Protein AF-A0A4Q5TPL3-F1 (afdb_monomer)

Secondary structure (DSSP, 8-state):
-EEETT--SSSPPPBPPSSS-TTS---HHHH-TTSTT----B-TT-TT-B-EEE--PPPTTPBPTTS-S-STTSB--SEEEEEEEEE-TTS-EEEEEEEEEEPPPPEE--TTSPEEEEEEEE-TTTSHHHHHPPPBTTB--GGGG-SEEEEEETT-TTSSS--S-GGGGEEEEEE--TTS--EEEEEE----TTS---SHIIIII-BTTEEEE----------TT---S-TTSGGGEEEEPP-SS-TT-EEEE-TTS-HHHHHHHHTT-TT-BTTB------TTBSS--STTTEEEETTTEEEEEEHHHHHHHHH-TTTS-GGGTTT-EESBSS--EEEEE-SEEPP--------S--TT-EEE---TTHHHHHHH--EEEEE-STT-EEEEEB-TT---STTEEEB---B-STT--B---EEEE-S-SS-BSSSS---------SS----TT-----------TTTT-PPPPPTT-EEEEES-B--B--STTSPPB-S-EEHHHHHH-HHHHHIIIIIIHHHHHHHHHHHHHHHTTSPPEEEEEE--EEE-BSSSS--SSPPPEEESS--TTS-EEEEETTTEEEEEEEP----B-TTS-BHHHHHHHHHTTTSEEEEE--TTTTGGGT--TTTTEEEEEPPPS--TTSS---

Nearest PDB structures (foldseek):
  5hp5-assembly2_B  TM=8.321E-01  e=8.495E-21  Homo sapiens
  5n0z-assembly1_A-2  TM=8.166E-01  e=8.991E-21  Homo sapiens
  7dan-assembly2_B  TM=7.832E-01  e=9.391E-19  Homo sapiens
  7d56-assembly1_C-2  TM=7.983E-01  e=6.831E-18  Homo sapiens
  7d56-assembly2_B  TM=7.632E-01  e=3.089E-18  Homo sapiens

Radius of gyration: 30.28 Å; Cα contacts (8 Å, |Δi|>4): 1482; chains: 1; bounding box: 73×52×102 Å

Foldseek 3Di:
DKAWQADPDPDDDHQQAPDDPPQDRDRVLQPDPPHPNHDDRDHPVGNPDTDMDDDDDDAFLFADPPLSPPDDDNTDRQKDKDKDFDADPVRHTPDMDIDMDGHWFWAFAALQFAFAEKEFEDDPVFCCLQAANDDDPQAGHPVLLVHHYHYDYPPDPLWPARDLQALFQWTWTWTDDPPDDIAIEIEGWAAAPVDDRTCCCVVPVDDVRYHYDYRYHDFFDAAPQAADRRQRTRLQWHFAHADPVQNRTAIEGAPRHDPSSLSSNLSSQRRFDPSDHQHQFQNLARNRGPLLAWGHYPPQEIAGAALQVQLVLLVDCVFPNPVCLQFWKFFFPQLDKDKAFFAAFDPPDPDDPDPDWPQSHKTQRVDPPQLVLLQQFQKKWWDPDQLWGKMFGWDHDDDDDPGITHTDQDQADPPRRGQGRMAIADLAQAAEQPDPPQRADDDDDSDDDDFSPPPPLPPPPPPPPCVPPHPTRGGGIMMMTGRFGQWAAADSRHHTADSMDGSRSCVSSPVQSCCSNPQVNVSSVSSVVSVCVRCPPDDHHYQYAYWGKHFYDPDPDPDSDRGHIFTNFQRFSSWRWHQRPVFGIAIAGAAGSGTQGPVSDRSRVVSVCVSVVVHSYHHGHNRRRARSHRHGSNSSMDTDGDHDPDDSVPDDRD

Mean predicted aligned error: 10.95 Å

pLDDT: mean 78.39, std 19.57, range [27.39, 98.81]

Structure (mmCIF, N/CA/C/O backbone):
data_AF-A0A4Q5TPL3-F1
#
_entry.id   AF-A0A4Q5TPL3-F1
#
loop_
_atom_site.group_PDB
_atom_site.id
_atom_site.type_symbol
_atom_site.label_atom_id
_atom_site.label_alt_id
_atom_site.label_comp_id
_atom_site.label_asym_id
_atom_site.label_entity_id
_atom_site.label_seq_id
_atom_site.pdbx_PDB_ins_code
_atom_site.Cartn_x
_atom_site.Cartn_y
_atom_site.Cartn_z
_atom_site.occupancy
_atom_site.B_iso_or_equiv
_atom_site.auth_seq_id
_atom_site.auth_comp_id
_atom_site.auth_asym_id
_atom_site.auth_atom_id
_atom_site.pdbx_PDB_model_num
ATOM 1 N N . ALA A 1 1 ? 29.266 -7.946 -23.395 1.00 71.69 1 ALA A N 1
ATOM 2 C CA . ALA A 1 1 ? 30.069 -9.089 -23.878 1.00 71.69 1 ALA A CA 1
ATOM 3 C C . ALA A 1 1 ? 29.559 -9.516 -25.250 1.00 71.69 1 ALA A C 1
ATOM 5 O O . ALA A 1 1 ? 28.348 -9.467 -25.453 1.00 71.69 1 ALA A O 1
ATOM 6 N N . ILE A 1 2 ? 30.457 -9.899 -26.165 1.00 78.69 2 ILE A N 1
ATOM 7 C CA . ILE A 1 2 ? 30.117 -10.434 -27.496 1.00 78.69 2 ILE A CA 1
ATOM 8 C C . ILE A 1 2 ? 30.643 -11.869 -27.589 1.00 78.69 2 ILE A C 1
ATOM 10 O O . ILE A 1 2 ? 31.722 -12.160 -27.073 1.00 78.69 2 ILE A O 1
ATOM 14 N N . TRP A 1 3 ? 29.891 -12.762 -28.231 1.00 76.38 3 TRP A N 1
ATOM 15 C CA . TRP A 1 3 ? 30.237 -14.182 -28.362 1.00 76.38 3 TRP A CA 1
ATOM 16 C C . TRP A 1 3 ? 29.934 -14.695 -29.766 1.00 76.38 3 TRP A C 1
ATOM 18 O O . TRP A 1 3 ? 29.001 -14.223 -30.416 1.00 76.38 3 TRP A O 1
ATOM 28 N N . GLY A 1 4 ? 30.668 -15.722 -30.187 1.00 66.75 4 GLY A N 1
ATOM 29 C CA . GLY A 1 4 ? 30.417 -16.461 -31.420 1.00 66.75 4 GLY A CA 1
ATOM 30 C C . GLY A 1 4 ? 29.349 -17.547 -31.261 1.00 66.75 4 GLY A C 1
ATOM 31 O O . GLY A 1 4 ? 29.465 -18.411 -30.396 1.00 66.75 4 GLY A O 1
ATOM 32 N N . GLY A 1 5 ? 28.327 -17.542 -32.116 1.00 56.38 5 GLY A N 1
ATOM 33 C CA . GLY A 1 5 ? 27.127 -18.388 -32.035 1.00 56.38 5 GLY A CA 1
ATOM 34 C C . GLY A 1 5 ? 27.259 -19.824 -32.558 1.00 56.38 5 GLY A C 1
ATOM 35 O O . GLY A 1 5 ? 26.241 -20.443 -32.849 1.00 56.38 5 GLY A O 1
ATOM 36 N N . GLY A 1 6 ? 28.478 -20.357 -32.690 1.00 53.66 6 GLY A N 1
ATOM 37 C CA . GLY A 1 6 ? 28.737 -21.679 -33.285 1.00 53.66 6 GLY A CA 1
ATOM 38 C C . GLY A 1 6 ? 29.130 -22.799 -32.313 1.00 53.66 6 GLY A C 1
ATOM 39 O O . GLY A 1 6 ? 29.395 -23.913 -32.755 1.00 53.66 6 GLY A O 1
ATOM 40 N N . LEU A 1 7 ? 29.209 -22.545 -31.002 1.00 50.22 7 LEU A N 1
ATOM 41 C CA . LEU A 1 7 ? 29.760 -23.520 -30.052 1.00 50.22 7 LEU A CA 1
ATOM 42 C C . LEU A 1 7 ? 28.665 -24.276 -29.291 1.00 50.22 7 LEU A C 1
ATOM 44 O O . LEU A 1 7 ? 27.855 -23.688 -28.583 1.00 50.22 7 LEU A O 1
ATOM 48 N N . SER A 1 8 ? 28.718 -25.609 -29.358 1.00 49.12 8 SER A N 1
ATOM 49 C CA . SER A 1 8 ? 27.906 -26.563 -28.583 1.00 49.12 8 SER A CA 1
ATOM 50 C C . SER A 1 8 ? 28.186 -26.551 -27.069 1.00 49.12 8 SER A C 1
ATOM 52 O O . SER A 1 8 ? 27.761 -27.458 -26.354 1.00 49.12 8 SER A O 1
ATOM 54 N N . ALA A 1 9 ? 28.958 -25.582 -26.573 1.00 50.12 9 ALA A N 1
ATOM 55 C CA . ALA A 1 9 ? 29.349 -25.489 -25.177 1.00 50.12 9 ALA A CA 1
ATOM 56 C C . ALA A 1 9 ? 28.327 -24.653 -24.398 1.00 50.12 9 ALA A C 1
ATOM 58 O O . ALA A 1 9 ? 28.041 -23.509 -24.747 1.00 50.12 9 ALA A O 1
ATOM 59 N N . LEU A 1 10 ? 27.813 -25.219 -23.305 1.00 48.81 10 LEU A N 1
ATOM 60 C CA . LEU A 1 10 ? 27.148 -24.462 -22.247 1.00 48.81 10 LEU A CA 1
ATOM 61 C C . LEU A 1 10 ? 28.161 -23.434 -21.704 1.00 48.81 10 LEU A C 1
ATOM 63 O O . LEU A 1 10 ? 29.043 -23.805 -20.937 1.00 48.81 10 LEU A O 1
ATOM 67 N N . HIS A 1 11 ? 28.024 -22.170 -22.119 1.00 54.94 11 HIS A N 1
ATOM 68 C CA . HIS A 1 11 ? 28.827 -20.996 -21.724 1.00 54.94 11 HIS A CA 1
ATOM 69 C C . HIS A 1 11 ? 30.206 -20.852 -22.415 1.00 54.94 11 HIS A C 1
ATOM 71 O O . HIS A 1 11 ? 31.237 -21.133 -21.800 1.00 54.94 11 HIS A O 1
ATOM 77 N N . PRO A 1 12 ? 30.270 -20.373 -23.677 1.00 63.78 12 PRO A N 1
ATOM 78 C CA . PRO A 1 12 ? 31.533 -19.907 -24.266 1.00 63.78 12 PRO A CA 1
ATOM 79 C C . PRO A 1 12 ? 32.126 -18.745 -23.446 1.00 63.78 12 PRO A C 1
ATOM 81 O O . PRO A 1 12 ? 31.405 -18.117 -22.686 1.00 63.78 12 PRO A O 1
ATOM 84 N N . VAL A 1 13 ? 33.428 -18.459 -23.580 1.00 71.44 13 VAL A N 1
ATOM 85 C CA . VAL A 1 13 ? 34.096 -17.260 -23.013 1.00 71.44 13 VAL A CA 1
ATOM 86 C C . VAL A 1 13 ? 33.854 -16.068 -23.953 1.00 71.44 13 VAL A C 1
ATOM 88 O O . VAL A 1 13 ? 33.856 -16.291 -25.168 1.00 71.44 13 VAL A O 1
ATOM 91 N N . PRO A 1 14 ? 33.652 -14.822 -23.465 1.00 78.88 14 PRO A N 1
ATOM 92 C CA . PRO A 1 14 ? 33.409 -13.701 -24.364 1.00 78.88 14 PRO A CA 1
ATOM 93 C C . PRO A 1 14 ? 34.622 -13.443 -25.243 1.00 78.88 14 PRO A C 1
ATOM 95 O O . PRO A 1 14 ? 35.763 -13.606 -24.802 1.00 78.88 14 PRO A O 1
ATOM 98 N N . TRP A 1 15 ? 34.379 -12.970 -26.460 1.00 84.81 15 TRP A N 1
ATOM 99 C CA . TRP A 1 15 ? 35.427 -12.364 -27.264 1.00 84.81 15 TRP A CA 1
ATOM 100 C C . TRP A 1 15 ? 36.002 -11.157 -26.528 1.00 84.81 15 TRP A C 1
ATOM 102 O O . TRP A 1 15 ? 35.268 -10.346 -25.957 1.00 84.81 15 TRP A O 1
ATOM 112 N N . GLN A 1 16 ? 37.331 -11.101 -26.488 1.00 84.44 16 GLN A N 1
ATOM 113 C CA . GLN A 1 16 ? 38.060 -9.995 -25.887 1.00 84.44 16 GLN A CA 1
ATOM 114 C C . GLN A 1 16 ? 38.055 -8.821 -26.852 1.00 84.44 16 GLN A C 1
ATOM 116 O O . GLN A 1 16 ? 38.086 -9.018 -28.064 1.00 84.44 16 GLN A O 1
ATOM 121 N N . ASP A 1 17 ? 38.040 -7.619 -26.299 1.00 82.88 17 ASP A N 1
ATOM 122 C CA . ASP A 1 17 ? 38.207 -6.416 -27.095 1.00 82.88 17 ASP A CA 1
ATOM 123 C C . ASP A 1 17 ? 39.582 -6.426 -27.784 1.00 82.88 17 ASP A C 1
ATOM 125 O O . ASP A 1 17 ? 40.604 -6.749 -27.165 1.00 82.88 17 ASP A O 1
ATOM 129 N N . GLY A 1 18 ? 39.579 -6.190 -29.092 1.00 79.00 18 GLY A N 1
ATOM 130 C CA . GLY A 1 18 ? 40.741 -6.304 -29.963 1.00 79.00 18 GLY A CA 1
ATOM 131 C C . GLY A 1 18 ? 41.681 -5.107 -29.896 1.00 79.00 18 GLY A C 1
ATOM 132 O O . GLY A 1 18 ? 42.814 -5.207 -30.376 1.00 79.00 18 GLY A O 1
ATOM 133 N N . ASP A 1 19 ? 41.246 -4.001 -29.292 1.00 81.06 19 ASP A N 1
ATOM 134 C CA . ASP A 1 19 ? 42.035 -2.784 -29.170 1.00 81.06 19 ASP A CA 1
ATOM 135 C C . ASP A 1 19 ? 41.919 -2.125 -27.777 1.00 81.06 19 ASP A C 1
ATOM 137 O O . ASP A 1 19 ? 41.613 -2.774 -26.778 1.00 81.06 19 ASP A O 1
ATOM 141 N N . ALA A 1 20 ? 42.341 -0.862 -27.677 1.00 81.06 20 ALA A N 1
ATOM 142 C CA . ALA A 1 20 ? 42.328 -0.089 -26.436 1.00 81.06 20 ALA A CA 1
ATOM 143 C C . ALA A 1 20 ? 41.198 0.956 -26.402 1.00 81.06 20 ALA A C 1
ATOM 145 O O . ALA A 1 20 ? 41.167 1.795 -25.495 1.00 81.06 20 ALA A O 1
ATOM 146 N N . ASN A 1 21 ? 40.318 0.970 -27.406 1.00 80.12 21 ASN A N 1
ATOM 147 C CA . ASN A 1 21 ? 39.217 1.907 -27.495 1.00 80.12 21 ASN A CA 1
ATOM 148 C C . ASN A 1 21 ? 38.075 1.459 -26.586 1.00 80.12 21 ASN A C 1
ATOM 150 O O . ASN A 1 21 ? 37.196 0.682 -26.909 1.00 80.12 21 ASN A O 1
ATOM 154 N N . VAL A 1 22 ? 38.036 2.088 -25.427 1.00 72.19 22 VAL A N 1
ATOM 155 C CA . VAL A 1 22 ? 37.044 1.838 -24.381 1.00 72.19 22 VAL A CA 1
ATOM 156 C C . VAL A 1 22 ? 35.602 2.203 -24.764 1.00 72.19 22 VAL A C 1
ATOM 158 O O . VAL A 1 22 ? 34.697 1.965 -23.965 1.00 72.19 22 VAL A O 1
ATOM 161 N N . ASN A 1 23 ? 35.385 2.811 -25.938 1.00 73.12 23 ASN A N 1
ATOM 162 C CA . ASN A 1 23 ? 34.069 3.209 -26.443 1.00 73.12 23 ASN A CA 1
ATOM 163 C C . ASN A 1 23 ? 33.414 2.177 -27.369 1.00 73.12 23 ASN A C 1
ATOM 165 O O . ASN A 1 23 ? 32.240 2.345 -27.707 1.00 73.12 23 ASN A O 1
ATOM 169 N N . ASP A 1 24 ? 34.126 1.127 -27.769 1.00 82.06 24 ASP A N 1
ATOM 170 C CA . ASP A 1 24 ? 33.579 0.014 -28.537 1.00 82.06 24 ASP A CA 1
ATOM 171 C C . ASP A 1 24 ? 34.086 -1.341 -28.018 1.00 82.06 24 ASP A C 1
ATOM 173 O O . ASP A 1 24 ? 34.616 -1.453 -26.916 1.00 82.06 24 ASP A O 1
ATOM 177 N N . ILE A 1 25 ? 33.731 -2.403 -28.741 1.00 81.69 25 ILE A N 1
ATOM 178 C CA . ILE A 1 25 ? 34.265 -3.749 -28.548 1.00 81.69 25 ILE A CA 1
ATOM 179 C C . ILE A 1 25 ? 34.624 -4.242 -29.947 1.00 81.69 25 ILE A C 1
ATOM 181 O O . ILE A 1 25 ? 33.739 -4.619 -30.725 1.00 81.69 25 ILE A O 1
ATOM 185 N N . GLU A 1 26 ? 35.910 -4.221 -30.276 1.00 86.44 26 GLU A N 1
ATOM 186 C CA . GLU A 1 26 ? 36.434 -4.690 -31.552 1.00 86.44 26 GLU A CA 1
ATOM 187 C C . GLU A 1 26 ? 36.603 -6.211 -31.500 1.00 86.44 26 GLU A C 1
ATOM 189 O O . GLU A 1 26 ? 37.278 -6.754 -30.629 1.00 86.44 26 GLU A O 1
ATOM 194 N N . VAL A 1 27 ? 35.946 -6.933 -32.411 1.00 85.25 27 VAL A N 1
ATOM 195 C CA . VAL A 1 27 ? 36.007 -8.408 -32.456 1.00 85.25 27 VAL A CA 1
ATOM 196 C C . VAL A 1 27 ? 36.507 -8.940 -33.798 1.00 85.25 27 VAL A C 1
ATOM 198 O O . VAL A 1 27 ? 36.369 -10.130 -34.094 1.00 85.25 27 VAL A O 1
ATOM 201 N N . THR A 1 28 ? 37.127 -8.091 -34.625 1.00 83.81 28 THR A N 1
ATOM 202 C CA . THR A 1 28 ? 37.577 -8.456 -35.982 1.00 83.81 28 THR A CA 1
ATOM 203 C C . THR A 1 28 ? 38.574 -9.606 -35.940 1.00 83.81 28 THR A C 1
ATOM 205 O O . THR A 1 28 ? 38.556 -10.479 -36.810 1.00 83.81 28 THR A O 1
ATOM 208 N N . LYS A 1 29 ? 39.410 -9.659 -34.894 1.00 85.38 29 LYS A N 1
ATOM 209 C CA . LYS A 1 29 ? 40.357 -10.756 -34.647 1.00 85.38 29 LYS A CA 1
ATOM 210 C C . LYS A 1 29 ? 39.695 -12.139 -34.677 1.00 85.38 29 LYS A C 1
ATOM 212 O O . LYS A 1 29 ? 40.352 -13.090 -35.098 1.00 85.38 29 LYS A O 1
ATOM 217 N N . TYR A 1 30 ? 38.440 -12.254 -34.243 1.00 85.06 30 TYR A N 1
ATOM 218 C CA . TYR A 1 30 ? 37.708 -13.522 -34.186 1.00 85.06 30 TYR A CA 1
ATOM 219 C C . TYR A 1 30 ? 36.966 -13.851 -35.486 1.00 85.06 30 TYR A C 1
ATOM 221 O O . TYR A 1 30 ? 36.656 -15.014 -35.728 1.00 85.06 30 TYR A O 1
ATOM 229 N N . LEU A 1 31 ? 36.720 -12.850 -36.337 1.00 81.50 31 LEU A N 1
ATOM 230 C CA . LEU A 1 31 ? 35.970 -12.979 -37.592 1.00 81.50 31 LEU A CA 1
ATOM 231 C C . LEU A 1 31 ? 36.870 -13.098 -38.831 1.00 81.50 31 LEU A C 1
ATOM 233 O O . LEU A 1 31 ? 36.467 -13.658 -39.847 1.00 81.50 31 LEU A O 1
ATOM 237 N N . ASN A 1 32 ? 38.095 -12.577 -38.769 1.00 81.12 32 ASN A N 1
ATOM 238 C CA . ASN A 1 32 ? 39.036 -12.634 -39.880 1.00 81.12 32 ASN A CA 1
ATOM 239 C C . ASN A 1 32 ? 39.657 -14.034 -39.995 1.00 81.12 32 ASN A C 1
ATOM 241 O O . ASN A 1 32 ? 40.469 -14.404 -39.157 1.00 81.12 32 ASN A O 1
ATOM 245 N N . VAL A 1 33 ? 39.350 -14.769 -41.069 1.00 81.44 33 VAL A N 1
ATOM 246 C CA . VAL A 1 33 ? 39.880 -16.125 -41.346 1.00 81.44 33 VAL A CA 1
ATOM 247 C C . VAL A 1 33 ? 41.410 -16.215 -41.371 1.00 81.44 33 VAL A C 1
ATOM 249 O O . VAL A 1 33 ? 41.968 -17.291 -41.187 1.00 81.44 33 VAL A O 1
ATOM 252 N N . ASN A 1 34 ? 42.097 -15.092 -41.590 1.00 83.38 34 ASN A N 1
ATOM 253 C CA . ASN A 1 34 ? 43.558 -15.020 -41.606 1.00 83.38 34 ASN A CA 1
ATOM 254 C C . ASN A 1 34 ? 44.158 -14.633 -40.241 1.00 83.38 34 ASN A C 1
ATOM 256 O O . ASN A 1 34 ? 45.376 -14.543 -40.104 1.00 83.38 34 ASN A O 1
ATOM 260 N N . SER A 1 35 ? 43.324 -14.358 -39.235 1.00 84.75 35 SER A N 1
ATOM 261 C CA . SER A 1 35 ? 43.759 -14.051 -37.873 1.00 84.75 35 SER A CA 1
ATOM 262 C C . SER A 1 35 ? 44.036 -15.332 -37.090 1.00 84.75 35 SER A C 1
ATOM 264 O O . SER A 1 35 ? 43.269 -16.291 -37.142 1.00 84.75 35 SER A O 1
ATOM 266 N N . SER A 1 36 ? 45.086 -15.321 -36.266 1.00 85.38 36 SER A N 1
ATOM 267 C CA . SER A 1 36 ? 45.399 -16.416 -35.335 1.00 85.38 36 SER A CA 1
ATOM 268 C C . SER A 1 36 ? 44.333 -16.629 -34.251 1.00 85.38 36 SER A C 1
ATOM 270 O O . SER A 1 36 ? 44.356 -17.648 -33.566 1.00 85.38 36 SER A O 1
ATOM 272 N N . GLY A 1 37 ? 43.419 -15.670 -34.077 1.00 83.50 37 GLY A N 1
ATOM 273 C CA . GLY A 1 37 ? 42.286 -15.752 -33.156 1.00 83.50 37 GLY A CA 1
ATOM 274 C C . GLY A 1 37 ? 40.950 -16.104 -33.811 1.00 83.50 37 GLY A C 1
ATOM 275 O O . GLY A 1 37 ? 39.937 -15.994 -33.127 1.00 83.50 37 GLY A O 1
ATOM 276 N N . TYR A 1 38 ? 40.930 -16.472 -35.098 1.00 84.19 38 TYR A N 1
ATOM 277 C CA . TYR A 1 38 ? 39.700 -16.802 -35.819 1.00 84.19 38 TYR A CA 1
ATOM 278 C C . TYR A 1 38 ? 38.905 -17.918 -35.130 1.00 84.19 38 TYR A C 1
ATOM 280 O O . TYR A 1 38 ? 39.465 -18.941 -34.732 1.00 84.19 38 TYR A O 1
ATOM 288 N N . VAL A 1 39 ? 37.587 -17.736 -35.035 1.00 80.75 39 VAL A N 1
ATOM 289 C CA . VAL A 1 39 ? 36.649 -18.752 -34.552 1.00 80.75 39 VAL A CA 1
ATOM 290 C C . VAL A 1 39 ? 35.578 -18.958 -35.617 1.00 80.75 39 VAL A C 1
ATOM 292 O O . VAL A 1 39 ? 34.829 -18.036 -35.940 1.00 80.75 39 VAL A O 1
ATOM 295 N N . GLU A 1 40 ? 35.477 -20.179 -36.143 1.00 80.25 40 GLU A N 1
ATOM 296 C CA . GLU A 1 40 ? 34.375 -20.549 -37.031 1.00 80.25 40 GLU A CA 1
ATOM 297 C C . GLU A 1 40 ? 33.065 -20.543 -36.233 1.00 80.25 40 GLU A C 1
ATOM 299 O O . GLU A 1 40 ? 32.913 -21.269 -35.250 1.00 80.25 40 GLU A O 1
ATOM 304 N N . THR A 1 41 ? 32.133 -19.681 -36.633 1.00 75.12 41 THR A N 1
ATOM 305 C CA . THR A 1 41 ? 30.843 -19.492 -35.945 1.00 75.12 41 THR A CA 1
ATOM 306 C C . THR A 1 41 ? 29.648 -19.675 -36.866 1.00 75.12 41 THR A C 1
ATOM 308 O O . THR A 1 41 ? 28.509 -19.493 -36.430 1.00 75.12 41 THR A O 1
ATOM 311 N N . ARG A 1 42 ? 29.883 -20.055 -38.126 1.00 74.44 42 ARG A N 1
ATOM 312 C CA . ARG A 1 42 ? 28.816 -20.482 -39.027 1.00 74.44 42 ARG A CA 1
ATOM 313 C C . ARG A 1 42 ? 28.251 -21.819 -38.560 1.00 74.44 42 ARG A C 1
ATOM 315 O O . ARG A 1 42 ? 28.981 -22.693 -38.089 1.00 74.44 42 ARG A O 1
ATOM 322 N N . ALA A 1 43 ? 26.935 -21.975 -38.665 1.00 65.38 43 ALA A N 1
ATOM 323 C CA . ALA A 1 43 ? 26.283 -23.239 -38.348 1.00 65.38 43 ALA A CA 1
ATOM 324 C C . ALA A 1 43 ? 26.679 -24.296 -39.390 1.00 65.38 43 ALA A C 1
ATOM 326 O O . ALA A 1 43 ? 26.535 -24.056 -40.583 1.00 65.38 43 ALA A O 1
ATOM 327 N N . GLN A 1 44 ? 27.108 -25.486 -38.946 1.00 59.97 44 GLN A N 1
ATOM 328 C CA . GLN A 1 44 ? 27.577 -26.575 -39.827 1.00 59.97 44 GLN A CA 1
ATOM 329 C C . GLN A 1 44 ? 26.532 -27.076 -40.844 1.00 59.97 44 GLN A C 1
ATOM 331 O O . GLN A 1 44 ? 26.849 -27.893 -41.702 1.00 59.97 44 GLN A O 1
ATOM 336 N N . THR A 1 45 ? 25.274 -26.648 -40.716 1.00 59.28 45 THR A N 1
ATOM 337 C CA . THR A 1 45 ? 24.149 -27.065 -41.561 1.00 59.28 45 THR A CA 1
ATOM 338 C C . THR A 1 45 ? 23.640 -25.966 -42.496 1.00 59.28 45 THR A C 1
ATOM 340 O O . THR A 1 45 ? 22.797 -26.252 -43.344 1.00 59.28 45 THR A O 1
ATOM 343 N N . THR A 1 46 ? 24.118 -24.724 -42.357 1.00 56.41 46 THR A N 1
ATOM 344 C CA . THR A 1 46 ? 23.764 -23.585 -43.217 1.00 56.41 46 THR A CA 1
ATOM 345 C C . THR A 1 46 ? 25.008 -22.713 -43.395 1.00 56.41 46 THR A C 1
ATOM 347 O O . THR A 1 46 ? 25.295 -21.863 -42.551 1.00 56.41 46 THR A O 1
ATOM 350 N N . ASP A 1 47 ? 25.757 -22.930 -44.476 1.00 59.31 47 ASP A N 1
ATOM 351 C CA . ASP A 1 47 ? 27.099 -22.355 -44.696 1.00 59.31 47 ASP A CA 1
ATOM 352 C C . ASP A 1 47 ? 27.135 -20.819 -44.888 1.00 59.31 47 ASP A C 1
ATOM 354 O O . ASP A 1 47 ? 28.209 -20.232 -45.043 1.00 59.31 47 ASP A O 1
ATOM 358 N N . ASP A 1 48 ? 25.986 -20.137 -44.833 1.00 66.88 48 ASP A N 1
ATOM 359 C CA . ASP A 1 48 ? 25.848 -18.768 -45.340 1.00 66.88 48 ASP A CA 1
ATOM 360 C C . ASP A 1 48 ? 25.879 -17.659 -44.269 1.00 66.88 48 ASP A C 1
ATOM 362 O O . ASP A 1 48 ? 25.995 -16.484 -44.623 1.00 66.88 48 ASP A O 1
ATOM 366 N N . TYR A 1 49 ? 25.799 -17.975 -42.966 1.00 69.94 49 TYR A N 1
ATOM 367 C CA . TYR A 1 49 ? 25.617 -16.945 -41.926 1.00 69.94 49 TYR A CA 1
ATOM 368 C C . TYR A 1 49 ? 26.516 -17.106 -40.699 1.00 69.94 49 TYR A C 1
ATOM 370 O O . TYR A 1 49 ? 26.515 -18.138 -40.029 1.00 69.94 49 TYR A O 1
ATOM 378 N N . TYR A 1 50 ? 27.215 -16.025 -40.345 1.00 72.94 50 TYR A N 1
ATOM 379 C CA . TYR A 1 50 ? 27.856 -15.863 -39.041 1.00 72.94 50 TYR A CA 1
ATOM 380 C C . TYR A 1 50 ? 26.803 -15.467 -37.999 1.00 72.94 50 TYR A C 1
ATOM 382 O O . TYR A 1 50 ? 26.044 -14.524 -38.217 1.00 72.94 50 TYR A O 1
ATOM 390 N N . THR A 1 51 ? 26.771 -16.161 -36.859 1.00 74.44 51 THR A N 1
ATOM 391 C CA . THR A 1 51 ? 25.897 -15.803 -35.730 1.00 74.44 51 THR A CA 1
ATOM 392 C C . THR A 1 51 ? 26.735 -15.264 -34.581 1.00 74.44 51 THR A C 1
ATOM 394 O O . THR A 1 51 ? 27.760 -15.846 -34.230 1.00 74.44 51 THR A O 1
ATOM 397 N N . PHE A 1 52 ? 26.286 -14.179 -33.958 1.00 76.38 52 PHE A N 1
ATOM 398 C CA . PHE A 1 52 ? 26.900 -13.610 -32.762 1.00 76.38 52 PHE A CA 1
ATOM 399 C C . PHE A 1 52 ? 25.835 -13.261 -31.723 1.00 76.38 52 PHE A C 1
ATOM 401 O O . PHE A 1 52 ? 24.706 -12.899 -32.054 1.00 76.38 52 PHE A O 1
ATOM 408 N N . GLY A 1 53 ? 26.206 -13.398 -30.454 1.00 76.94 53 GLY A N 1
ATOM 409 C CA . GLY A 1 53 ? 25.382 -13.028 -29.310 1.00 76.94 53 GLY A CA 1
ATOM 410 C C . GLY A 1 53 ? 25.921 -11.777 -28.631 1.00 76.94 53 GLY A C 1
ATOM 411 O O . GLY A 1 53 ? 27.134 -11.574 -28.572 1.00 76.94 53 GLY A O 1
ATOM 412 N N . ILE A 1 54 ? 25.021 -10.966 -28.078 1.00 80.00 54 ILE A N 1
ATOM 413 C CA . ILE A 1 54 ? 25.361 -9.849 -27.195 1.00 80.00 54 ILE A CA 1
ATOM 414 C C . ILE A 1 54 ? 24.699 -10.118 -25.850 1.00 80.00 54 ILE A C 1
ATOM 416 O O . ILE A 1 54 ? 23.490 -10.330 -25.782 1.00 80.00 54 ILE A O 1
ATOM 420 N N . GLU A 1 55 ? 25.488 -10.095 -24.780 1.00 77.94 55 GLU A N 1
ATOM 421 C CA . GLU A 1 55 ? 24.997 -10.324 -23.420 1.00 77.94 55 GLU A CA 1
ATOM 422 C C . GLU A 1 55 ? 25.573 -9.316 -22.425 1.00 77.94 55 GLU A C 1
ATOM 424 O O . GLU A 1 55 ? 26.596 -8.665 -22.675 1.00 77.94 55 GLU A O 1
ATOM 429 N N . GLY A 1 56 ? 24.913 -9.218 -21.267 1.00 75.94 56 GLY A N 1
ATOM 430 C CA . GLY A 1 56 ? 25.315 -8.327 -20.179 1.00 75.94 56 GLY A CA 1
ATOM 431 C C . GLY A 1 56 ? 25.058 -6.851 -20.478 1.00 75.94 56 GLY A C 1
ATOM 432 O O . GLY A 1 56 ? 25.812 -6.000 -20.015 1.00 75.94 56 GLY A O 1
ATOM 433 N N . LEU A 1 57 ? 24.036 -6.546 -21.283 1.00 81.69 57 LEU A N 1
ATOM 434 C CA . LEU A 1 57 ? 23.636 -5.168 -21.552 1.00 81.69 57 LEU A CA 1
ATOM 435 C C . LEU A 1 57 ? 23.009 -4.541 -20.309 1.00 81.69 57 LEU A C 1
ATOM 437 O O . LEU A 1 57 ? 22.170 -5.149 -19.644 1.00 81.69 57 LEU A O 1
ATOM 441 N N . LEU A 1 58 ? 23.414 -3.309 -20.026 1.00 87.88 58 LEU A N 1
ATOM 442 C CA . LEU A 1 58 ? 22.797 -2.482 -19.002 1.00 87.88 58 LEU A CA 1
ATOM 443 C C . LEU A 1 58 ? 21.502 -1.868 -19.541 1.00 87.88 58 LEU A C 1
ATOM 445 O O . LEU A 1 58 ? 21.358 -1.651 -20.745 1.00 87.88 58 LEU A O 1
ATOM 449 N N . LEU A 1 59 ? 20.580 -1.528 -18.645 1.00 92.62 59 LEU A N 1
ATOM 450 C CA . LEU A 1 59 ? 19.463 -0.655 -18.990 1.00 92.62 59 LEU A CA 1
ATOM 451 C C . LEU A 1 59 ? 19.966 0.777 -19.194 1.00 92.62 59 LEU A C 1
ATOM 453 O O . LEU A 1 59 ? 20.997 1.190 -18.652 1.00 92.62 59 LEU A O 1
ATOM 457 N N . ARG A 1 60 ? 19.213 1.553 -19.973 1.00 91.69 60 ARG A N 1
ATOM 458 C CA . ARG A 1 60 ? 19.488 2.978 -20.155 1.00 91.69 60 ARG A CA 1
ATOM 459 C C . ARG A 1 60 ? 19.517 3.689 -18.800 1.00 91.69 60 ARG A C 1
ATOM 461 O O . ARG A 1 60 ? 18.673 3.424 -17.952 1.00 91.69 60 ARG A O 1
ATOM 468 N N . GLY A 1 61 ? 20.480 4.584 -18.601 1.00 89.38 61 GLY A N 1
ATOM 469 C CA . GLY A 1 61 ? 20.642 5.333 -17.354 1.00 89.38 61 GLY A CA 1
ATOM 470 C C . GLY A 1 61 ? 21.331 4.560 -16.227 1.00 89.38 61 GLY A C 1
ATOM 471 O O . GLY A 1 61 ? 21.501 5.116 -15.149 1.00 89.38 61 GLY A O 1
ATOM 472 N N . MET A 1 62 ? 21.752 3.308 -16.438 1.00 89.12 62 MET A N 1
ATOM 473 C CA . MET A 1 62 ? 22.604 2.607 -15.470 1.00 89.12 62 MET A CA 1
ATOM 474 C C . MET A 1 62 ? 24.052 3.083 -15.569 1.00 89.12 62 MET A C 1
ATOM 476 O O . MET A 1 62 ? 24.569 3.317 -16.664 1.00 89.12 62 MET A O 1
ATOM 480 N N . LYS A 1 63 ? 24.728 3.178 -14.422 1.00 82.62 63 LYS A N 1
ATOM 481 C CA . LYS A 1 63 ? 26.152 3.510 -14.357 1.00 82.62 63 LYS A CA 1
ATOM 482 C C . LYS A 1 63 ? 26.996 2.383 -14.950 1.00 82.62 63 LYS A C 1
ATOM 484 O O . LYS A 1 63 ? 26.787 1.209 -14.645 1.00 82.62 63 LYS A O 1
ATOM 489 N N . CYS A 1 64 ? 27.981 2.739 -15.766 1.00 76.06 64 CYS A N 1
ATOM 490 C CA . CYS A 1 64 ? 28.882 1.764 -16.371 1.00 76.06 64 CYS A CA 1
ATOM 491 C C . CYS A 1 64 ? 29.905 1.251 -15.327 1.00 76.06 64 CYS A C 1
ATOM 493 O O . CYS A 1 64 ? 30.563 2.076 -14.687 1.00 76.06 64 CYS A O 1
ATOM 495 N N . PRO A 1 65 ? 30.093 -0.078 -15.166 1.00 63.16 65 PRO A N 1
ATOM 496 C CA . PRO A 1 65 ? 30.870 -0.686 -14.075 1.00 63.16 65 PRO A CA 1
ATOM 497 C C . PRO A 1 65 ? 32.309 -0.182 -13.868 1.00 63.16 65 PRO A C 1
ATOM 499 O O . PRO A 1 65 ? 32.786 -0.227 -12.740 1.00 63.16 65 PRO A O 1
ATOM 502 N N . ASN A 1 66 ? 32.988 0.328 -14.906 1.00 57.88 66 ASN A N 1
ATOM 503 C CA . ASN A 1 66 ? 34.417 0.681 -14.840 1.00 57.88 66 ASN A CA 1
ATOM 504 C C . ASN A 1 66 ? 34.751 2.160 -15.114 1.00 57.88 66 ASN A C 1
ATOM 506 O O . ASN A 1 66 ? 35.926 2.495 -15.251 1.00 57.88 66 ASN A O 1
ATOM 510 N N . GLY A 1 67 ? 33.765 3.059 -15.233 1.00 50.88 67 GLY A N 1
ATOM 511 C CA . GLY A 1 67 ? 34.019 4.491 -15.492 1.00 50.88 67 GLY A CA 1
ATOM 512 C C . GLY A 1 67 ? 34.821 4.803 -16.771 1.00 50.88 67 GLY A C 1
ATOM 513 O O . GLY A 1 67 ? 35.240 5.938 -16.962 1.00 50.88 67 GLY A O 1
ATOM 514 N N . THR A 1 68 ? 35.059 3.804 -17.629 1.00 47.06 68 THR A N 1
ATOM 515 C CA . THR A 1 68 ? 36.013 3.878 -18.746 1.00 47.06 68 THR A CA 1
ATOM 516 C C . THR A 1 68 ? 35.392 4.418 -20.029 1.00 47.06 68 THR A C 1
ATOM 518 O O . THR A 1 68 ? 36.124 4.842 -20.909 1.00 47.06 68 THR A O 1
ATOM 521 N N . LEU A 1 69 ? 34.061 4.496 -20.116 1.00 51.19 69 LEU A N 1
ATOM 522 C CA . LEU A 1 69 ? 33.395 5.273 -21.160 1.00 51.19 69 LEU A CA 1
ATOM 523 C C . LEU A 1 69 ? 33.573 6.760 -20.832 1.00 51.19 69 LEU A C 1
ATOM 525 O O . LEU A 1 69 ? 32.847 7.326 -20.012 1.00 51.19 69 LEU A O 1
ATOM 529 N N . THR A 1 70 ? 34.601 7.374 -21.415 1.00 41.41 70 THR A N 1
ATOM 530 C CA . THR A 1 70 ? 34.910 8.792 -21.235 1.00 41.41 70 THR A CA 1
ATOM 531 C C . THR A 1 70 ? 33.958 9.638 -22.083 1.00 41.41 70 THR A C 1
ATOM 533 O O . THR A 1 70 ? 34.000 9.661 -23.306 1.00 41.41 70 THR A O 1
ATOM 536 N N . GLY A 1 71 ? 33.051 10.329 -21.393 1.00 49.66 71 GLY A N 1
ATOM 537 C CA . GLY A 1 71 ? 31.994 11.181 -21.937 1.00 49.66 71 GLY A CA 1
ATOM 538 C C . GLY A 1 71 ? 31.096 11.655 -20.790 1.00 49.66 71 GLY A C 1
ATOM 539 O O . GLY A 1 71 ? 31.094 11.048 -19.722 1.00 49.66 71 GLY A O 1
ATOM 540 N N . SER A 1 72 ? 30.367 12.755 -20.967 1.00 47.62 72 SER A N 1
ATOM 541 C CA . SER A 1 72 ? 29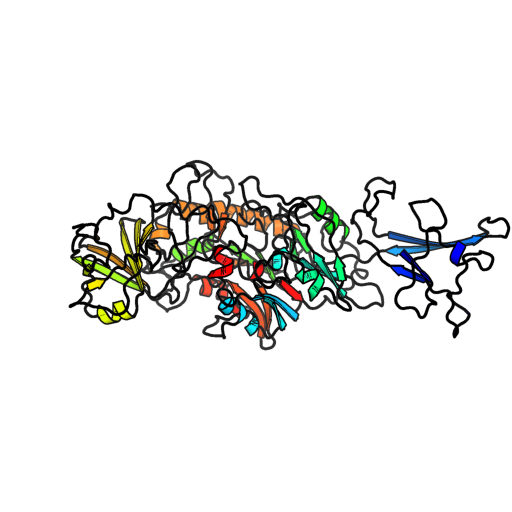.813 13.633 -19.916 1.00 47.62 72 SER A CA 1
ATOM 542 C C . SER A 1 72 ? 28.765 13.063 -18.936 1.00 47.62 72 SER A C 1
ATOM 544 O O . SER A 1 72 ? 28.048 13.847 -18.319 1.00 47.62 72 SER A O 1
ATOM 546 N N . SER A 1 73 ? 28.662 11.749 -18.707 1.00 56.88 73 SER A N 1
ATOM 547 C CA . SER A 1 73 ? 27.807 11.259 -17.613 1.00 56.88 73 SER A CA 1
ATOM 548 C C . SER A 1 73 ? 28.196 9.929 -16.946 1.00 56.88 73 SER A C 1
ATOM 550 O O . SER A 1 73 ? 27.756 9.690 -15.830 1.00 56.88 73 SER A O 1
ATOM 552 N N . GLY A 1 74 ? 29.037 9.063 -17.532 1.00 72.19 74 GLY A N 1
ATOM 553 C CA . GLY A 1 74 ? 29.350 7.751 -16.925 1.00 72.19 74 GLY A CA 1
ATOM 554 C C . GLY A 1 74 ? 28.161 6.769 -16.856 1.00 72.19 74 GLY A C 1
ATOM 555 O O . GLY A 1 74 ? 28.273 5.710 -16.229 1.00 72.19 74 GLY A O 1
ATOM 556 N N . PHE A 1 75 ? 27.044 7.099 -17.515 1.00 81.94 75 PHE A N 1
ATOM 557 C CA . PHE A 1 75 ? 25.841 6.275 -17.635 1.00 81.94 75 PHE A CA 1
ATOM 558 C C . PHE A 1 75 ? 25.672 5.740 -19.060 1.00 81.94 75 PHE A C 1
ATOM 560 O O . PHE A 1 75 ? 26.046 6.389 -20.038 1.00 81.94 75 PHE A O 1
ATOM 567 N N . PHE A 1 76 ? 25.067 4.561 -19.182 1.00 85.75 76 PHE A N 1
ATOM 568 C CA . PHE A 1 76 ? 24.783 3.939 -20.468 1.00 85.75 76 PHE A CA 1
ATOM 569 C C . PHE A 1 76 ? 23.589 4.611 -21.164 1.00 85.75 76 PHE A C 1
ATOM 571 O O . PHE A 1 76 ? 22.507 4.739 -20.586 1.00 85.75 76 PHE A O 1
ATOM 578 N N . SER A 1 77 ? 23.761 5.010 -22.428 1.00 86.44 77 SER A N 1
ATOM 579 C CA . SER A 1 77 ? 22.727 5.698 -23.219 1.00 86.44 77 SER A CA 1
ATOM 580 C C . SER A 1 77 ? 21.551 4.803 -23.609 1.00 86.44 77 SER A C 1
ATOM 582 O O . SER A 1 77 ? 20.524 5.313 -24.050 1.00 86.44 77 SER A O 1
ATOM 584 N N . GLY A 1 78 ? 21.674 3.480 -23.454 1.00 89.88 78 GLY A N 1
ATOM 585 C CA . GLY A 1 78 ? 20.683 2.524 -23.946 1.00 89.88 78 GLY A CA 1
ATOM 586 C C . GLY A 1 78 ? 20.747 2.293 -25.455 1.00 89.88 78 GLY A C 1
ATOM 587 O O . GLY A 1 78 ? 19.936 1.529 -25.971 1.00 89.88 78 GLY A O 1
ATOM 588 N N . GLU A 1 79 ? 21.678 2.935 -26.161 1.00 90.50 79 GLU A N 1
ATOM 589 C CA . GLU A 1 79 ? 21.861 2.798 -27.605 1.00 90.50 79 GLU A CA 1
ATOM 590 C C . GLU A 1 79 ? 23.144 2.032 -27.911 1.00 90.50 79 GLU A C 1
ATOM 592 O O . GLU A 1 79 ? 24.163 2.193 -27.239 1.00 90.50 79 GLU A O 1
ATOM 597 N N . ILE A 1 80 ? 23.081 1.182 -28.930 1.00 88.19 80 ILE A N 1
ATOM 598 C CA . ILE A 1 80 ? 24.202 0.374 -29.403 1.00 88.19 80 ILE A CA 1
ATOM 599 C C . ILE A 1 80 ? 24.235 0.494 -30.917 1.00 88.19 80 ILE A C 1
ATOM 601 O O . ILE A 1 80 ? 23.235 0.218 -31.579 1.00 88.19 80 ILE A O 1
ATOM 605 N N . THR A 1 81 ? 25.386 0.851 -31.470 1.00 90.62 81 THR A N 1
ATOM 606 C CA . THR A 1 81 ? 25.616 0.782 -32.913 1.00 90.62 81 THR A CA 1
ATOM 607 C C . THR A 1 81 ? 26.439 -0.460 -33.205 1.00 90.62 81 THR A C 1
ATOM 609 O O . THR A 1 81 ? 27.549 -0.598 -32.698 1.00 90.62 81 THR A O 1
ATOM 612 N N . LEU A 1 82 ? 25.903 -1.369 -34.017 1.00 88.81 82 LEU A N 1
ATOM 613 C CA . LEU A 1 82 ? 26.684 -2.463 -34.582 1.0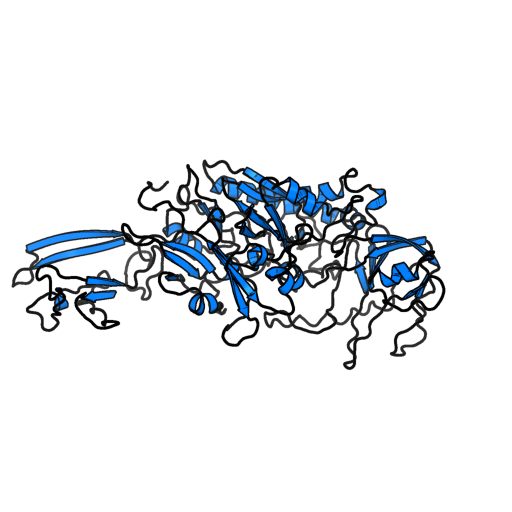0 88.81 82 LEU A CA 1
ATOM 614 C C . LEU A 1 82 ? 27.148 -2.027 -35.963 1.00 88.81 82 LEU A C 1
ATOM 616 O O . LEU A 1 82 ? 26.323 -1.766 -36.838 1.00 88.81 82 LEU A O 1
ATOM 620 N N . LYS A 1 83 ? 28.464 -1.934 -36.139 1.00 89.69 83 LYS A N 1
ATOM 621 C CA . LYS A 1 83 ? 29.095 -1.526 -37.390 1.00 89.69 83 LYS A CA 1
ATOM 622 C C . LYS A 1 83 ? 29.804 -2.718 -38.017 1.00 89.69 83 LYS A C 1
ATOM 624 O O . LYS A 1 83 ? 30.614 -3.370 -37.362 1.00 89.69 83 LYS A O 1
ATOM 629 N N . LEU A 1 84 ? 29.517 -2.981 -39.285 1.00 87.38 84 LEU A N 1
ATOM 630 C CA . LEU A 1 84 ? 30.247 -3.940 -40.104 1.00 87.38 84 LEU A CA 1
ATOM 631 C C . LEU A 1 84 ? 31.173 -3.177 -41.048 1.00 87.38 84 LEU A C 1
ATOM 633 O O . LEU A 1 84 ? 30.735 -2.259 -41.736 1.00 87.38 84 LEU A O 1
ATOM 637 N N . GLU A 1 85 ? 32.439 -3.578 -41.121 1.00 87.56 85 GLU A N 1
ATOM 638 C CA . GLU A 1 85 ? 33.412 -3.018 -42.058 1.00 87.56 85 GLU A CA 1
ATOM 639 C C . GLU A 1 85 ? 34.050 -4.124 -42.894 1.00 87.56 85 GLU A C 1
ATOM 641 O O . GLU A 1 85 ? 34.543 -5.118 -42.363 1.00 87.56 85 GLU A O 1
ATOM 646 N N . ILE A 1 86 ? 34.100 -3.924 -44.209 1.00 86.56 86 ILE A N 1
ATOM 647 C CA . ILE A 1 86 ? 34.913 -4.745 -45.105 1.00 86.56 86 ILE A CA 1
ATOM 648 C C . ILE A 1 86 ? 36.231 -4.013 -45.302 1.00 86.56 86 ILE A C 1
ATOM 650 O O . ILE A 1 86 ? 36.244 -2.892 -45.810 1.00 86.56 86 ILE A O 1
ATOM 654 N N . ARG A 1 87 ? 37.343 -4.634 -44.907 1.00 85.31 87 ARG A N 1
ATOM 655 C CA . ARG A 1 87 ? 38.689 -4.061 -45.031 1.00 85.31 87 ARG A CA 1
ATOM 656 C C . ARG A 1 87 ? 39.498 -4.808 -46.090 1.00 85.31 87 ARG A C 1
ATOM 658 O O . ARG A 1 87 ? 39.355 -6.018 -46.248 1.00 85.31 87 ARG A O 1
ATOM 665 N N . ASN A 1 88 ? 40.334 -4.091 -46.837 1.00 85.75 88 ASN A N 1
ATOM 666 C CA . ASN A 1 88 ? 41.247 -4.699 -47.806 1.00 85.75 88 ASN A CA 1
ATOM 667 C C . ASN A 1 88 ? 42.477 -5.322 -47.112 1.00 85.75 88 ASN A C 1
ATOM 669 O O . ASN A 1 88 ? 42.636 -5.228 -45.897 1.00 85.75 88 ASN A O 1
ATOM 673 N N . ALA A 1 89 ? 43.381 -5.932 -47.887 1.00 82.62 89 ALA A N 1
ATOM 674 C CA . ALA A 1 89 ? 44.603 -6.557 -47.361 1.00 82.62 89 ALA A CA 1
ATOM 675 C C . ALA A 1 89 ? 45.568 -5.577 -46.656 1.00 82.62 89 ALA A C 1
ATOM 677 O O . ALA A 1 89 ? 46.417 -6.010 -45.885 1.00 82.62 89 ALA A O 1
ATOM 678 N N . ALA A 1 90 ? 45.432 -4.269 -46.899 1.00 86.12 90 ALA A N 1
ATOM 679 C CA . ALA A 1 90 ? 46.164 -3.211 -46.202 1.00 86.12 90 ALA A CA 1
ATOM 680 C C . ALA A 1 90 ? 45.396 -2.669 -44.977 1.00 86.12 90 ALA A C 1
ATOM 682 O O . ALA A 1 90 ? 45.726 -1.601 -44.467 1.00 86.12 90 ALA A O 1
ATOM 683 N N . SER A 1 91 ? 44.355 -3.379 -44.525 1.00 80.19 91 SER A N 1
ATOM 684 C CA . SER A 1 91 ? 43.466 -3.009 -43.417 1.00 80.19 91 SER A CA 1
ATOM 685 C C . SER A 1 91 ? 42.669 -1.715 -43.622 1.00 80.19 91 SER A C 1
ATOM 687 O O . SER A 1 91 ? 42.077 -1.211 -42.670 1.00 80.19 91 SER A O 1
ATOM 689 N N . ALA A 1 92 ? 42.596 -1.183 -44.845 1.00 87.12 92 ALA A N 1
ATOM 690 C CA . ALA A 1 92 ? 41.785 -0.007 -45.141 1.00 87.12 92 ALA A CA 1
ATOM 691 C C . ALA A 1 92 ? 40.321 -0.401 -45.383 1.00 87.12 92 ALA A C 1
ATOM 693 O O . ALA A 1 92 ? 40.051 -1.335 -46.144 1.00 87.12 92 ALA A O 1
ATOM 694 N N . THR A 1 93 ? 39.381 0.321 -44.771 1.00 89.50 93 THR A N 1
ATOM 695 C CA . THR A 1 93 ? 37.937 0.124 -44.967 1.00 89.50 93 THR A CA 1
ATOM 696 C C . THR A 1 93 ? 37.544 0.421 -46.414 1.00 89.50 93 THR A C 1
ATOM 698 O O . THR A 1 93 ? 37.728 1.529 -46.909 1.00 89.50 93 THR A O 1
ATOM 701 N N . VAL A 1 94 ? 37.007 -0.592 -47.091 1.00 94.94 94 VAL A N 1
ATOM 702 C CA . VAL A 1 94 ? 36.490 -0.546 -48.465 1.00 94.94 94 VAL A CA 1
ATOM 703 C C . VAL A 1 94 ? 35.037 -0.088 -48.464 1.00 94.94 94 VAL A C 1
ATOM 705 O O . VAL A 1 94 ? 34.650 0.763 -49.257 1.00 94.94 94 VAL A O 1
ATOM 708 N N . CYS A 1 95 ? 34.237 -0.645 -47.558 1.00 94.50 95 CYS A N 1
ATOM 709 C CA . CYS A 1 95 ? 32.859 -0.240 -47.318 1.00 94.50 95 CYS A CA 1
ATOM 710 C C . CYS A 1 95 ? 32.443 -0.600 -45.890 1.00 94.50 95 CYS A C 1
ATOM 712 O O . CYS A 1 95 ? 33.068 -1.443 -45.241 1.00 94.50 95 CYS A O 1
ATOM 714 N N . SER A 1 96 ? 31.376 0.031 -45.411 1.00 93.56 96 SER A N 1
ATOM 715 C CA . SER A 1 96 ? 30.811 -0.230 -44.091 1.00 93.56 96 SER A CA 1
ATOM 716 C C . SER A 1 96 ? 29.300 -0.078 -44.093 1.00 93.56 96 SER A C 1
ATOM 718 O O . SER A 1 96 ? 28.769 0.700 -44.884 1.00 93.56 96 SER A O 1
ATOM 720 N N . ASP A 1 97 ? 28.647 -0.754 -43.159 1.00 94.56 97 ASP A N 1
ATOM 721 C CA . ASP A 1 97 ? 27.228 -0.587 -42.857 1.00 94.56 97 ASP A CA 1
ATOM 722 C C . ASP A 1 97 ? 27.019 -0.542 -41.336 1.00 94.56 97 ASP A C 1
ATOM 724 O O . ASP A 1 97 ? 27.862 -1.036 -40.578 1.00 94.56 97 ASP A O 1
ATOM 728 N N . GLU A 1 98 ? 25.924 0.064 -40.881 1.00 94.06 98 GLU A N 1
ATOM 729 C CA . GLU A 1 98 ? 25.595 0.157 -39.458 1.00 94.06 98 GLU A CA 1
ATOM 730 C C . GLU A 1 98 ? 24.121 -0.123 -39.169 1.00 94.06 98 GLU A C 1
ATOM 732 O O . GLU A 1 98 ? 23.221 0.327 -39.875 1.00 94.06 98 GLU A O 1
ATOM 737 N N . ILE A 1 99 ? 23.869 -0.811 -38.055 1.00 93.31 99 ILE A N 1
ATOM 738 C CA . ILE A 1 99 ? 22.541 -0.894 -37.452 1.00 93.31 99 ILE A CA 1
ATOM 739 C C . ILE A 1 99 ? 22.566 -0.279 -36.063 1.00 93.31 99 ILE A C 1
ATOM 741 O O . ILE A 1 99 ? 23.485 -0.500 -35.272 1.00 93.31 99 ILE A O 1
ATOM 745 N N . ARG A 1 100 ? 21.521 0.487 -35.754 1.00 92.31 100 ARG A N 1
ATOM 746 C CA . ARG A 1 100 ? 21.320 1.067 -34.429 1.00 92.31 100 ARG A CA 1
ATOM 747 C C . ARG A 1 100 ? 20.277 0.268 -33.684 1.00 92.31 100 ARG A C 1
ATOM 749 O O . ARG A 1 100 ? 19.172 0.043 -34.171 1.00 92.31 100 ARG A O 1
ATOM 756 N N . LEU A 1 101 ? 20.649 -0.147 -32.490 1.00 90.50 101 LEU A N 1
ATOM 757 C CA . LEU A 1 101 ? 19.818 -0.889 -31.573 1.00 90.50 101 LEU A CA 1
ATOM 758 C C . LEU A 1 101 ? 19.541 -0.030 -30.355 1.00 90.50 101 LEU A C 1
ATOM 760 O O . LEU A 1 101 ? 20.388 0.730 -29.885 1.00 90.50 101 LEU A O 1
ATOM 764 N N . ARG A 1 102 ? 18.345 -0.217 -29.815 1.00 91.06 102 ARG A N 1
ATOM 765 C CA . ARG A 1 102 ? 17.944 0.365 -28.550 1.00 91.06 102 ARG A CA 1
ATOM 766 C C . ARG A 1 102 ? 17.647 -0.754 -27.569 1.00 91.06 102 ARG A C 1
ATOM 768 O O . ARG A 1 102 ? 16.844 -1.640 -27.861 1.00 91.06 102 ARG A O 1
ATOM 775 N N . VAL A 1 103 ? 18.285 -0.698 -26.406 1.00 92.25 103 VAL A N 1
ATOM 776 C CA . VAL A 1 103 ? 17.973 -1.589 -25.293 1.00 92.25 103 VAL A CA 1
ATOM 777 C C . VAL A 1 103 ? 16.547 -1.310 -24.832 1.00 92.25 103 VAL A C 1
ATOM 779 O O . VAL A 1 103 ? 16.151 -0.156 -24.643 1.00 92.25 103 VAL A O 1
ATOM 782 N N . ALA A 1 104 ? 15.767 -2.381 -24.700 1.00 93.25 104 ALA A N 1
ATOM 783 C CA . ALA A 1 104 ? 14.394 -2.295 -24.238 1.00 93.25 104 ALA A CA 1
ATOM 784 C C . ALA A 1 104 ? 14.344 -1.692 -22.822 1.00 93.25 104 ALA A C 1
ATOM 786 O O . ALA A 1 104 ? 15.168 -2.059 -21.980 1.00 93.25 104 ALA A O 1
ATOM 787 N N . PRO A 1 105 ? 13.403 -0.774 -22.550 1.00 94.62 105 PRO A N 1
ATOM 788 C CA . PRO A 1 105 ? 13.268 -0.162 -21.238 1.00 94.62 105 PRO A CA 1
ATOM 789 C C . PRO A 1 105 ? 12.827 -1.200 -20.203 1.00 94.62 105 PRO A C 1
ATOM 791 O O . PRO A 1 105 ? 12.283 -2.260 -20.542 1.00 94.62 105 PRO A O 1
ATOM 794 N N . TRP A 1 106 ? 13.018 -0.858 -18.936 1.00 96.56 106 TRP A N 1
ATOM 795 C CA . TRP A 1 106 ? 12.248 -1.454 -17.853 1.00 96.56 106 TRP A CA 1
ATOM 796 C C . TRP A 1 106 ? 10.977 -0.638 -17.620 1.00 96.56 106 TRP A C 1
ATOM 798 O O . TRP A 1 106 ? 11.049 0.585 -17.529 1.00 96.56 106 TRP A O 1
ATOM 808 N N . LEU A 1 107 ? 9.830 -1.309 -17.535 1.00 95.62 107 LEU A N 1
ATOM 809 C CA . LEU A 1 107 ? 8.531 -0.688 -17.281 1.00 95.62 107 LEU A CA 1
ATOM 810 C C . LEU A 1 107 ? 7.872 -1.355 -16.077 1.00 95.62 107 LEU A C 1
ATOM 812 O O . LEU A 1 107 ? 7.826 -2.584 -16.013 1.00 95.62 107 LEU A O 1
ATOM 816 N N . GLY A 1 108 ? 7.349 -0.565 -15.146 1.00 95.81 108 GLY A N 1
ATOM 817 C CA . GLY A 1 108 ? 6.570 -1.086 -14.026 1.00 95.81 108 GLY A CA 1
ATOM 818 C C . GLY A 1 108 ? 5.192 -1.575 -14.457 1.00 95.81 108 GLY A C 1
ATOM 819 O O . GLY A 1 108 ? 4.705 -1.245 -15.546 1.00 95.81 108 GLY A O 1
ATOM 820 N N . ILE A 1 109 ? 4.571 -2.385 -13.605 1.00 95.75 109 ILE A N 1
ATOM 821 C CA . ILE A 1 109 ? 3.271 -3.004 -13.861 1.00 95.75 109 ILE A CA 1
ATOM 822 C C . ILE A 1 109 ? 2.275 -2.469 -12.837 1.00 95.75 109 ILE A C 1
ATOM 824 O O . ILE A 1 109 ? 2.470 -2.647 -11.642 1.00 95.75 109 ILE A O 1
ATOM 828 N N . SER A 1 110 ? 1.188 -1.846 -13.294 1.00 93.25 110 SER A N 1
ATOM 829 C CA . SER A 1 110 ? 0.181 -1.325 -12.369 1.00 93.25 110 SER A CA 1
ATOM 830 C C . SER A 1 110 ? -0.691 -2.427 -11.770 1.00 93.25 110 SER A C 1
ATOM 832 O O . SER A 1 110 ? -0.829 -3.531 -12.307 1.00 93.25 110 SER A O 1
ATOM 834 N N . HIS A 1 111 ? -1.395 -2.077 -10.695 1.00 95.06 111 HIS A N 1
ATOM 835 C CA . HIS A 1 111 ? -2.363 -2.958 -10.049 1.00 95.06 111 HIS A CA 1
ATOM 836 C C . HIS A 1 111 ? -3.596 -3.303 -10.894 1.00 95.06 111 HIS A C 1
ATOM 838 O O . HIS A 1 111 ? -4.384 -4.160 -10.493 1.00 95.06 111 HIS A O 1
ATOM 844 N N . ALA A 1 112 ? -3.772 -2.671 -12.059 1.00 91.38 112 ALA A N 1
ATOM 845 C CA . ALA A 1 112 ? -4.834 -3.024 -12.996 1.00 91.38 112 ALA A CA 1
ATOM 846 C C . ALA A 1 112 ? -4.580 -4.363 -13.701 1.00 91.38 112 ALA A C 1
ATOM 848 O O . ALA A 1 112 ? -5.533 -4.993 -14.159 1.00 91.38 112 ALA A O 1
ATOM 849 N N . GLU A 1 113 ? -3.320 -4.798 -13.785 1.00 95.31 113 GLU A N 1
ATOM 850 C CA . GLU A 1 113 ? -2.985 -6.104 -14.339 1.00 95.31 113 GLU A CA 1
ATOM 851 C C . GLU A 1 113 ? -3.297 -7.222 -13.340 1.00 95.31 113 GLU A C 1
ATOM 853 O O . GLU A 1 113 ? -3.085 -7.097 -12.124 1.00 95.31 113 GLU A O 1
ATOM 858 N N . ALA A 1 114 ? -3.776 -8.347 -13.873 1.00 95.88 114 ALA A N 1
ATOM 859 C CA . ALA A 1 114 ? -4.231 -9.467 -13.062 1.00 95.88 114 ALA A CA 1
ATOM 860 C C . ALA A 1 114 ? -3.097 -10.047 -12.202 1.00 95.88 114 ALA A C 1
ATOM 862 O O . ALA A 1 114 ? -2.011 -10.331 -12.705 1.00 95.88 114 ALA A O 1
ATOM 863 N N . SER A 1 115 ? -3.338 -10.260 -10.910 1.00 97.62 115 SER A N 1
ATOM 864 C CA . SER A 1 115 ? -2.362 -10.900 -10.014 1.00 97.62 115 SER A CA 1
ATOM 865 C C . SER A 1 115 ? -2.126 -12.367 -10.396 1.00 97.62 115 SER A C 1
ATOM 867 O O . SER A 1 115 ? -3.069 -13.038 -10.810 1.00 97.62 115 SER A O 1
ATOM 869 N N . GLN A 1 116 ? -0.899 -12.868 -10.220 1.00 96.06 116 GLN A N 1
ATOM 870 C CA . GLN A 1 116 ? -0.519 -14.269 -10.473 1.00 96.06 116 GLN A CA 1
ATOM 871 C C . GLN A 1 116 ? 0.106 -14.936 -9.240 1.00 96.06 116 GLN A C 1
ATOM 873 O O . GLN A 1 116 ? -0.245 -16.059 -8.879 1.00 96.06 116 GLN A O 1
ATOM 878 N N . GLU A 1 117 ? 1.049 -14.246 -8.594 1.00 96.94 117 GLU A N 1
ATOM 879 C CA . GLU A 1 117 ? 1.741 -14.732 -7.397 1.00 96.94 117 GLU A CA 1
ATOM 880 C C . GLU A 1 117 ? 1.778 -13.619 -6.350 1.00 96.94 117 GLU A C 1
ATOM 882 O O . GLU A 1 117 ? 2.079 -12.473 -6.684 1.00 96.94 117 GLU A O 1
ATOM 887 N N . ILE A 1 118 ? 1.500 -13.963 -5.096 1.00 97.94 118 ILE A N 1
ATOM 888 C CA . ILE A 1 118 ? 1.551 -13.054 -3.947 1.00 97.94 118 ILE A CA 1
ATOM 889 C C . ILE A 1 118 ? 2.714 -13.495 -3.076 1.00 97.94 118 ILE A C 1
ATOM 891 O O . ILE A 1 118 ? 2.804 -14.675 -2.748 1.00 97.94 118 ILE A O 1
ATOM 895 N N . TRP A 1 119 ? 3.588 -12.572 -2.699 1.00 96.44 119 TRP A N 1
ATOM 896 C CA . TRP A 1 119 ? 4.766 -12.858 -1.894 1.00 96.44 119 TRP A CA 1
ATOM 897 C C . TRP A 1 119 ? 4.680 -12.156 -0.546 1.00 96.44 119 TRP A C 1
ATOM 899 O O . TRP A 1 119 ? 4.366 -10.972 -0.503 1.00 96.44 119 TRP A O 1
ATOM 909 N N . ALA A 1 120 ? 4.951 -12.885 0.536 1.00 94.75 120 ALA A N 1
ATOM 910 C CA . ALA A 1 120 ? 4.917 -12.367 1.903 1.00 94.75 120 ALA A CA 1
ATOM 911 C C . ALA A 1 120 ? 5.824 -13.192 2.833 1.00 94.75 120 ALA A C 1
ATOM 913 O O . ALA A 1 120 ? 6.286 -14.282 2.482 1.00 94.75 120 ALA A O 1
ATOM 914 N N . ILE A 1 121 ? 6.063 -12.700 4.048 1.00 91.19 121 ILE A N 1
ATOM 915 C CA . ILE A 1 121 ? 6.773 -13.469 5.078 1.00 91.19 121 ILE A CA 1
ATOM 916 C C . ILE A 1 121 ? 5.844 -14.537 5.674 1.00 91.19 121 ILE A C 1
ATOM 918 O O . ILE A 1 121 ? 4.684 -14.260 5.959 1.00 91.19 121 ILE A O 1
ATOM 922 N N . ASP A 1 122 ? 6.337 -15.748 5.921 1.00 88.81 122 ASP A N 1
ATOM 923 C CA . ASP A 1 122 ? 5.674 -16.699 6.816 1.00 88.81 122 ASP A CA 1
ATOM 924 C C . ASP A 1 122 ? 6.297 -16.607 8.201 1.00 88.81 122 ASP A C 1
ATOM 926 O O . ASP A 1 122 ? 7.412 -17.071 8.453 1.00 88.81 122 ASP A O 1
ATOM 930 N N . TRP A 1 123 ? 5.542 -15.996 9.107 1.00 86.25 123 TRP A N 1
ATOM 931 C CA . TRP A 1 123 ? 5.838 -16.008 10.525 1.00 86.25 123 TRP A CA 1
ATOM 932 C C . TRP A 1 123 ? 4.672 -16.674 11.259 1.00 86.25 123 TRP A C 1
ATOM 934 O O . TRP A 1 123 ? 3.670 -16.010 11.538 1.00 86.25 123 TRP A O 1
ATOM 944 N N . PRO A 1 124 ? 4.782 -17.970 11.610 1.00 79.62 124 PRO A N 1
ATOM 945 C CA . PRO A 1 124 ? 3.678 -18.746 12.180 1.00 79.62 124 PRO A CA 1
ATOM 946 C C . PRO A 1 124 ? 3.006 -18.123 13.407 1.00 79.62 124 PRO A C 1
ATOM 948 O O . PRO A 1 124 ? 1.811 -18.302 13.612 1.00 79.62 124 PRO A O 1
ATOM 951 N N . THR A 1 125 ? 3.754 -17.368 14.209 1.00 74.75 125 THR A N 1
ATOM 952 C CA . THR A 1 125 ? 3.232 -16.726 15.419 1.00 74.75 125 THR A CA 1
ATOM 953 C C . THR A 1 125 ? 2.415 -15.465 15.134 1.00 74.75 125 THR A C 1
ATOM 955 O O . THR A 1 125 ? 1.448 -15.212 15.845 1.00 74.75 125 THR A O 1
ATOM 958 N N . PHE A 1 126 ? 2.780 -14.678 14.116 1.00 77.88 126 PHE A N 1
ATOM 959 C CA . PHE A 1 126 ? 2.266 -13.309 13.955 1.00 77.88 126 PHE A CA 1
ATOM 960 C C . PHE A 1 126 ? 1.575 -13.039 12.617 1.00 77.88 126 PHE A C 1
ATOM 962 O O . PHE A 1 126 ? 0.858 -12.054 12.518 1.00 77.88 126 PHE A O 1
ATOM 969 N N . ASN A 1 127 ? 1.740 -13.902 11.605 1.00 87.25 127 ASN A N 1
ATOM 970 C CA . ASN A 1 127 ? 1.256 -13.624 10.247 1.00 87.25 127 ASN A CA 1
ATOM 971 C C . ASN A 1 127 ? 0.137 -14.546 9.746 1.00 87.25 127 ASN A C 1
ATOM 973 O O . ASN A 1 127 ? -0.254 -14.497 8.583 1.00 87.25 127 ASN A O 1
ATOM 977 N N . GLN A 1 128 ? -0.386 -15.436 10.590 1.00 89.19 128 GLN A N 1
ATOM 978 C CA . GLN A 1 128 ? -1.315 -16.464 10.109 1.00 89.19 128 GLN A CA 1
ATOM 979 C C . GLN A 1 128 ? -2.689 -15.919 9.726 1.00 89.19 128 GLN A C 1
ATOM 981 O O . GLN A 1 128 ? -3.288 -16.442 8.791 1.00 89.19 128 GLN A O 1
ATOM 986 N N . ARG A 1 129 ? -3.185 -14.868 10.388 1.00 91.81 129 ARG A N 1
ATOM 987 C CA . ARG A 1 129 ? -4.453 -14.240 9.983 1.00 91.81 129 ARG A CA 1
ATOM 988 C C . ARG A 1 129 ? -4.305 -13.529 8.641 1.00 91.81 129 ARG A C 1
ATOM 990 O O . ARG A 1 129 ? -5.036 -13.836 7.705 1.00 91.81 129 ARG A O 1
ATOM 997 N N . PHE A 1 130 ? -3.265 -12.712 8.523 1.00 96.12 130 PHE A N 1
ATOM 998 C CA . PHE A 1 130 ? -2.866 -12.054 7.286 1.00 96.12 130 PHE A CA 1
ATOM 999 C C . PHE A 1 130 ? -2.778 -13.008 6.085 1.00 96.12 130 PHE A C 1
ATOM 1001 O O . PHE A 1 130 ? -3.322 -12.729 5.019 1.00 96.12 130 PHE A O 1
ATOM 1008 N N . LEU A 1 131 ? -2.128 -14.164 6.249 1.00 97.25 131 LEU A N 1
ATOM 1009 C CA . LEU A 1 131 ? -1.954 -15.132 5.164 1.00 97.25 131 LEU A CA 1
ATOM 1010 C C . LEU A 1 131 ? -3.199 -16.004 4.942 1.00 97.25 131 LEU A C 1
ATOM 1012 O O . LEU A 1 131 ? -3.629 -16.193 3.803 1.00 97.25 131 LEU A O 1
ATOM 1016 N N . ASN A 1 132 ? -3.767 -16.557 6.014 1.00 96.62 132 ASN A N 1
ATOM 1017 C CA . ASN A 1 132 ? -4.593 -17.767 5.972 1.00 96.62 132 ASN A CA 1
ATOM 1018 C C . ASN A 1 132 ? -5.946 -17.644 6.696 1.00 96.62 132 ASN A C 1
ATOM 1020 O O . ASN A 1 132 ? -6.610 -18.663 6.891 1.00 96.62 132 ASN A O 1
ATOM 1024 N N . GLU A 1 133 ? -6.384 -16.445 7.104 1.00 95.88 133 GLU A N 1
ATOM 1025 C CA . GLU A 1 133 ? -7.715 -16.284 7.703 1.00 95.88 133 GLU A CA 1
ATOM 1026 C C . GLU A 1 133 ? -8.813 -16.732 6.713 1.00 95.88 133 GLU A C 1
ATOM 1028 O O . GLU A 1 133 ? -8.869 -16.235 5.582 1.00 95.88 133 GLU A O 1
ATOM 1033 N N . PRO A 1 134 ? -9.680 -17.690 7.094 1.00 96.31 134 PRO A N 1
ATOM 1034 C CA . PRO A 1 134 ? -10.764 -18.135 6.230 1.00 96.31 134 PRO A CA 1
ATOM 1035 C C . PRO A 1 134 ? -11.805 -17.027 6.061 1.00 96.31 134 PRO A C 1
ATOM 1037 O O . PRO A 1 134 ? -12.026 -16.233 6.974 1.00 96.31 134 PRO A O 1
ATOM 1040 N N . LEU A 1 135 ? -12.504 -17.021 4.919 1.00 97.00 135 LEU A N 1
ATOM 1041 C CA . LEU A 1 135 ? -13.563 -16.044 4.682 1.00 97.00 135 LEU A CA 1
ATOM 1042 C C . LEU A 1 135 ? -14.649 -16.135 5.760 1.00 97.00 135 LEU A C 1
ATOM 1044 O O . LEU A 1 135 ? -15.338 -17.149 5.877 1.00 97.00 135 LEU A O 1
ATOM 1048 N N . ASN A 1 136 ? -14.864 -15.033 6.472 1.00 95.50 136 ASN A N 1
ATOM 1049 C CA . ASN A 1 136 ? -15.955 -14.886 7.425 1.00 95.50 136 ASN A CA 1
ATOM 1050 C C . ASN A 1 136 ? -16.419 -13.426 7.475 1.00 95.50 136 ASN A C 1
ATOM 1052 O O . ASN A 1 136 ? -15.629 -12.546 7.789 1.00 95.50 136 ASN A O 1
ATOM 1056 N N . ASN A 1 137 ? -17.689 -13.150 7.159 1.00 91.12 137 ASN A N 1
ATOM 1057 C CA . ASN A 1 137 ? -18.273 -11.796 7.183 1.00 91.12 137 ASN A CA 1
ATOM 1058 C C . ASN A 1 137 ? -17.444 -10.720 6.445 1.00 91.12 137 ASN A C 1
ATOM 1060 O O . ASN A 1 137 ? -17.412 -9.554 6.833 1.00 91.12 137 ASN A O 1
ATOM 1064 N N . GLY A 1 138 ? -16.781 -11.110 5.354 1.00 93.94 138 GLY A N 1
ATOM 1065 C CA . GLY A 1 138 ? -15.931 -10.216 4.570 1.00 93.94 138 GLY A CA 1
ATOM 1066 C C . GLY A 1 138 ? -14.560 -9.925 5.191 1.00 93.94 138 GLY A C 1
ATOM 1067 O O . GLY A 1 138 ? -13.921 -8.980 4.736 1.00 93.94 138 GLY A O 1
ATOM 1068 N N . TYR A 1 139 ? -14.128 -10.706 6.185 1.00 97.19 139 TYR A N 1
ATOM 1069 C CA . TYR A 1 139 ? -12.738 -10.831 6.639 1.00 97.19 139 TYR A CA 1
ATOM 1070 C C . TYR A 1 139 ? -12.083 -12.033 5.965 1.00 97.19 139 TYR A C 1
ATOM 1072 O O . TYR A 1 139 ? -12.736 -13.073 5.851 1.00 97.19 139 TYR A O 1
ATOM 1080 N N . ALA A 1 140 ? -10.842 -11.897 5.501 1.00 98.00 140 ALA A N 1
ATOM 1081 C CA . ALA A 1 140 ? -10.081 -12.993 4.903 1.00 98.00 140 ALA A CA 1
ATOM 1082 C C . ALA A 1 140 ? -8.579 -12.674 4.846 1.00 98.00 140 ALA A C 1
ATOM 1084 O O . ALA A 1 140 ? -8.197 -11.513 4.725 1.00 98.00 140 ALA A O 1
ATOM 1085 N N . GLY A 1 141 ? -7.742 -13.711 4.845 1.00 98.25 141 GLY A N 1
ATOM 1086 C CA . GLY A 1 141 ? -6.313 -13.603 4.553 1.00 98.25 141 GLY A CA 1
ATOM 1087 C C . GLY A 1 141 ? -6.020 -13.623 3.050 1.00 98.25 141 GLY A C 1
ATOM 1088 O O . GLY A 1 141 ? -6.871 -13.994 2.237 1.00 98.25 141 GLY A O 1
ATOM 1089 N N . LEU A 1 142 ? -4.792 -13.277 2.658 1.00 98.38 142 LEU A N 1
ATOM 1090 C CA . LEU A 1 142 ? -4.373 -13.171 1.252 1.00 98.38 142 LEU A CA 1
ATOM 1091 C C . LEU A 1 142 ? -4.559 -14.467 0.442 1.00 98.38 142 LEU A C 1
ATOM 1093 O O . LEU A 1 142 ? -4.823 -14.412 -0.764 1.00 98.38 142 LEU A O 1
ATOM 1097 N N . SER A 1 143 ? -4.471 -15.636 1.083 1.00 97.56 143 SER A N 1
ATOM 1098 C CA . SER A 1 143 ? -4.721 -16.942 0.447 1.00 97.56 143 SER A CA 1
ATOM 1099 C C . SER A 1 143 ? -6.138 -17.084 -0.116 1.00 97.56 143 SER A C 1
ATOM 1101 O O . SER A 1 143 ? -6.340 -17.828 -1.077 1.00 97.56 143 SER A O 1
ATOM 1103 N N . TYR A 1 144 ? -7.112 -16.331 0.409 1.00 98.00 144 TYR A N 1
ATOM 1104 C CA . TYR A 1 144 ? -8.482 -16.340 -0.100 1.00 98.00 144 TYR A CA 1
ATOM 1105 C C . TYR A 1 144 ? -8.578 -15.845 -1.551 1.00 98.00 144 TYR A C 1
ATOM 1107 O O . TYR A 1 144 ? -9.510 -16.202 -2.270 1.00 98.00 144 TYR A O 1
ATOM 1115 N N . SER A 1 145 ? -7.587 -15.082 -2.026 1.00 97.25 145 SER A N 1
ATOM 1116 C CA . SER A 1 145 ? -7.524 -14.664 -3.429 1.00 97.25 145 SER A CA 1
ATOM 1117 C C . SER A 1 145 ? -7.495 -15.834 -4.421 1.00 97.25 145 SER A C 1
ATOM 1119 O O . SER A 1 145 ? -7.836 -15.656 -5.589 1.00 97.25 145 SER A O 1
ATOM 1121 N N . GLY A 1 146 ? -7.073 -17.026 -3.981 1.00 96.62 146 GLY A N 1
ATOM 1122 C CA . GLY A 1 146 ? -6.862 -18.190 -4.842 1.00 96.62 146 GLY A CA 1
ATOM 1123 C C . GLY A 1 146 ? -5.619 -18.087 -5.733 1.00 96.62 146 GLY A C 1
ATOM 1124 O O . GLY A 1 146 ? -5.363 -18.998 -6.519 1.00 96.62 146 GLY A O 1
ATOM 1125 N N . GLN A 1 147 ? -4.845 -17.003 -5.619 1.00 97.00 147 GLN A N 1
ATOM 1126 C CA . GLN A 1 147 ? -3.561 -16.849 -6.299 1.00 97.00 147 GLN A CA 1
ATOM 1127 C C . GLN A 1 147 ? -2.473 -17.661 -5.603 1.00 97.00 147 GLN A C 1
ATOM 1129 O O . GLN A 1 147 ? -2.608 -18.064 -4.445 1.00 97.00 147 GLN A O 1
ATOM 1134 N N . GLN A 1 148 ? -1.359 -17.896 -6.298 1.00 96.38 148 GLN A N 1
ATOM 1135 C CA . GLN A 1 148 ? -0.248 -18.623 -5.701 1.00 96.38 148 GLN A CA 1
ATOM 1136 C C . GLN A 1 148 ? 0.414 -17.784 -4.600 1.00 96.38 148 GLN A C 1
ATOM 1138 O O . GLN A 1 148 ? 1.159 -16.847 -4.887 1.00 96.38 148 GLN A O 1
ATOM 1143 N N . LEU A 1 149 ? 0.181 -18.158 -3.342 1.00 96.38 149 LEU A N 1
ATOM 1144 C CA . LEU A 1 149 ? 0.847 -17.562 -2.188 1.00 96.38 149 LEU A CA 1
ATOM 1145 C C . LEU A 1 149 ? 2.255 -18.160 -2.021 1.00 96.38 149 LEU A C 1
ATOM 1147 O O . LEU A 1 149 ? 2.428 -19.357 -1.782 1.00 96.38 149 LEU A O 1
ATOM 1151 N N . ARG A 1 150 ? 3.275 -17.320 -2.189 1.00 94.25 150 ARG A N 1
ATOM 1152 C CA . ARG A 1 150 ? 4.702 -17.623 -2.071 1.00 94.25 150 ARG A CA 1
ATOM 1153 C C . ARG A 1 150 ? 5.218 -17.024 -0.771 1.00 94.25 150 ARG A C 1
ATOM 1155 O O . ARG A 1 150 ? 5.297 -15.810 -0.640 1.00 94.25 150 ARG A O 1
ATOM 1162 N N . VAL A 1 151 ? 5.593 -17.868 0.180 1.00 91.81 151 VAL A N 1
ATOM 1163 C CA . VAL A 1 151 ? 6.072 -17.385 1.477 1.00 91.81 151 VAL A CA 1
ATOM 1164 C C . VAL A 1 151 ? 7.556 -17.644 1.698 1.00 91.81 151 VAL A C 1
ATOM 1166 O O . VAL A 1 151 ? 8.087 -18.671 1.256 1.00 91.81 151 VAL A O 1
ATOM 1169 N N . GLU A 1 152 ? 8.214 -16.719 2.399 1.00 87.50 152 GLU A N 1
ATOM 1170 C CA . GLU A 1 152 ? 9.560 -16.928 2.943 1.00 87.50 152 GLU A CA 1
ATOM 1171 C C . GLU A 1 152 ? 9.492 -17.152 4.459 1.00 87.50 152 GLU A C 1
ATOM 1173 O O . GLU A 1 152 ? 8.966 -16.292 5.166 1.00 87.50 152 GLU A O 1
ATOM 1178 N N . PRO A 1 153 ? 10.020 -18.270 4.985 1.00 83.81 153 PRO A N 1
ATOM 1179 C CA . PRO A 1 153 ? 10.001 -18.534 6.418 1.00 83.81 153 PRO A CA 1
ATOM 1180 C C . PRO A 1 153 ? 10.825 -17.515 7.211 1.00 83.81 153 PRO A C 1
ATOM 1182 O O . PRO A 1 153 ? 11.995 -17.263 6.907 1.00 83.81 153 PRO A O 1
ATOM 1185 N N . TYR A 1 154 ? 10.252 -16.990 8.290 1.00 78.06 154 TYR A N 1
ATOM 1186 C CA . TYR A 1 154 ? 10.991 -16.180 9.251 1.00 78.06 154 TYR A CA 1
ATOM 1187 C C . TYR A 1 154 ? 12.077 -17.012 9.961 1.00 78.06 154 TYR A C 1
ATOM 1189 O O . TYR A 1 154 ? 11.838 -18.135 10.404 1.00 78.06 154 TYR A O 1
ATOM 1197 N N . GLY A 1 155 ? 13.285 -16.457 10.099 1.00 65.19 155 GLY A N 1
ATOM 1198 C CA . GLY A 1 155 ? 14.354 -17.033 10.928 1.00 65.19 155 GLY A CA 1
ATOM 1199 C C . GLY A 1 155 ? 15.138 -18.209 10.328 1.00 65.19 155 GLY A C 1
ATOM 1200 O O . GLY A 1 155 ? 16.061 -18.706 10.974 1.00 65.19 155 GLY A O 1
ATOM 1201 N N . THR A 1 156 ? 14.848 -18.657 9.101 1.00 54.22 156 THR A N 1
ATOM 1202 C CA . THR A 1 156 ? 15.704 -19.651 8.428 1.00 54.22 156 THR A CA 1
ATOM 1203 C C . THR A 1 156 ? 16.956 -18.977 7.860 1.00 54.22 156 THR A C 1
ATOM 1205 O O . THR A 1 156 ? 16.856 -18.007 7.114 1.00 54.22 156 THR A O 1
ATOM 1208 N N . GLY A 1 157 ? 18.150 -19.487 8.186 1.00 45.97 157 GLY A N 1
ATOM 1209 C CA . GLY A 1 157 ? 19.457 -18.915 7.800 1.00 45.97 157 GLY A CA 1
ATOM 1210 C C . GLY A 1 157 ? 19.753 -18.810 6.291 1.00 45.97 157 GLY A C 1
ATOM 1211 O O . GLY A 1 157 ? 20.877 -18.497 5.911 1.00 45.97 157 GLY A O 1
ATOM 1212 N N . THR A 1 158 ? 18.772 -19.063 5.423 1.00 48.31 158 THR A N 1
ATOM 1213 C CA . THR A 1 158 ? 18.800 -18.790 3.977 1.00 48.31 158 THR A CA 1
ATOM 1214 C C . THR A 1 158 ? 18.444 -17.337 3.634 1.00 48.31 158 THR A C 1
ATOM 1216 O O . THR A 1 158 ? 18.696 -16.898 2.512 1.00 48.31 158 THR A O 1
ATOM 1219 N N . THR A 1 159 ? 17.886 -16.572 4.579 1.00 49.06 159 THR A N 1
ATOM 1220 C CA . THR A 1 159 ? 17.602 -15.136 4.446 1.00 49.06 159 THR A CA 1
ATOM 1221 C C . THR A 1 159 ? 18.546 -14.348 5.353 1.00 49.06 159 THR A C 1
ATOM 1223 O O . THR A 1 159 ? 18.431 -14.415 6.572 1.00 49.06 159 THR A O 1
ATOM 1226 N N . THR A 1 160 ? 19.485 -13.583 4.794 1.00 47.38 160 THR A N 1
ATOM 1227 C CA . THR A 1 160 ? 20.431 -12.765 5.584 1.00 47.38 160 THR A CA 1
ATOM 1228 C C . THR A 1 160 ? 19.784 -11.566 6.298 1.00 47.38 160 THR A C 1
ATOM 1230 O O . THR A 1 160 ? 20.462 -10.867 7.043 1.00 47.38 160 THR A O 1
ATOM 1233 N N . SER A 1 161 ? 18.479 -11.347 6.119 1.00 55.84 161 SER A N 1
ATOM 1234 C CA . SER A 1 161 ? 17.640 -10.436 6.906 1.00 55.84 161 SER A CA 1
ATOM 1235 C C . SER A 1 161 ? 16.172 -10.831 6.687 1.00 55.84 161 SER A C 1
ATOM 1237 O O . SER A 1 161 ? 15.628 -10.651 5.600 1.00 55.84 161 SER A O 1
ATOM 1239 N N . GLY A 1 162 ? 15.541 -11.470 7.676 1.00 66.44 162 GLY A N 1
ATOM 1240 C CA . GLY A 1 162 ? 14.114 -11.801 7.623 1.00 66.44 162 GLY A CA 1
ATOM 1241 C C . GLY A 1 162 ? 13.292 -10.526 7.780 1.00 66.44 162 GLY A C 1
ATOM 1242 O O . GLY A 1 162 ? 13.037 -10.108 8.902 1.00 66.44 162 GLY A O 1
ATOM 1243 N N . SER A 1 163 ? 12.942 -9.882 6.668 1.00 82.38 163 SER A N 1
ATOM 1244 C CA . SER A 1 163 ? 12.128 -8.664 6.652 1.00 82.38 163 SER A CA 1
ATOM 1245 C C . SER A 1 163 ? 10.702 -8.991 6.226 1.00 82.38 163 SER A C 1
ATOM 1247 O O . SER A 1 163 ? 10.494 -9.693 5.237 1.00 82.38 163 SER A O 1
ATOM 1249 N N . GLN A 1 164 ? 9.728 -8.463 6.966 1.00 87.12 164 GLN A N 1
ATOM 1250 C CA . GLN A 1 164 ? 8.307 -8.573 6.647 1.00 87.12 164 GLN A CA 1
ATOM 1251 C C . GLN A 1 164 ? 7.863 -7.641 5.505 1.00 87.12 164 GLN A C 1
ATOM 1253 O O . GLN A 1 164 ? 6.813 -7.870 4.916 1.00 87.12 164 GLN A O 1
ATOM 1258 N N . TRP A 1 165 ? 8.664 -6.627 5.167 1.00 92.00 165 TRP A N 1
ATOM 1259 C CA . TRP A 1 165 ? 8.321 -5.550 4.229 1.00 92.00 165 TRP A CA 1
ATOM 1260 C C . TRP A 1 165 ? 8.585 -5.940 2.775 1.00 92.00 165 TRP A C 1
ATOM 1262 O O . TRP A 1 165 ? 9.548 -5.487 2.164 1.00 92.00 165 TRP A O 1
ATOM 1272 N N . PHE A 1 166 ? 7.795 -6.863 2.229 1.00 94.19 166 PHE A N 1
ATOM 1273 C CA . PHE A 1 166 ? 8.041 -7.429 0.898 1.00 94.19 166 PHE A CA 1
ATOM 1274 C C . PHE A 1 166 ? 7.985 -6.393 -0.231 1.00 94.19 166 PHE A C 1
ATOM 1276 O O . PHE A 1 166 ? 8.813 -6.479 -1.145 1.00 94.19 166 PHE A O 1
ATOM 1283 N N . GLN A 1 167 ? 7.097 -5.402 -0.114 1.00 96.31 167 GLN A N 1
ATOM 1284 C CA . GLN A 1 167 ? 6.985 -4.266 -1.032 1.00 96.31 167 GLN A CA 1
ATOM 1285 C C . GLN A 1 167 ? 8.292 -3.464 -1.111 1.00 96.31 167 GLN A C 1
ATOM 1287 O O . GLN A 1 167 ? 8.710 -3.020 -2.173 1.00 96.31 167 GLN A O 1
ATOM 1292 N N . ASP A 1 168 ? 9.017 -3.344 0.001 1.00 94.25 168 ASP A N 1
ATOM 1293 C CA . ASP A 1 168 ? 10.164 -2.439 0.114 1.00 94.25 168 ASP A CA 1
ATOM 1294 C C . ASP A 1 168 ? 11.464 -2.970 -0.489 1.00 94.25 168 ASP A C 1
ATOM 1296 O O . ASP A 1 168 ? 12.470 -2.258 -0.563 1.00 94.25 168 ASP A O 1
ATOM 1300 N N . HIS A 1 169 ? 11.482 -4.230 -0.922 1.00 93.38 169 HIS A N 1
ATOM 1301 C CA . HIS A 1 169 ? 12.691 -4.862 -1.450 1.00 93.38 169 HIS A CA 1
ATOM 1302 C C . HIS A 1 169 ? 12.769 -4.830 -2.965 1.00 93.38 169 HIS A C 1
ATOM 1304 O O . HIS A 1 169 ? 13.873 -4.889 -3.515 1.00 93.38 169 HIS A O 1
ATOM 1310 N N . VAL A 1 170 ? 11.639 -4.792 -3.657 1.00 95.88 170 VAL A N 1
ATOM 1311 C CA . VAL A 1 170 ? 11.604 -4.936 -5.108 1.00 95.88 170 VAL A CA 1
ATOM 1312 C C . VAL A 1 170 ? 10.412 -4.220 -5.710 1.00 95.88 170 VAL A C 1
ATOM 1314 O O . VAL A 1 170 ? 9.376 -4.128 -5.079 1.00 95.88 170 VAL A O 1
ATOM 1317 N N . GLU A 1 171 ? 10.546 -3.856 -6.981 1.00 97.56 171 GLU A N 1
ATOM 1318 C CA . GLU A 1 171 ? 9.422 -3.522 -7.846 1.00 97.56 171 GLU A CA 1
ATOM 1319 C C . GLU A 1 171 ? 9.401 -4.493 -9.037 1.00 97.56 171 GLU A C 1
ATOM 1321 O O . GLU A 1 171 ? 10.425 -4.711 -9.704 1.00 97.56 171 GLU A O 1
ATOM 1326 N N . ILE A 1 172 ? 8.262 -5.144 -9.299 1.00 97.69 172 ILE A N 1
ATOM 1327 C CA . ILE A 1 172 ? 8.160 -6.178 -10.342 1.00 97.69 172 ILE A CA 1
ATOM 1328 C C . ILE A 1 172 ? 7.656 -5.548 -11.640 1.00 97.69 172 ILE A C 1
ATOM 1330 O O . ILE A 1 172 ? 6.459 -5.414 -11.876 1.00 97.69 172 ILE A O 1
ATOM 1334 N N . GLY A 1 173 ? 8.598 -5.218 -12.521 1.00 97.44 173 GLY A N 1
ATOM 1335 C CA . GLY A 1 173 ? 8.307 -4.709 -13.856 1.00 97.44 173 GLY A CA 1
ATOM 1336 C C . GLY A 1 173 ? 8.488 -5.746 -14.961 1.00 97.44 173 GLY A C 1
ATOM 1337 O O . GLY A 1 173 ? 8.548 -6.960 -14.736 1.00 97.44 173 GLY A O 1
ATOM 1338 N N . TYR A 1 174 ? 8.617 -5.253 -16.188 1.00 96.88 174 TYR A N 1
ATOM 1339 C CA . TYR A 1 174 ? 8.867 -6.058 -17.372 1.00 96.88 174 TYR A CA 1
ATOM 1340 C C . TYR A 1 174 ? 9.769 -5.364 -18.386 1.00 96.88 174 TYR A C 1
ATOM 1342 O O . TYR A 1 174 ? 9.972 -4.151 -18.367 1.00 96.88 174 TYR A O 1
ATOM 1350 N N . SER A 1 175 ? 10.290 -6.168 -19.306 1.00 94.88 175 SER A N 1
ATOM 1351 C CA . SER A 1 175 ? 10.935 -5.697 -20.525 1.00 94.88 175 SER A CA 1
ATOM 1352 C C . SER A 1 175 ? 10.579 -6.616 -21.693 1.00 94.88 175 SER A C 1
ATOM 1354 O O . SER A 1 175 ? 10.159 -7.765 -21.511 1.00 94.88 175 SER A O 1
ATOM 1356 N N . GLN A 1 176 ? 10.700 -6.103 -22.913 1.00 92.25 176 GLN A N 1
ATOM 1357 C CA . GLN A 1 176 ? 10.306 -6.818 -24.123 1.00 92.25 176 GLN A CA 1
ATOM 1358 C C . GLN A 1 176 ? 11.123 -6.337 -25.316 1.00 92.25 176 GLN A C 1
ATOM 1360 O O . GLN A 1 176 ? 11.334 -5.139 -25.480 1.00 92.25 176 GLN A O 1
ATOM 1365 N N . ARG A 1 177 ? 11.506 -7.256 -26.202 1.00 89.44 177 ARG A N 1
ATOM 1366 C CA . ARG A 1 177 ? 12.027 -6.917 -27.533 1.00 89.44 177 ARG A CA 1
ATOM 1367 C C . ARG A 1 177 ? 11.029 -7.316 -28.624 1.00 89.44 177 ARG A C 1
ATOM 1369 O O . ARG A 1 177 ? 10.301 -8.293 -28.422 1.00 89.44 177 ARG A O 1
ATOM 1376 N N . PRO A 1 178 ? 11.049 -6.662 -29.798 1.00 87.88 178 PRO A N 1
ATOM 1377 C CA . PRO A 1 178 ? 10.281 -7.114 -30.953 1.00 87.88 178 PRO A CA 1
ATOM 1378 C C . PRO A 1 178 ? 10.554 -8.586 -31.287 1.00 87.88 178 PRO A C 1
ATOM 1380 O O . PRO A 1 178 ? 11.704 -9.041 -31.274 1.00 87.88 178 PRO A O 1
ATOM 1383 N N . GLY A 1 179 ? 9.483 -9.343 -31.540 1.00 85.38 179 GLY A N 1
ATOM 1384 C CA . GLY A 1 179 ? 9.538 -10.772 -31.873 1.00 85.38 179 GLY A CA 1
ATOM 1385 C C . GLY A 1 179 ? 10.053 -11.695 -30.757 1.00 85.38 179 GLY A C 1
ATOM 1386 O O . GLY A 1 179 ? 10.223 -12.887 -30.996 1.00 85.38 179 GLY A O 1
ATOM 1387 N N . GLY A 1 180 ? 10.335 -11.172 -29.559 1.00 85.94 180 GLY A N 1
ATOM 1388 C CA . GLY A 1 180 ? 10.722 -11.954 -28.384 1.00 85.94 180 GLY A CA 1
ATOM 1389 C C . GLY A 1 180 ? 9.596 -12.041 -27.349 1.00 85.94 180 GLY A C 1
ATOM 1390 O O . GLY A 1 180 ? 8.657 -11.242 -27.392 1.00 85.94 180 GLY A O 1
ATOM 1391 N N . PRO A 1 181 ? 9.680 -12.983 -26.392 1.00 88.50 181 PRO A N 1
ATOM 1392 C CA . PRO A 1 181 ? 8.727 -13.036 -25.293 1.00 88.50 181 PRO A CA 1
ATOM 1393 C C . PRO A 1 181 ? 8.858 -11.788 -24.410 1.00 88.50 181 PRO A C 1
ATOM 1395 O O . PRO A 1 181 ? 9.960 -11.280 -24.185 1.00 88.50 181 PRO A O 1
ATOM 1398 N N . LYS A 1 182 ? 7.728 -11.317 -23.878 1.00 91.38 182 LYS A N 1
ATOM 1399 C CA . LYS A 1 182 ? 7.712 -10.361 -22.768 1.00 91.38 182 LYS A CA 1
ATOM 1400 C C . LYS A 1 182 ? 8.165 -11.094 -21.506 1.00 91.38 182 LYS A C 1
ATOM 1402 O O . LYS A 1 182 ? 7.737 -12.222 -21.268 1.00 91.38 182 LYS A O 1
ATOM 1407 N N . MET A 1 183 ? 9.053 -10.479 -20.735 1.00 94.62 183 MET A N 1
ATOM 1408 C CA . MET A 1 183 ? 9.643 -11.096 -19.548 1.00 94.62 183 MET A CA 1
ATOM 1409 C C . MET A 1 183 ? 9.458 -10.184 -18.347 1.00 94.62 183 MET A C 1
ATOM 1411 O O . MET A 1 183 ? 9.674 -8.976 -18.456 1.00 94.62 183 MET A O 1
ATOM 1415 N N . HIS A 1 184 ? 9.113 -10.764 -17.197 1.00 97.62 184 HIS A N 1
ATOM 1416 C CA . HIS A 1 184 ? 9.228 -10.058 -15.924 1.00 97.62 184 HIS A CA 1
ATOM 1417 C C . HIS A 1 184 ? 10.689 -9.693 -15.687 1.00 97.62 184 HIS A C 1
ATOM 1419 O O . HIS A 1 184 ? 11.590 -10.505 -15.904 1.00 97.62 184 HIS A O 1
ATOM 1425 N N . VAL A 1 185 ? 10.922 -8.469 -15.235 1.00 97.38 185 VAL A N 1
ATOM 1426 C CA . VAL A 1 185 ? 12.241 -7.973 -14.862 1.00 97.38 185 VAL A CA 1
ATOM 1427 C C . VAL A 1 185 ? 12.087 -7.263 -13.525 1.00 97.38 185 VAL A C 1
ATOM 1429 O O . VAL A 1 185 ? 11.437 -6.227 -13.433 1.00 97.38 185 VAL A O 1
ATOM 1432 N N . VAL A 1 186 ? 12.648 -7.848 -12.475 1.00 97.75 186 VAL A N 1
ATOM 1433 C CA . VAL A 1 186 ? 12.527 -7.354 -11.103 1.00 97.75 186 VAL A CA 1
ATOM 1434 C C . VAL A 1 186 ? 13.575 -6.275 -10.869 1.00 97.75 186 VAL A C 1
ATOM 1436 O O . VAL A 1 186 ? 14.779 -6.532 -10.979 1.00 97.75 186 VAL A O 1
ATOM 1439 N N . PHE A 1 187 ? 13.124 -5.079 -10.513 1.00 97.62 187 PHE A N 1
ATOM 1440 C CA . PHE A 1 187 ? 13.991 -4.034 -10.005 1.00 97.62 187 PHE A CA 1
ATOM 1441 C C . PHE A 1 187 ? 14.204 -4.271 -8.511 1.00 97.62 187 PHE A C 1
ATOM 1443 O O . PHE A 1 187 ? 13.300 -4.065 -7.711 1.00 97.62 187 PHE A O 1
ATOM 1450 N N . ARG A 1 188 ? 15.395 -4.722 -8.106 1.00 95.12 188 ARG A N 1
ATOM 1451 C CA . ARG A 1 188 ? 15.773 -4.691 -6.687 1.00 95.12 188 ARG A CA 1
ATOM 1452 C C . ARG A 1 188 ? 16.079 -3.248 -6.340 1.00 95.12 188 ARG A C 1
ATOM 1454 O O . ARG A 1 188 ? 17.099 -2.722 -6.797 1.00 95.12 188 ARG A O 1
ATOM 1461 N N . VAL A 1 189 ? 15.207 -2.628 -5.551 1.00 93.94 189 VAL A N 1
ATOM 1462 C CA . VAL A 1 189 ? 15.363 -1.215 -5.212 1.00 93.94 189 VAL A CA 1
ATOM 1463 C C . VAL A 1 189 ? 16.693 -0.980 -4.478 1.00 93.94 189 VAL A C 1
ATOM 1465 O O . VAL A 1 189 ? 17.226 -1.905 -3.846 1.00 93.94 189 VAL A O 1
ATOM 1468 N N . PRO A 1 190 ? 17.312 0.203 -4.617 1.00 90.25 190 PRO A N 1
ATOM 1469 C CA . PRO A 1 190 ? 18.610 0.496 -4.018 1.00 90.25 190 PRO A CA 1
ATOM 1470 C C . PRO A 1 190 ? 18.553 0.497 -2.493 1.00 90.25 190 PRO A C 1
ATOM 1472 O O . PRO A 1 190 ? 17.578 0.946 -1.900 1.00 90.25 190 PRO A O 1
ATOM 1475 N N . TYR A 1 191 ? 19.621 0.009 -1.869 1.00 87.94 191 TYR A N 1
ATOM 1476 C CA . TYR A 1 191 ? 19.808 0.009 -0.418 1.00 87.94 191 TYR A CA 1
ATOM 1477 C C . TYR A 1 191 ? 20.976 0.909 -0.041 1.00 87.94 191 TYR A C 1
ATOM 1479 O O . TYR A 1 191 ? 21.886 1.124 -0.851 1.00 87.94 191 TYR A O 1
ATOM 1487 N N . ASP A 1 192 ? 20.965 1.388 1.202 1.00 83.56 192 ASP A N 1
ATOM 1488 C CA . ASP A 1 192 ? 22.116 2.092 1.751 1.00 83.56 192 ASP A CA 1
ATOM 1489 C C . ASP A 1 192 ? 23.355 1.169 1.715 1.00 83.56 192 ASP A C 1
ATOM 1491 O O . ASP A 1 192 ? 23.218 -0.024 2.009 1.00 83.56 192 ASP A O 1
ATOM 1495 N N . PRO A 1 193 ? 24.559 1.675 1.377 1.00 82.50 193 PRO A N 1
ATOM 1496 C CA . PRO A 1 193 ? 25.779 0.869 1.329 1.00 82.50 193 PRO A CA 1
ATOM 1497 C C . PRO A 1 193 ? 26.085 0.034 2.579 1.00 82.50 193 PRO A C 1
ATOM 1499 O O . PRO A 1 193 ? 26.804 -0.960 2.479 1.00 82.50 193 PRO A O 1
ATOM 1502 N N . TYR A 1 194 ? 25.558 0.420 3.744 1.00 80.50 194 TYR A N 1
ATOM 1503 C CA . TYR A 1 194 ? 25.782 -0.284 5.011 1.00 80.50 194 TYR A CA 1
ATOM 1504 C C . TYR A 1 194 ? 24.671 -1.276 5.382 1.00 80.50 194 TYR A C 1
ATOM 1506 O O . TYR A 1 194 ? 24.774 -1.955 6.403 1.00 80.50 194 TYR A O 1
ATOM 1514 N N . GLN A 1 195 ? 23.609 -1.372 4.581 1.00 80.19 195 GLN A N 1
ATOM 1515 C CA . GLN A 1 195 ? 22.482 -2.266 4.827 1.00 80.19 195 GLN A CA 1
ATOM 1516 C C . GLN A 1 195 ? 22.506 -3.473 3.889 1.00 80.19 195 GLN A C 1
ATOM 1518 O O . GLN A 1 195 ? 22.929 -3.401 2.737 1.00 80.19 195 GLN A O 1
ATOM 1523 N N . THR A 1 196 ? 22.013 -4.609 4.386 1.00 81.94 196 THR A N 1
ATOM 1524 C CA . THR A 1 196 ? 21.888 -5.835 3.589 1.00 81.94 196 THR A CA 1
ATOM 1525 C C . THR A 1 196 ? 20.435 -6.059 3.198 1.00 81.94 196 THR A C 1
ATOM 1527 O O . THR A 1 196 ? 19.598 -6.409 4.031 1.00 81.94 196 THR A O 1
ATOM 1530 N N . GLN A 1 197 ? 20.154 -5.905 1.907 1.00 86.00 197 GLN A N 1
ATOM 1531 C CA . GLN A 1 197 ? 18.874 -6.287 1.323 1.00 86.00 197 GLN A CA 1
ATOM 1532 C C . GLN A 1 197 ? 18.698 -7.818 1.369 1.00 86.00 197 GLN A C 1
ATOM 1534 O O . GLN A 1 197 ? 19.655 -8.541 1.060 1.00 86.00 197 GLN A O 1
ATOM 1539 N N . PRO A 1 198 ? 17.491 -8.333 1.655 1.00 86.00 198 PRO A N 1
ATOM 1540 C CA . PRO A 1 198 ? 17.191 -9.756 1.596 1.00 86.00 198 PRO A CA 1
ATOM 1541 C C . PRO A 1 198 ? 17.571 -10.406 0.256 1.00 86.00 198 PRO A C 1
ATOM 1543 O O . PRO A 1 198 ? 17.511 -9.801 -0.826 1.00 86.00 198 PRO A O 1
ATOM 1546 N N . LEU A 1 199 ? 17.970 -11.678 0.334 1.00 85.62 199 LEU A N 1
ATOM 1547 C CA . LEU A 1 199 ? 18.423 -12.465 -0.817 1.00 85.62 199 LEU A CA 1
ATOM 1548 C C . LEU A 1 199 ? 17.289 -13.139 -1.590 1.00 85.62 199 LEU A C 1
ATOM 1550 O O . LEU A 1 199 ? 17.512 -13.509 -2.742 1.00 85.62 199 LEU A O 1
ATOM 1554 N N . TRP A 1 200 ? 16.091 -13.251 -1.003 1.00 87.56 200 TRP A N 1
ATOM 1555 C CA . TRP A 1 200 ? 14.953 -13.946 -1.609 1.00 87.56 200 TRP A CA 1
ATOM 1556 C C . TRP A 1 200 ? 14.652 -13.499 -3.052 1.00 87.56 200 TRP A C 1
ATOM 1558 O O . TRP A 1 200 ? 14.400 -14.381 -3.871 1.00 87.56 200 TRP A O 1
ATOM 1568 N N . 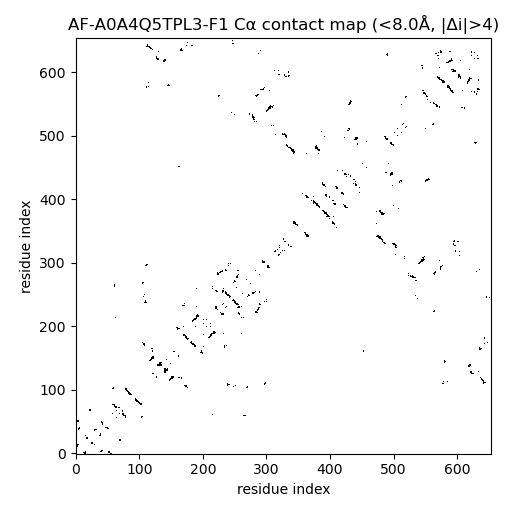PRO A 1 201 ? 14.796 -12.218 -3.471 1.00 89.94 201 PRO A N 1
ATOM 1569 C CA . PRO A 1 201 ? 14.575 -11.882 -4.874 1.00 89.94 201 PRO A CA 1
ATOM 1570 C C . PRO A 1 201 ? 15.545 -12.638 -5.789 1.00 89.94 201 PRO A C 1
ATOM 1572 O O . PRO A 1 201 ? 15.146 -13.252 -6.773 1.00 89.94 201 PRO A O 1
ATOM 1575 N N . LYS A 1 202 ? 16.830 -12.684 -5.424 1.00 89.50 202 LYS A N 1
ATOM 1576 C CA . LYS A 1 202 ? 17.871 -13.356 -6.214 1.00 89.50 202 LYS A CA 1
ATOM 1577 C C . LYS A 1 202 ? 17.758 -14.876 -6.181 1.00 89.50 202 LYS A C 1
ATOM 1579 O O . LYS A 1 202 ? 18.124 -15.515 -7.157 1.00 89.50 202 LYS A O 1
ATOM 1584 N N . THR A 1 203 ? 17.310 -15.453 -5.071 1.00 88.38 203 THR A N 1
ATOM 1585 C CA . THR A 1 203 ? 17.275 -16.912 -4.897 1.00 88.38 203 THR A CA 1
ATOM 1586 C C . THR A 1 203 ? 15.934 -17.535 -5.277 1.00 88.38 203 THR A C 1
ATOM 1588 O O . THR A 1 203 ? 15.881 -18.743 -5.496 1.00 88.38 203 THR A O 1
ATOM 1591 N N . ARG A 1 204 ? 14.856 -16.740 -5.352 1.00 88.88 204 ARG A N 1
ATOM 1592 C CA . ARG A 1 204 ? 13.480 -17.234 -5.520 1.00 88.88 204 ARG A CA 1
ATOM 1593 C C . ARG A 1 204 ? 12.711 -16.597 -6.677 1.00 88.88 204 ARG A C 1
ATOM 1595 O O . ARG A 1 204 ? 11.894 -17.297 -7.269 1.00 88.88 204 ARG A O 1
ATOM 1602 N N . LEU A 1 205 ? 12.950 -15.322 -7.016 1.00 91.00 205 LEU A N 1
ATOM 1603 C CA . LEU A 1 205 ? 12.319 -14.691 -8.189 1.00 91.00 205 LEU A CA 1
ATOM 1604 C C . LEU A 1 205 ? 13.122 -14.932 -9.471 1.00 91.00 205 LEU A C 1
ATOM 1606 O O . LEU A 1 205 ? 12.531 -15.210 -10.519 1.00 91.00 205 LEU A O 1
ATOM 1610 N N . LEU A 1 206 ? 14.457 -14.851 -9.397 1.00 92.44 206 LEU A N 1
ATOM 1611 C CA . LEU A 1 206 ? 15.329 -15.103 -10.545 1.00 92.44 206 LEU A CA 1
ATOM 1612 C C . LEU A 1 206 ? 15.117 -16.538 -11.025 1.00 92.44 206 LEU A C 1
ATOM 1614 O O . LEU A 1 206 ? 15.379 -17.504 -10.312 1.00 92.44 206 LEU A O 1
ATOM 1618 N N . SER A 1 207 ? 14.622 -16.671 -12.246 1.00 91.56 207 SER A N 1
ATOM 1619 C CA . SER A 1 207 ? 14.249 -17.956 -12.821 1.00 91.56 207 SER A CA 1
ATOM 1620 C C . SER A 1 207 ? 14.249 -17.865 -14.343 1.00 91.56 207 SER A C 1
ATOM 1622 O O . SER A 1 207 ? 14.514 -16.811 -14.928 1.00 91.56 207 SER A O 1
ATOM 1624 N N . LYS A 1 208 ? 13.972 -18.982 -15.022 1.00 90.06 208 LYS A N 1
ATOM 1625 C CA . LYS A 1 208 ? 13.839 -18.989 -16.481 1.00 90.06 208 LYS A CA 1
ATOM 1626 C C . LYS A 1 208 ? 12.773 -17.965 -16.901 1.00 90.06 208 LYS A C 1
ATOM 1628 O O . LYS A 1 208 ? 11.624 -18.081 -16.491 1.00 90.06 208 LYS A O 1
ATOM 1633 N N . ASN A 1 209 ? 13.156 -17.014 -17.756 1.00 88.81 209 ASN A N 1
ATOM 1634 C CA . ASN A 1 209 ? 12.321 -15.906 -18.252 1.00 88.81 209 ASN A CA 1
ATOM 1635 C C . ASN A 1 209 ? 11.934 -14.833 -17.211 1.00 88.81 209 ASN A C 1
ATOM 1637 O O . ASN A 1 209 ? 11.021 -14.050 -17.469 1.00 88.81 209 ASN A O 1
ATOM 1641 N N . VAL A 1 210 ? 12.626 -14.764 -16.068 1.00 94.50 210 VAL A N 1
ATOM 1642 C CA . VAL A 1 210 ? 12.494 -13.665 -15.100 1.00 94.50 210 VAL A CA 1
ATOM 1643 C C . VAL A 1 210 ? 13.869 -13.046 -14.875 1.00 94.50 210 VAL A C 1
ATOM 1645 O O . VAL A 1 210 ? 14.756 -13.694 -14.330 1.00 94.50 210 VAL A O 1
ATOM 1648 N N . GLY A 1 211 ? 14.058 -11.802 -15.312 1.00 94.44 211 GLY A N 1
ATOM 1649 C CA . GLY A 1 211 ? 15.288 -11.042 -15.084 1.00 94.44 211 GLY A CA 1
ATOM 1650 C C . GLY A 1 211 ? 15.280 -10.332 -13.732 1.00 94.44 211 GLY A C 1
ATOM 1651 O O . GLY A 1 211 ? 14.217 -10.060 -13.180 1.00 94.44 211 GLY A O 1
ATOM 1652 N N . ILE A 1 212 ? 16.459 -9.993 -13.210 1.00 94.44 212 ILE A N 1
ATOM 1653 C CA . ILE A 1 212 ? 16.619 -9.152 -12.017 1.00 94.44 212 ILE A CA 1
ATOM 1654 C C . ILE A 1 212 ? 17.771 -8.178 -12.244 1.00 94.44 212 ILE A C 1
ATOM 1656 O O . ILE A 1 212 ? 18.823 -8.581 -12.738 1.00 94.44 212 ILE A O 1
ATOM 1660 N N . PHE A 1 213 ? 17.605 -6.923 -11.834 1.00 93.56 213 PHE A N 1
ATOM 1661 C CA . PHE A 1 213 ? 18.676 -5.928 -11.846 1.00 93.56 213 PHE A CA 1
ATOM 1662 C C . PHE A 1 213 ? 18.636 -5.031 -10.601 1.00 93.56 213 PHE A C 1
ATOM 1664 O O . PHE A 1 213 ? 17.669 -5.025 -9.842 1.00 93.56 213 PHE A O 1
ATOM 1671 N N . GLN A 1 214 ? 19.720 -4.289 -10.389 1.00 91.62 214 GLN A N 1
ATOM 1672 C CA . GLN A 1 214 ? 19.859 -3.251 -9.369 1.00 91.62 214 GLN A CA 1
ATOM 1673 C C . GLN A 1 214 ? 20.813 -2.189 -9.918 1.00 91.62 214 GLN A C 1
ATOM 1675 O O . GLN A 1 214 ? 21.761 -2.530 -10.626 1.00 91.62 214 GLN A O 1
ATOM 1680 N N . ILE A 1 215 ? 20.574 -0.918 -9.603 1.00 90.06 215 ILE A N 1
ATOM 1681 C CA . ILE A 1 215 ? 21.350 0.206 -10.160 1.00 90.06 215 ILE A CA 1
ATOM 1682 C C . ILE A 1 215 ? 22.528 0.643 -9.284 1.00 90.06 215 ILE A C 1
ATOM 1684 O O . ILE A 1 215 ? 23.274 1.538 -9.658 1.00 90.06 215 ILE A O 1
ATOM 1688 N N . GLY A 1 216 ? 22.719 -0.019 -8.142 1.00 83.88 216 GLY A N 1
ATOM 1689 C CA . GLY A 1 216 ? 23.789 0.257 -7.190 1.00 83.88 216 GLY A CA 1
ATOM 1690 C C . GLY A 1 216 ? 23.283 0.290 -5.751 1.00 83.88 216 GLY A C 1
ATOM 1691 O O . GLY A 1 216 ? 22.108 0.030 -5.482 1.00 83.88 216 GLY A O 1
ATOM 1692 N N . LEU A 1 217 ? 24.199 0.600 -4.834 1.00 85.94 217 LEU A N 1
ATOM 1693 C CA . LEU A 1 217 ? 23.880 0.960 -3.455 1.00 85.94 217 LEU A CA 1
ATOM 1694 C C . LEU A 1 217 ? 23.768 2.483 -3.404 1.00 85.94 217 LEU A C 1
ATOM 1696 O O . LEU A 1 217 ? 24.731 3.178 -3.726 1.00 85.94 217 LEU A O 1
ATOM 1700 N N . ILE A 1 218 ? 22.591 2.984 -3.047 1.00 86.56 218 ILE A N 1
ATOM 1701 C CA . ILE A 1 218 ? 22.274 4.413 -3.023 1.00 86.56 218 ILE A CA 1
ATOM 1702 C C . ILE A 1 218 ? 21.793 4.730 -1.616 1.00 86.56 218 ILE A C 1
ATOM 1704 O O . ILE A 1 218 ? 20.946 4.029 -1.062 1.00 86.56 218 ILE A O 1
ATOM 1708 N N . LYS A 1 219 ? 22.374 5.779 -1.030 1.00 86.06 219 LYS A N 1
ATOM 1709 C CA . LYS A 1 219 ? 22.067 6.215 0.330 1.00 86.06 219 LYS A CA 1
ATOM 1710 C C . LYS A 1 219 ? 20.562 6.448 0.479 1.00 86.06 219 LYS A C 1
ATOM 1712 O O . LYS A 1 219 ? 19.958 7.130 -0.344 1.00 86.06 219 LYS A O 1
ATOM 1717 N N . GLN A 1 220 ? 19.973 5.903 1.538 1.00 85.69 220 GLN A N 1
ATOM 1718 C CA . GLN A 1 220 ? 18.580 6.195 1.866 1.00 85.69 220 GLN A CA 1
ATOM 1719 C C . GLN A 1 220 ? 18.469 7.622 2.411 1.00 85.69 220 GLN A C 1
ATOM 1721 O O . GLN A 1 220 ? 19.308 8.058 3.209 1.00 85.69 220 GLN A O 1
ATOM 1726 N N . ILE A 1 221 ? 17.415 8.338 2.024 1.00 79.25 221 ILE A N 1
ATOM 1727 C CA . ILE A 1 221 ? 17.040 9.597 2.671 1.00 79.25 221 ILE A CA 1
ATOM 1728 C C . ILE A 1 221 ? 15.800 9.432 3.529 1.00 79.25 221 ILE A C 1
ATOM 1730 O O . ILE A 1 221 ? 14.974 8.547 3.316 1.00 79.25 221 ILE A O 1
ATOM 1734 N N . ARG A 1 222 ? 15.714 10.319 4.517 1.00 78.62 222 ARG A N 1
ATOM 1735 C CA . ARG A 1 222 ? 14.560 10.505 5.383 1.00 78.62 222 ARG A CA 1
ATOM 1736 C C . ARG A 1 222 ? 14.089 11.948 5.305 1.00 78.62 222 ARG A C 1
ATOM 1738 O O . ARG A 1 222 ? 14.885 12.844 5.007 1.00 78.62 222 ARG A O 1
ATOM 1745 N N . GLY A 1 223 ? 12.823 12.179 5.634 1.00 70.38 223 GLY A N 1
ATOM 1746 C CA . GLY A 1 223 ? 12.263 13.525 5.720 1.00 70.38 223 GLY A CA 1
ATOM 1747 C C . GLY A 1 223 ? 12.999 14.414 6.729 1.00 70.38 223 GLY A C 1
ATOM 1748 O O . GLY A 1 223 ? 13.533 13.945 7.736 1.00 70.38 223 GLY A O 1
ATOM 1749 N N . THR A 1 224 ? 12.973 15.730 6.495 1.00 71.75 224 THR A N 1
ATOM 1750 C CA . THR A 1 224 ? 13.532 16.742 7.416 1.00 71.75 224 THR A CA 1
ATOM 1751 C C . THR A 1 224 ? 12.858 16.745 8.789 1.00 71.75 224 THR A C 1
ATOM 1753 O O . THR A 1 224 ? 13.406 17.306 9.729 1.00 71.75 224 THR A O 1
ATOM 1756 N N . LEU A 1 225 ? 11.690 16.107 8.898 1.00 66.00 225 LEU A N 1
ATOM 1757 C CA . LEU A 1 225 ? 10.921 15.919 10.127 1.00 66.00 225 LEU A CA 1
ATOM 1758 C C . LEU A 1 225 ? 11.390 14.708 10.963 1.00 66.00 225 LEU A C 1
ATOM 1760 O O . LEU A 1 225 ? 10.778 14.404 11.980 1.00 66.00 225 LEU A O 1
ATOM 1764 N N . GLY A 1 226 ? 12.456 14.005 10.551 1.00 66.62 226 GLY A N 1
ATOM 1765 C CA . GLY A 1 226 ? 13.074 12.934 11.345 1.00 66.62 226 GLY A CA 1
ATOM 1766 C C . GLY A 1 226 ? 12.518 11.522 11.129 1.00 66.62 226 GLY A C 1
ATOM 1767 O O . GLY A 1 226 ? 12.719 10.685 12.000 1.00 66.62 226 GLY A O 1
ATOM 1768 N N . GLY A 1 227 ? 11.861 11.256 9.993 1.00 69.81 227 GLY A N 1
ATOM 1769 C CA . GLY A 1 227 ? 11.304 9.939 9.639 1.00 69.81 227 GLY A CA 1
ATOM 1770 C C . GLY A 1 227 ? 12.325 8.821 9.408 1.00 69.81 227 GLY A C 1
ATOM 1771 O O . GLY A 1 227 ? 13.525 8.969 9.659 1.00 69.81 227 GLY A O 1
ATOM 1772 N N . ASP A 1 228 ? 11.840 7.698 8.898 1.00 78.19 228 ASP A N 1
ATOM 1773 C CA . ASP A 1 228 ? 12.646 6.517 8.628 1.00 78.19 228 ASP A CA 1
ATOM 1774 C C . ASP A 1 228 ? 13.485 6.687 7.359 1.00 78.19 228 ASP A C 1
ATOM 1776 O O . ASP A 1 228 ? 13.183 7.459 6.446 1.00 78.19 228 ASP A O 1
ATOM 1780 N N . TYR A 1 229 ? 14.596 5.956 7.313 1.00 79.44 229 TYR A N 1
ATOM 1781 C CA . TYR A 1 229 ? 15.463 5.891 6.142 1.00 79.44 229 TYR A CA 1
ATOM 1782 C C . TYR A 1 229 ? 14.914 4.854 5.159 1.00 79.44 229 TYR A C 1
ATOM 1784 O O . TYR A 1 229 ? 15.395 3.721 5.124 1.00 79.44 229 TYR A O 1
ATOM 1792 N N . GLY A 1 230 ? 13.902 5.248 4.387 1.00 84.75 230 GLY A N 1
ATOM 1793 C CA . GLY A 1 230 ? 13.206 4.358 3.451 1.00 84.75 230 GLY A CA 1
ATOM 1794 C C . GLY A 1 230 ? 12.784 5.012 2.138 1.00 84.75 230 GLY A C 1
ATOM 1795 O O . GLY A 1 230 ? 11.997 4.426 1.403 1.00 84.75 230 GLY A O 1
ATOM 1796 N N . GLY A 1 231 ? 13.284 6.210 1.819 1.00 90.06 231 GLY A N 1
ATOM 1797 C CA . GLY A 1 231 ? 12.823 6.984 0.664 1.00 90.06 231 GLY A CA 1
ATOM 1798 C C . GLY A 1 231 ? 12.940 6.284 -0.697 1.00 90.06 231 GLY A C 1
ATOM 1799 O O . GLY A 1 231 ? 12.143 6.578 -1.583 1.00 90.06 231 GLY A O 1
ATOM 1800 N N . ASN A 1 232 ? 13.882 5.347 -0.867 1.00 92.56 232 ASN A N 1
ATOM 1801 C CA . ASN A 1 232 ? 14.065 4.591 -2.115 1.00 92.56 232 ASN A CA 1
ATOM 1802 C C . ASN A 1 232 ? 13.352 3.228 -2.133 1.00 92.56 232 ASN A C 1
ATOM 1804 O O . ASN A 1 232 ? 13.581 2.454 -3.063 1.00 92.56 232 ASN A O 1
ATOM 1808 N N . TYR A 1 233 ? 12.573 2.888 -1.105 1.00 93.94 233 TYR A N 1
ATOM 1809 C CA . TYR A 1 233 ? 11.866 1.610 -1.043 1.00 93.94 233 TYR A CA 1
ATOM 1810 C C . TYR A 1 233 ? 10.626 1.576 -1.940 1.00 93.94 233 TYR A C 1
ATOM 1812 O O . TYR A 1 233 ? 10.130 2.615 -2.377 1.00 93.94 233 TYR A O 1
ATOM 1820 N N . GLY A 1 234 ? 10.172 0.359 -2.252 1.00 95.31 234 GLY A N 1
ATOM 1821 C CA . GLY A 1 234 ? 9.115 0.107 -3.232 1.00 95.31 234 GLY A CA 1
ATOM 1822 C C . GLY A 1 234 ? 7.767 0.734 -2.881 1.00 95.31 234 GLY A C 1
ATOM 1823 O O . GLY A 1 234 ? 7.107 1.213 -3.792 1.00 95.31 234 GLY A O 1
ATOM 1824 N N . GLY A 1 235 ? 7.401 0.881 -1.598 1.00 96.06 235 GLY A N 1
ATOM 1825 C CA . GLY A 1 235 ? 6.170 1.602 -1.217 1.00 96.06 235 GLY A CA 1
ATOM 1826 C C . GLY A 1 235 ? 6.148 3.077 -1.661 1.00 96.06 235 GLY A C 1
ATOM 1827 O O . GLY A 1 235 ? 5.100 3.721 -1.737 1.00 96.06 235 GLY A O 1
ATOM 1828 N N . ASN A 1 236 ? 7.311 3.638 -2.013 1.00 95.94 236 ASN A N 1
ATOM 1829 C CA . ASN A 1 236 ? 7.449 4.999 -2.528 1.00 95.94 236 ASN A CA 1
ATOM 1830 C C . ASN A 1 236 ? 7.514 5.091 -4.067 1.00 95.94 236 ASN A C 1
ATOM 1832 O O . ASN A 1 236 ? 7.812 6.168 -4.601 1.00 95.94 236 ASN A O 1
ATOM 1836 N N . LEU A 1 237 ? 7.272 3.980 -4.772 1.00 95.12 237 LEU A N 1
ATOM 1837 C CA . LEU A 1 237 ? 7.320 3.842 -6.226 1.00 95.12 237 LEU A CA 1
ATOM 1838 C C . LEU A 1 237 ? 6.070 3.103 -6.729 1.00 95.12 237 LEU A C 1
ATOM 1840 O O . LEU A 1 237 ? 5.995 1.886 -6.667 1.00 95.12 237 LEU A O 1
ATOM 1844 N N . GLU A 1 238 ? 5.120 3.839 -7.301 1.00 94.75 238 GLU A N 1
ATOM 1845 C CA . GLU A 1 238 ? 3.807 3.313 -7.696 1.00 94.75 238 GLU A CA 1
ATOM 1846 C C . GLU A 1 238 ? 3.461 3.619 -9.157 1.00 94.75 238 GLU A C 1
ATOM 1848 O O . GLU A 1 238 ? 4.115 4.432 -9.816 1.00 94.75 238 GLU A O 1
ATOM 1853 N N . PHE A 1 239 ? 2.403 2.989 -9.682 1.00 93.12 239 PHE A N 1
ATOM 1854 C CA . PHE A 1 239 ? 2.034 3.100 -11.097 1.00 93.12 239 PHE A CA 1
ATOM 1855 C C . PHE A 1 239 ? 0.544 3.368 -11.305 1.00 93.12 239 PHE A C 1
ATOM 1857 O O . PHE A 1 239 ? -0.310 2.526 -11.013 1.00 93.12 239 PHE A O 1
ATOM 1864 N N . LEU A 1 240 ? 0.228 4.499 -11.941 1.00 91.56 240 LEU A N 1
ATOM 1865 C CA . LEU A 1 240 ? -1.076 4.701 -12.565 1.00 91.56 240 LEU A CA 1
ATOM 1866 C C . LEU A 1 240 ? -1.272 3.683 -13.695 1.00 91.56 240 LEU A C 1
ATOM 1868 O O . LEU A 1 240 ? -0.321 3.368 -14.419 1.00 91.56 240 LEU A O 1
ATOM 1872 N N . PRO A 1 241 ? -2.492 3.153 -13.871 1.00 90.75 241 PRO A N 1
ATOM 1873 C CA . PRO A 1 241 ? -2.758 2.155 -14.892 1.00 90.75 241 PRO A CA 1
ATOM 1874 C C . PRO A 1 241 ? -2.613 2.709 -16.313 1.00 90.75 241 PRO A C 1
ATOM 1876 O O . PRO A 1 241 ? -2.799 3.905 -16.533 1.00 90.75 241 PRO A O 1
ATOM 1879 N N . PRO A 1 242 ? -2.353 1.837 -17.303 1.00 88.56 242 PRO A N 1
ATOM 1880 C CA . PRO A 1 242 ? -2.469 2.207 -18.702 1.00 88.56 242 PRO A CA 1
ATOM 1881 C C . PRO A 1 242 ? -3.834 2.814 -19.039 1.00 88.56 242 PRO A C 1
ATOM 1883 O O . PRO A 1 242 ? -4.882 2.275 -18.676 1.00 88.56 242 PRO A O 1
ATOM 1886 N N . SER A 1 243 ? -3.812 3.905 -19.796 1.00 86.56 243 SER A N 1
ATOM 1887 C CA . SER A 1 243 ? -4.992 4.600 -20.301 1.00 86.56 243 SER A CA 1
ATOM 1888 C C . SER A 1 243 ? -4.848 4.899 -21.796 1.00 86.56 243 SER A C 1
ATOM 1890 O O . SER A 1 243 ? -3.862 4.539 -22.446 1.00 86.56 243 SER A O 1
ATOM 1892 N N . GLN A 1 244 ? -5.850 5.557 -22.384 1.00 84.25 244 GLN A N 1
ATOM 1893 C CA . GLN A 1 244 ? -5.730 6.044 -23.760 1.00 84.25 244 GLN A CA 1
ATOM 1894 C C . GLN A 1 244 ? -4.685 7.162 -23.891 1.00 84.25 244 GLN A C 1
ATOM 1896 O O . GLN A 1 244 ? -4.042 7.250 -24.936 1.00 84.25 244 GLN A O 1
ATOM 1901 N N . VAL A 1 245 ? -4.519 7.978 -22.842 1.00 84.25 245 VAL A N 1
ATOM 1902 C CA . VAL A 1 245 ? -3.563 9.095 -22.789 1.00 84.25 245 VAL A CA 1
ATOM 1903 C C . VAL A 1 245 ? -2.159 8.578 -22.482 1.00 84.25 245 VAL A C 1
ATOM 1905 O O . VAL A 1 245 ? -1.213 8.976 -23.153 1.00 84.25 245 VAL A O 1
ATOM 1908 N N . HIS A 1 246 ? -2.049 7.632 -21.541 1.00 86.50 246 HIS A N 1
ATOM 1909 C CA . HIS A 1 246 ? -0.793 7.030 -21.085 1.00 86.50 246 HIS A CA 1
ATOM 1910 C C . HIS A 1 246 ? -0.809 5.516 -21.315 1.00 86.50 246 HIS A C 1
ATOM 1912 O O . HIS A 1 246 ? -1.136 4.751 -20.409 1.00 86.50 246 HIS A O 1
ATOM 1918 N N . PRO A 1 247 ? -0.448 5.026 -22.514 1.00 87.56 247 PRO A N 1
ATOM 1919 C CA . PRO A 1 247 ? -0.604 3.615 -22.890 1.00 87.56 247 PRO A CA 1
ATOM 1920 C C . PRO A 1 247 ? 0.240 2.613 -22.094 1.00 87.56 247 PRO A C 1
ATOM 1922 O O . PRO A 1 247 ? 0.032 1.403 -22.221 1.00 87.56 247 PRO A O 1
ATOM 1925 N N . HIS A 1 248 ? 1.202 3.109 -21.316 1.00 89.00 248 HIS A N 1
ATOM 1926 C CA . HIS A 1 248 ? 2.059 2.329 -20.423 1.00 89.00 248 HIS A CA 1
ATOM 1927 C C . HIS A 1 248 ? 1.825 2.663 -18.943 1.00 89.00 248 HIS A C 1
ATOM 1929 O O . HIS A 1 248 ? 2.532 2.137 -18.085 1.00 89.00 248 HIS A O 1
ATOM 1935 N N . GLY A 1 249 ? 0.835 3.507 -18.644 1.00 90.06 249 GLY A N 1
ATOM 1936 C CA . GLY A 1 249 ? 0.636 4.079 -17.320 1.00 90.06 249 GLY A CA 1
ATOM 1937 C C . GLY A 1 249 ? 1.635 5.192 -17.012 1.00 90.06 249 GLY A C 1
ATOM 1938 O O . GLY A 1 249 ? 2.436 5.584 -17.862 1.00 90.06 249 GLY A O 1
ATOM 1939 N N . VAL A 1 250 ? 1.585 5.691 -15.780 1.00 90.44 250 VAL A N 1
ATOM 1940 C CA . VAL A 1 250 ? 2.483 6.745 -15.287 1.00 90.44 250 VAL A CA 1
ATOM 1941 C C . VAL A 1 250 ? 3.115 6.288 -13.985 1.00 90.44 250 VAL A C 1
ATOM 1943 O O . VAL A 1 250 ? 2.417 5.821 -13.090 1.00 90.44 250 VAL A O 1
ATOM 1946 N N . MET A 1 251 ? 4.428 6.438 -13.877 1.00 92.31 251 MET A N 1
ATOM 1947 C CA . MET A 1 251 ? 5.175 6.149 -12.663 1.00 92.31 251 MET A CA 1
ATOM 1948 C C . MET A 1 251 ? 5.095 7.331 -11.692 1.00 92.31 251 MET A C 1
ATOM 1950 O O . MET A 1 251 ? 5.337 8.480 -12.067 1.00 92.31 251 MET A O 1
ATOM 1954 N N . LEU A 1 252 ? 4.807 7.037 -10.430 1.00 92.12 252 LEU A N 1
ATOM 1955 C CA . LEU A 1 252 ? 4.741 7.977 -9.319 1.00 92.12 252 LEU A CA 1
ATOM 1956 C C . LEU A 1 252 ? 5.871 7.663 -8.339 1.00 92.12 252 LEU A C 1
ATOM 1958 O O . LEU A 1 252 ? 6.008 6.531 -7.891 1.00 92.12 252 LEU A O 1
ATOM 1962 N N . MET A 1 253 ? 6.693 8.663 -8.017 1.00 92.69 253 MET A N 1
ATOM 1963 C CA . MET A 1 253 ? 7.858 8.506 -7.138 1.00 92.69 253 MET A CA 1
ATOM 1964 C C . MET A 1 253 ? 7.801 9.555 -6.041 1.00 92.69 253 MET A C 1
ATOM 1966 O O . MET A 1 253 ? 7.993 10.731 -6.354 1.00 92.69 253 MET A O 1
ATOM 1970 N N . GLY A 1 254 ? 7.585 9.177 -4.782 1.00 93.81 254 GLY A N 1
ATOM 1971 C CA . GLY A 1 254 ? 7.436 10.153 -3.699 1.00 93.81 254 GLY A CA 1
ATOM 1972 C C . GLY A 1 254 ? 8.607 11.135 -3.563 1.00 93.81 254 GLY A C 1
ATOM 1973 O O . GLY A 1 254 ? 9.710 10.960 -4.104 1.00 93.81 254 GLY A O 1
ATOM 1974 N N . ASP A 1 255 ? 8.376 12.231 -2.842 1.00 92.50 255 ASP A N 1
ATOM 1975 C CA . ASP A 1 255 ? 9.363 13.310 -2.703 1.00 92.50 255 ASP A CA 1
ATOM 1976 C C . ASP A 1 255 ? 10.629 12.920 -1.920 1.00 92.50 255 ASP A C 1
ATOM 1978 O O . ASP A 1 255 ? 11.627 13.638 -2.000 1.00 92.50 255 ASP A O 1
ATOM 1982 N N . LEU A 1 256 ? 10.631 11.737 -1.297 1.00 92.31 256 LEU A N 1
ATOM 1983 C CA . LEU A 1 256 ? 11.799 11.090 -0.692 1.00 92.31 256 LEU A CA 1
ATOM 1984 C C . LEU A 1 256 ? 12.579 10.121 -1.603 1.00 92.31 256 LEU A C 1
ATOM 1986 O O . LEU A 1 256 ? 13.600 9.600 -1.168 1.00 92.31 256 LEU A O 1
ATOM 1990 N N . VAL A 1 257 ? 12.164 9.864 -2.848 1.00 92.31 257 VAL A N 1
ATOM 1991 C CA . VAL A 1 257 ? 12.997 9.064 -3.767 1.00 92.31 257 VAL A CA 1
ATOM 1992 C C . VAL A 1 257 ? 14.216 9.891 -4.207 1.00 92.31 257 VAL A C 1
ATOM 1994 O O . VAL A 1 257 ? 14.076 11.038 -4.652 1.00 92.31 257 VAL A O 1
ATOM 1997 N N . GLU A 1 258 ? 15.413 9.306 -4.113 1.00 91.94 258 GLU A N 1
ATOM 1998 C CA . GLU A 1 258 ? 16.684 9.965 -4.424 1.00 91.94 258 GLU A CA 1
ATOM 1999 C C . GLU A 1 258 ? 16.824 10.361 -5.897 1.00 91.94 258 GLU A C 1
ATOM 2001 O O . GLU A 1 258 ? 16.314 9.705 -6.810 1.00 91.94 258 GLU A O 1
ATOM 2006 N N . ALA A 1 259 ? 17.603 11.418 -6.145 1.00 89.44 259 ALA A N 1
ATOM 2007 C CA . ALA A 1 259 ? 17.810 11.964 -7.485 1.00 89.44 259 ALA A CA 1
ATOM 2008 C C . ALA A 1 259 ? 18.433 10.949 -8.462 1.00 89.44 259 ALA A C 1
ATOM 2010 O O . ALA A 1 259 ? 18.059 10.920 -9.634 1.00 89.44 259 ALA A O 1
ATOM 2011 N N . GLU A 1 260 ? 19.353 10.099 -7.997 1.00 89.06 260 GLU A N 1
ATOM 2012 C CA . GLU A 1 260 ? 19.978 9.059 -8.828 1.00 89.06 260 GLU A CA 1
ATOM 2013 C C . GLU A 1 260 ? 18.959 7.989 -9.253 1.00 89.06 260 GLU A C 1
ATOM 2015 O O . GLU A 1 260 ? 18.913 7.604 -10.422 1.00 89.06 260 GLU A O 1
ATOM 2020 N N . VAL A 1 261 ? 18.071 7.586 -8.338 1.00 91.88 261 VAL A N 1
ATOM 2021 C CA . VAL A 1 261 ? 16.985 6.634 -8.619 1.00 91.88 261 VAL A CA 1
ATOM 2022 C C . VAL A 1 261 ? 15.985 7.242 -9.598 1.00 91.88 261 VAL A C 1
ATOM 2024 O O . VAL A 1 261 ? 15.682 6.627 -10.621 1.00 91.88 261 VAL A O 1
ATOM 2027 N N . LYS A 1 262 ? 15.554 8.487 -9.353 1.00 90.69 262 LYS A N 1
ATOM 2028 C CA . LYS A 1 262 ? 14.692 9.249 -10.271 1.00 90.69 262 LYS A CA 1
ATOM 2029 C C . LYS A 1 262 ? 15.308 9.354 -11.661 1.00 90.69 262 LYS A C 1
ATOM 2031 O O . LYS A 1 262 ? 14.618 9.137 -12.648 1.00 90.69 262 LYS A O 1
ATOM 2036 N N . THR A 1 263 ? 16.603 9.656 -11.751 1.00 89.62 263 THR A N 1
ATOM 2037 C CA . THR A 1 263 ? 17.312 9.798 -13.033 1.00 89.62 263 THR A CA 1
ATOM 2038 C C . THR A 1 263 ? 17.315 8.490 -13.818 1.00 89.62 263 THR A C 1
ATOM 2040 O O . THR A 1 263 ? 17.005 8.493 -15.010 1.00 89.62 263 THR A O 1
ATOM 2043 N N . PHE A 1 264 ? 17.618 7.367 -13.161 1.00 91.81 264 PHE A N 1
ATOM 2044 C CA . PHE A 1 264 ? 17.571 6.054 -13.800 1.00 91.81 264 PHE A CA 1
ATOM 2045 C C . PHE A 1 264 ? 16.160 5.701 -14.283 1.00 91.81 264 PHE A C 1
ATOM 2047 O O . PHE A 1 264 ? 15.984 5.281 -15.428 1.00 91.81 264 PHE A O 1
ATOM 2054 N N . LEU A 1 265 ? 15.155 5.871 -13.424 1.00 93.31 265 LEU A N 1
ATOM 2055 C CA . LEU A 1 265 ? 13.780 5.537 -13.764 1.00 93.31 265 LEU A CA 1
ATOM 2056 C C . LEU A 1 265 ? 13.304 6.426 -14.933 1.00 93.31 265 LEU A C 1
ATOM 2058 O O . LEU A 1 265 ? 12.841 5.905 -15.947 1.00 93.31 265 LEU A O 1
ATOM 2062 N N . MET A 1 266 ? 13.539 7.745 -14.879 1.00 89.69 266 MET A N 1
ATOM 2063 C CA . MET A 1 266 ? 13.200 8.686 -15.964 1.00 89.69 266 MET A CA 1
ATOM 2064 C C . MET A 1 266 ? 13.867 8.339 -17.295 1.00 89.69 266 MET A C 1
ATOM 2066 O O . MET A 1 266 ? 13.277 8.530 -18.360 1.00 89.69 266 MET A O 1
ATOM 2070 N N . ALA A 1 267 ? 15.067 7.760 -17.258 1.00 91.06 267 ALA A N 1
ATOM 2071 C CA . ALA A 1 267 ? 15.767 7.298 -18.448 1.00 91.06 267 ALA A CA 1
ATOM 2072 C C . ALA A 1 267 ? 15.065 6.126 -19.171 1.00 91.06 267 ALA A C 1
ATOM 2074 O O . ALA A 1 267 ? 15.425 5.823 -20.313 1.00 91.06 267 ALA A O 1
ATOM 2075 N N . GLN A 1 268 ? 14.042 5.506 -18.563 1.00 92.50 268 GLN A N 1
ATOM 2076 C CA . GLN A 1 268 ? 13.188 4.509 -19.216 1.00 92.50 268 GLN A CA 1
ATOM 2077 C C . GLN A 1 268 ? 12.116 5.142 -20.122 1.00 92.50 268 GLN A C 1
ATOM 2079 O O . GLN A 1 268 ? 11.592 4.454 -20.987 1.00 92.50 268 GLN A O 1
ATOM 2084 N N . GLU A 1 269 ? 11.846 6.447 -19.996 1.00 88.75 269 GLU A N 1
ATOM 2085 C CA . GLU A 1 269 ? 11.054 7.314 -20.894 1.00 88.75 269 GLU A CA 1
ATOM 2086 C C . GLU A 1 269 ? 9.545 7.050 -21.065 1.00 88.75 269 GLU A C 1
ATOM 2088 O O . GLU A 1 269 ? 8.831 7.994 -21.383 1.00 88.75 269 GLU A O 1
ATOM 2093 N N . PHE A 1 270 ? 9.027 5.831 -20.893 1.00 89.12 270 PHE A N 1
ATOM 2094 C CA . PHE A 1 270 ? 7.650 5.511 -21.328 1.00 89.12 270 PHE A CA 1
ATOM 2095 C C . PHE A 1 270 ? 6.562 5.651 -20.256 1.00 89.12 270 PHE A C 1
ATOM 2097 O O . PHE A 1 270 ? 5.390 5.492 -20.578 1.00 89.12 270 PHE A O 1
ATOM 2104 N N . GLN A 1 271 ? 6.923 5.933 -19.003 1.00 89.75 271 GLN A N 1
ATOM 2105 C CA . GLN A 1 271 ? 5.978 6.081 -17.884 1.00 89.75 271 GLN A CA 1
ATOM 2106 C C . GLN A 1 271 ? 6.094 7.468 -17.227 1.00 89.75 271 GLN A C 1
ATOM 2108 O O . GLN A 1 271 ? 5.949 7.603 -16.015 1.00 89.75 271 GLN A O 1
ATOM 2113 N N . TYR A 1 272 ? 6.372 8.496 -18.039 1.00 80.31 272 TYR A N 1
ATOM 2114 C CA . TYR A 1 272 ? 6.537 9.898 -17.633 1.00 80.31 272 TYR A CA 1
ATOM 2115 C C . TYR A 1 272 ? 5.748 10.830 -18.544 1.00 80.31 272 TYR A C 1
ATOM 2117 O O . TYR A 1 272 ? 5.497 10.506 -19.702 1.00 80.31 272 TYR A O 1
ATOM 2125 N N . ILE A 1 273 ? 5.457 12.028 -18.038 1.00 69.19 273 ILE A N 1
ATOM 2126 C CA . ILE A 1 273 ? 4.874 13.129 -18.811 1.00 69.19 273 ILE A CA 1
ATOM 2127 C C . ILE A 1 273 ? 5.878 14.283 -18.847 1.00 69.19 273 ILE A C 1
ATOM 2129 O O . ILE A 1 273 ? 6.473 14.619 -17.821 1.00 69.19 273 ILE A O 1
ATOM 2133 N N . ASP A 1 274 ? 6.088 14.882 -20.022 1.00 61.84 274 ASP A N 1
ATOM 2134 C CA . ASP A 1 274 ? 6.928 16.073 -20.238 1.00 61.84 274 ASP A CA 1
ATOM 2135 C C . ASP A 1 274 ? 8.355 15.993 -19.657 1.00 61.84 274 ASP A C 1
ATOM 2137 O O . ASP A 1 274 ? 8.944 17.016 -19.304 1.00 61.84 274 ASP A O 1
ATOM 2141 N N . GLN A 1 275 ? 8.921 14.789 -19.508 1.00 56.78 275 GLN A N 1
ATOM 2142 C CA . GLN A 1 275 ? 10.220 14.561 -18.850 1.00 56.78 275 GLN A CA 1
ATOM 2143 C C . GLN A 1 275 ? 10.309 15.102 -17.406 1.00 56.78 275 GLN A C 1
ATOM 2145 O O . GLN A 1 275 ? 11.404 15.355 -16.901 1.00 56.78 275 GLN A O 1
ATOM 2150 N N . LYS A 1 276 ? 9.175 15.294 -16.722 1.00 60.03 276 LYS A N 1
ATOM 2151 C CA . LYS A 1 276 ? 9.142 15.763 -15.332 1.00 60.03 276 LYS A CA 1
ATOM 2152 C C . LYS A 1 276 ? 9.002 14.585 -14.375 1.00 60.03 276 LYS A C 1
ATOM 2154 O O . LYS A 1 276 ? 8.148 13.720 -14.550 1.00 60.03 276 LYS A O 1
ATOM 2159 N N . SER A 1 277 ? 9.817 14.589 -13.320 1.00 61.53 277 SER A N 1
ATOM 2160 C CA . SER A 1 277 ? 9.565 13.765 -12.137 1.00 61.53 277 SER A CA 1
ATOM 2161 C C . SER A 1 277 ? 8.361 14.345 -11.407 1.00 61.53 277 SER A C 1
ATOM 2163 O O . SER A 1 277 ? 8.415 15.488 -10.949 1.00 61.53 277 SER A O 1
ATOM 2165 N N . PHE A 1 278 ? 7.299 13.560 -11.261 1.00 74.44 278 PHE A N 1
ATOM 2166 C CA . PHE A 1 278 ? 6.194 13.914 -10.383 1.00 74.44 278 PHE A CA 1
ATOM 2167 C C . PHE A 1 278 ? 6.406 13.252 -9.037 1.00 74.44 278 PHE A C 1
ATOM 2169 O O . PHE A 1 278 ? 6.440 12.026 -8.931 1.00 74.44 278 PHE A O 1
ATOM 2176 N N . SER A 1 279 ? 6.595 14.096 -8.028 1.00 86.88 279 SER A N 1
ATOM 2177 C CA . SER A 1 279 ? 6.905 13.654 -6.682 1.00 86.88 279 SER A CA 1
ATOM 2178 C C . SER A 1 279 ? 5.818 14.057 -5.711 1.00 86.88 279 SER A C 1
ATOM 2180 O O . SER A 1 279 ? 5.900 15.151 -5.146 1.00 86.88 279 SER A O 1
ATOM 2182 N N . PRO A 1 280 ? 4.778 13.218 -5.551 1.00 92.19 280 PRO A N 1
ATOM 2183 C CA . PRO A 1 280 ? 3.769 13.483 -4.546 1.00 92.19 280 PRO A CA 1
ATOM 2184 C C . PRO A 1 280 ? 4.425 13.518 -3.151 1.00 92.19 280 PRO A C 1
ATOM 2186 O O . PRO A 1 280 ? 5.329 12.721 -2.877 1.00 92.19 280 PRO A O 1
ATOM 2189 N N . PRO A 1 281 ? 4.043 14.477 -2.288 1.00 93.31 281 PRO A N 1
ATOM 2190 C CA . PRO A 1 281 ? 4.589 14.593 -0.945 1.00 93.31 281 PRO A CA 1
ATOM 2191 C C . PRO A 1 281 ? 4.424 13.308 -0.135 1.00 93.31 281 PRO A C 1
ATOM 2193 O O . PRO A 1 281 ? 3.312 12.845 0.099 1.00 93.31 281 PRO A O 1
ATOM 2196 N N . SER A 1 282 ? 5.530 12.758 0.348 1.00 93.25 282 SER A N 1
ATOM 2197 C CA . SER A 1 282 ? 5.531 11.606 1.250 1.00 93.25 282 SER A CA 1
ATOM 2198 C C . SER A 1 282 ? 6.336 11.881 2.521 1.00 93.25 282 SER A C 1
ATOM 2200 O O . SER A 1 282 ? 6.055 11.303 3.561 1.00 93.25 282 SER A O 1
ATOM 2202 N N . LYS A 1 283 ? 7.229 12.881 2.523 1.00 90.31 283 LYS A N 1
ATOM 2203 C CA . LYS A 1 283 ? 8.050 13.289 3.684 1.00 90.31 283 LYS A CA 1
ATOM 2204 C C . LYS A 1 283 ? 7.306 13.674 4.971 1.00 90.31 283 LYS A C 1
ATOM 2206 O O . LYS A 1 283 ? 7.955 13.905 5.991 1.00 90.31 283 LYS A O 1
ATOM 2211 N N . TRP A 1 284 ? 5.991 13.882 4.901 1.00 88.25 284 TRP A N 1
ATOM 2212 C CA . TRP A 1 284 ? 5.159 14.172 6.071 1.00 88.25 284 TRP A CA 1
ATOM 2213 C C . TRP A 1 284 ? 4.793 12.894 6.838 1.00 88.25 284 TRP A C 1
ATOM 2215 O O . TRP A 1 284 ? 4.399 12.971 7.997 1.00 88.25 284 TRP A O 1
ATOM 2225 N N . LEU A 1 285 ? 4.964 11.725 6.227 1.00 88.19 285 LEU A N 1
ATOM 2226 C CA . LEU A 1 285 ? 4.817 10.425 6.864 1.00 88.19 285 LEU A CA 1
ATOM 2227 C C . LEU A 1 285 ? 6.146 9.958 7.451 1.00 88.19 285 LEU A C 1
ATOM 2229 O O . LEU A 1 285 ? 7.221 10.391 7.025 1.00 88.19 285 LEU A O 1
ATOM 2233 N N . LYS A 1 286 ? 6.069 9.087 8.457 1.00 82.94 286 LYS A N 1
ATOM 2234 C CA . LYS A 1 286 ? 7.253 8.526 9.095 1.00 82.94 286 LYS A CA 1
ATOM 2235 C C . LYS A 1 286 ? 7.998 7.576 8.175 1.00 82.94 286 LYS A C 1
ATOM 2237 O O . LYS A 1 286 ? 9.200 7.772 8.010 1.00 82.94 286 LYS A O 1
ATOM 2242 N N . VAL A 1 287 ? 7.308 6.592 7.608 1.00 87.25 287 VAL A N 1
ATOM 2243 C CA . VAL A 1 287 ? 7.914 5.670 6.643 1.00 87.25 287 VAL A CA 1
ATOM 2244 C C . VAL A 1 287 ? 8.228 6.436 5.360 1.00 87.25 287 VAL A C 1
ATOM 2246 O O . VAL A 1 287 ? 9.355 6.392 4.861 1.00 87.25 287 VAL A O 1
ATOM 2249 N N . GLY A 1 288 ? 7.288 7.278 4.929 1.00 92.06 288 GLY A N 1
ATOM 2250 C CA . GLY A 1 288 ? 7.544 8.295 3.922 1.00 92.06 288 GLY A CA 1
ATOM 2251 C C . GLY A 1 288 ? 7.244 7.806 2.514 1.00 92.06 288 GLY A C 1
ATOM 2252 O O . GLY A 1 288 ? 7.972 8.152 1.575 1.00 92.06 288 GLY A O 1
ATOM 2253 N N . HIS A 1 289 ? 6.199 6.995 2.371 1.00 96.19 289 HIS A N 1
ATOM 2254 C CA . HIS A 1 289 ? 5.821 6.298 1.147 1.00 96.19 289 HIS A CA 1
ATOM 2255 C C . HIS A 1 289 ? 4.493 6.810 0.580 1.00 96.19 289 HIS A C 1
ATOM 2257 O O . HIS A 1 289 ? 3.714 7.476 1.264 1.00 96.19 289 HIS A O 1
ATOM 2263 N N . VAL A 1 290 ? 4.257 6.569 -0.712 1.00 96.88 290 VAL A N 1
ATOM 2264 C CA . VAL A 1 290 ? 3.034 7.028 -1.396 1.00 96.88 290 VAL A CA 1
ATOM 2265 C C . VAL A 1 290 ? 1.876 6.041 -1.231 1.00 96.88 290 VAL A C 1
ATOM 2267 O O . VAL A 1 290 ? 0.708 6.442 -1.288 1.00 96.88 290 VAL A O 1
ATOM 2270 N N . ASP A 1 291 ? 2.188 4.767 -0.990 1.00 97.81 291 ASP A N 1
ATOM 2271 C CA . ASP A 1 291 ? 1.217 3.700 -0.751 1.00 97.81 291 ASP A CA 1
ATOM 2272 C C . ASP A 1 291 ? 0.499 3.840 0.608 1.00 97.81 291 ASP A C 1
ATOM 2274 O O . ASP A 1 291 ? -0.593 3.312 0.804 1.00 97.81 291 ASP A O 1
ATOM 2278 N N . GLU A 1 292 ? 1.057 4.608 1.550 1.00 97.75 292 GLU A N 1
ATOM 2279 C CA . GLU A 1 292 ? 0.454 4.914 2.857 1.00 97.75 292 GLU A CA 1
ATOM 2280 C C . GLU A 1 292 ? -0.865 5.707 2.745 1.00 97.75 292 GLU A C 1
ATOM 2282 O O . GLU A 1 292 ? -1.710 5.646 3.642 1.00 97.75 292 GLU A O 1
ATOM 2287 N N . TYR A 1 293 ? -1.074 6.453 1.654 1.00 97.69 293 TYR A N 1
ATOM 2288 C CA . TYR A 1 293 ? -2.287 7.257 1.450 1.00 97.69 293 TYR A CA 1
ATOM 2289 C C . TYR A 1 293 ? -2.979 7.045 0.103 1.00 97.69 293 TYR A C 1
ATOM 2291 O O . TYR A 1 293 ? -4.051 7.621 -0.106 1.00 97.69 293 TYR A O 1
ATOM 2299 N N . SER A 1 294 ? -2.416 6.249 -0.809 1.00 97.62 294 SER A N 1
ATOM 2300 C CA . SER A 1 294 ? -3.006 6.027 -2.130 1.00 97.62 294 SER A CA 1
ATOM 2301 C C . SER A 1 294 ? -2.839 4.599 -2.643 1.00 97.62 294 SER A C 1
ATOM 2303 O O . SER A 1 294 ? -1.807 3.976 -2.444 1.00 97.62 294 SER A O 1
ATOM 2305 N N . SER A 1 295 ? -3.848 4.108 -3.364 1.00 97.25 295 SER A N 1
ATOM 2306 C CA . SER A 1 295 ? -3.766 2.885 -4.165 1.00 97.25 295 SER A CA 1
ATOM 2307 C C . SER A 1 295 ? -4.414 3.102 -5.526 1.00 97.25 295 SER A C 1
ATOM 2309 O O . SER A 1 295 ? -5.499 3.680 -5.639 1.00 97.25 295 SER A O 1
ATOM 2311 N N . PHE A 1 296 ? -3.745 2.642 -6.578 1.00 95.06 296 PHE A N 1
ATOM 2312 C CA . PHE A 1 296 ? -4.148 2.866 -7.964 1.00 95.06 296 PHE A CA 1
ATOM 2313 C C . PHE A 1 296 ? -4.878 1.643 -8.504 1.00 95.06 296 PHE A C 1
ATOM 2315 O O . PHE A 1 296 ? -4.378 0.531 -8.406 1.00 95.06 296 PHE A O 1
ATOM 2322 N N . LEU A 1 297 ? -6.060 1.829 -9.085 1.00 93.25 297 LEU A N 1
ATOM 2323 C CA . LEU A 1 297 ? -6.909 0.755 -9.603 1.00 93.25 297 LEU A CA 1
ATOM 2324 C C . LEU A 1 297 ? -7.165 0.935 -11.101 1.00 93.25 297 LEU A C 1
ATOM 2326 O O . LEU A 1 297 ? -6.973 2.011 -11.663 1.00 93.25 297 LEU A O 1
ATOM 2330 N N . SER A 1 298 ? -7.670 -0.112 -11.756 1.00 88.88 298 SER A N 1
ATOM 2331 C CA . SER A 1 298 ? -8.066 -0.062 -13.168 1.00 88.88 298 SER A CA 1
ATOM 2332 C C . SER A 1 298 ? -9.041 1.083 -13.471 1.00 88.88 298 SER A C 1
ATOM 2334 O O . SER A 1 298 ? -9.935 1.375 -12.672 1.00 88.88 298 SER A O 1
ATOM 2336 N N . GLY A 1 299 ? -8.920 1.675 -14.663 1.00 87.19 299 GLY A N 1
ATOM 2337 C CA . GLY A 1 299 ? -9.812 2.744 -15.126 1.00 87.19 299 GLY A CA 1
ATOM 2338 C C . GLY A 1 299 ? -9.534 4.102 -14.482 1.00 87.19 299 GLY A C 1
ATOM 2339 O O . GLY A 1 299 ? -10.482 4.828 -14.194 1.00 87.19 299 GLY A O 1
ATOM 2340 N N . SER A 1 300 ? -8.258 4.420 -14.231 1.00 88.00 300 SER A N 1
ATOM 2341 C CA . SER A 1 300 ? -7.824 5.731 -13.715 1.00 88.00 300 SER A CA 1
ATOM 2342 C C . SER A 1 300 ? -8.421 6.071 -12.344 1.00 88.00 300 SER A C 1
ATOM 2344 O O . SER A 1 300 ? -8.686 7.232 -12.027 1.00 88.00 300 SER A O 1
ATOM 2346 N N . ARG A 1 301 ? -8.680 5.039 -11.533 1.00 92.56 301 ARG A N 1
ATOM 2347 C CA . ARG A 1 301 ? -9.270 5.174 -10.199 1.00 92.56 301 ARG A CA 1
ATOM 2348 C C . ARG A 1 301 ? -8.183 5.161 -9.139 1.00 92.56 301 ARG A C 1
ATOM 2350 O O . ARG A 1 301 ? -7.226 4.399 -9.242 1.00 92.56 301 ARG A O 1
ATOM 2357 N N . VAL A 1 302 ? -8.358 5.986 -8.116 1.00 96.62 302 VAL A N 1
ATOM 2358 C CA . VAL A 1 302 ? -7.433 6.101 -6.987 1.00 96.62 302 VAL A CA 1
ATOM 2359 C C . VAL A 1 302 ? -8.234 5.944 -5.705 1.00 96.62 302 VAL A C 1
ATOM 2361 O O . VAL A 1 302 ? -9.136 6.740 -5.459 1.00 96.62 302 VAL A O 1
ATOM 2364 N N . VAL A 1 303 ? -7.932 4.933 -4.894 1.00 98.19 303 VAL A N 1
ATOM 2365 C CA . VAL A 1 303 ? -8.400 4.885 -3.503 1.00 98.19 303 VAL A CA 1
ATOM 2366 C C . VAL A 1 303 ? -7.458 5.756 -2.690 1.00 98.19 303 VAL A C 1
ATOM 2368 O O . VAL A 1 303 ? -6.246 5.584 -2.780 1.00 98.19 303 VAL A O 1
ATOM 2371 N N . PHE A 1 304 ? -7.997 6.715 -1.947 1.00 98.69 304 PHE A N 1
ATOM 2372 C CA . PHE A 1 304 ? -7.202 7.760 -1.313 1.00 98.69 304 PHE A CA 1
ATOM 2373 C C . PHE A 1 304 ? -7.644 7.993 0.130 1.00 98.69 304 PHE A C 1
ATOM 2375 O O . PHE A 1 304 ? -8.840 8.086 0.409 1.00 98.69 304 PHE A O 1
ATOM 2382 N N . ALA A 1 305 ? -6.692 8.080 1.054 1.00 98.62 305 ALA A N 1
ATOM 2383 C CA . ALA A 1 305 ? -6.984 8.341 2.458 1.00 98.62 305 ALA A CA 1
ATOM 2384 C C . ALA A 1 305 ? -7.585 9.748 2.652 1.00 98.62 305 ALA A C 1
ATOM 2386 O O . ALA A 1 305 ? -7.106 10.723 2.078 1.00 98.62 305 ALA A O 1
ATOM 2387 N N . ASP A 1 306 ? -8.612 9.864 3.495 1.00 98.56 306 ASP A N 1
ATOM 2388 C CA . ASP A 1 306 ? -9.225 11.134 3.893 1.00 98.56 306 ASP A CA 1
ATOM 2389 C C . ASP A 1 306 ? -9.342 11.204 5.421 1.00 98.56 306 ASP A C 1
ATOM 2391 O O . ASP A 1 306 ? -10.200 10.569 6.049 1.00 98.56 306 ASP A O 1
ATOM 2395 N N . SER A 1 307 ? -8.454 11.998 6.024 1.00 97.75 307 SER A N 1
ATOM 2396 C CA . SER A 1 307 ? -8.401 12.177 7.474 1.00 97.75 307 SER A CA 1
ATOM 2397 C C . SER A 1 307 ? -9.515 13.051 8.043 1.00 97.75 307 SER A C 1
ATOM 2399 O O . SER A 1 307 ? -9.928 12.872 9.194 1.00 97.75 307 SER A O 1
ATOM 2401 N N . ARG A 1 308 ? -10.075 13.956 7.233 1.00 98.19 308 ARG A N 1
ATOM 2402 C CA . ARG A 1 308 ? -11.244 14.748 7.619 1.00 98.19 308 ARG A CA 1
ATOM 2403 C C . ARG A 1 308 ? -12.479 13.853 7.673 1.00 98.19 308 ARG A C 1
ATOM 2405 O O . ARG A 1 308 ? -13.207 13.902 8.665 1.00 98.19 308 ARG A O 1
ATOM 2412 N N . MET A 1 309 ? -12.672 12.997 6.666 1.00 98.50 309 MET A N 1
ATOM 2413 C CA . MET A 1 309 ? -13.760 12.014 6.634 1.00 98.50 309 MET A CA 1
ATOM 2414 C C . MET A 1 309 ? -13.701 11.072 7.843 1.00 98.50 309 MET A C 1
ATOM 2416 O O . MET A 1 309 ? -14.746 10.750 8.413 1.00 98.50 309 MET A O 1
ATOM 2420 N N . GLY A 1 310 ? -12.497 10.670 8.269 1.00 98.06 310 GLY A N 1
ATOM 2421 C CA . GLY A 1 310 ? -12.298 9.891 9.493 1.00 98.06 310 GLY A CA 1
ATOM 2422 C C . GLY A 1 310 ? -12.978 10.534 10.706 1.00 98.06 310 GLY A C 1
ATOM 2423 O O . GLY A 1 310 ? -13.799 9.894 11.368 1.00 98.06 310 GLY A O 1
ATOM 2424 N N . ILE A 1 311 ? -12.721 11.820 10.960 1.00 98.19 311 ILE A N 1
ATOM 2425 C CA . ILE A 1 311 ? -13.341 12.561 12.071 1.00 98.19 311 ILE A CA 1
ATOM 2426 C C . ILE A 1 311 ? -14.845 12.771 11.856 1.00 98.19 311 ILE A C 1
ATOM 2428 O O . ILE A 1 311 ? -15.632 12.548 12.776 1.00 98.19 311 ILE A O 1
ATOM 2432 N N . GLU A 1 312 ? -15.272 13.163 10.655 1.00 98.31 312 GLU A N 1
ATOM 2433 C CA . GLU A 1 312 ? -16.686 13.439 10.356 1.00 98.31 312 GLU A CA 1
ATOM 2434 C C . GLU A 1 312 ? -17.584 12.218 10.611 1.00 98.31 312 GLU A C 1
ATOM 2436 O O . GLU A 1 312 ? -18.684 12.352 11.148 1.00 98.31 312 GLU A O 1
ATOM 2441 N N . LYS A 1 313 ? -17.098 11.005 10.322 1.00 98.12 313 LYS A N 1
ATOM 2442 C CA . LYS A 1 313 ? -17.821 9.756 10.616 1.00 98.12 313 LYS A CA 1
ATOM 2443 C C . LYS A 1 313 ? -18.030 9.509 12.112 1.00 98.12 313 LYS A C 1
ATOM 2445 O O . LYS A 1 313 ? -19.027 8.899 12.490 1.00 98.12 313 LYS A O 1
ATOM 2450 N N . LEU A 1 314 ? -17.118 9.981 12.960 1.00 97.94 314 LEU A N 1
ATOM 2451 C CA . LEU A 1 314 ? -17.251 9.912 14.418 1.00 97.94 314 LEU A CA 1
ATOM 2452 C C . LEU A 1 314 ? -18.239 10.966 14.948 1.00 97.94 314 LEU A C 1
ATOM 2454 O O . LEU A 1 314 ? -18.950 10.735 15.932 1.00 97.94 314 LEU A O 1
ATOM 2458 N N . GLU A 1 315 ? -18.290 12.128 14.295 1.00 97.75 315 GLU A N 1
ATOM 2459 C CA . GLU A 1 315 ? -19.198 13.231 14.619 1.00 97.75 315 GLU A CA 1
ATOM 2460 C C . GLU A 1 315 ? -20.644 12.976 14.162 1.00 97.75 315 GLU A C 1
ATOM 2462 O O . GLU A 1 315 ? -21.575 13.534 14.750 1.00 97.75 315 GLU A O 1
ATOM 2467 N N . ASP A 1 316 ? -20.858 12.121 13.163 1.00 97.50 316 ASP A N 1
ATOM 2468 C CA . ASP A 1 316 ? -22.180 11.851 12.601 1.00 97.50 316 ASP A CA 1
ATOM 2469 C C . ASP A 1 316 ? -23.118 11.167 13.614 1.00 97.50 316 ASP A C 1
ATOM 2471 O O . ASP A 1 316 ? -23.035 9.969 13.897 1.00 97.50 316 ASP A O 1
ATOM 2475 N N . THR A 1 317 ? -24.067 11.944 14.145 1.00 96.75 317 THR A N 1
ATOM 2476 C CA . THR A 1 317 ? -25.049 11.472 15.133 1.00 96.75 317 THR A CA 1
ATOM 2477 C C . THR A 1 317 ? -26.061 10.466 14.589 1.00 96.75 317 THR A C 1
ATOM 2479 O O . THR A 1 317 ? -26.696 9.777 15.389 1.00 96.75 317 THR A O 1
ATOM 2482 N N . ALA A 1 318 ? -26.212 10.359 13.264 1.00 95.62 318 ALA A N 1
ATOM 2483 C CA . ALA A 1 318 ? -27.038 9.328 12.643 1.00 95.62 318 ALA A CA 1
ATOM 2484 C C . ALA A 1 318 ? -26.332 7.962 12.644 1.00 95.62 318 ALA A C 1
ATOM 2486 O O . ALA A 1 318 ? -27.000 6.930 12.699 1.00 95.62 318 ALA A O 1
ATOM 2487 N N . ILE A 1 319 ? -24.993 7.948 12.631 1.00 94.88 319 ILE A N 1
ATOM 2488 C CA . ILE A 1 319 ? -24.176 6.730 12.696 1.00 94.88 319 ILE A CA 1
ATOM 2489 C C . ILE A 1 319 ? -23.883 6.356 14.157 1.00 94.88 319 ILE A C 1
ATOM 2491 O O . ILE A 1 319 ? -24.075 5.205 14.562 1.00 94.88 319 ILE A O 1
ATOM 2495 N N . ILE A 1 320 ? -23.429 7.326 14.958 1.00 95.38 320 ILE A N 1
ATOM 2496 C CA . ILE A 1 320 ? -23.124 7.163 16.383 1.00 95.38 320 ILE A CA 1
ATOM 2497 C C . ILE A 1 320 ? -23.847 8.256 17.180 1.00 95.38 320 ILE A C 1
ATOM 2499 O O . ILE A 1 320 ? -23.354 9.387 17.266 1.00 95.38 320 ILE A O 1
ATOM 2503 N N . PRO A 1 321 ? -24.981 7.936 17.833 1.00 95.50 321 PRO A N 1
ATOM 2504 C CA . PRO A 1 321 ? -25.668 8.879 18.705 1.00 95.50 321 PRO A CA 1
ATOM 2505 C C . PRO A 1 321 ? -24.718 9.471 19.750 1.00 95.50 321 PRO A C 1
ATOM 2507 O O . PRO A 1 321 ? -23.900 8.759 20.334 1.00 95.50 321 PRO A O 1
ATOM 2510 N N . ALA A 1 322 ? -24.845 10.768 20.042 1.00 93.88 322 ALA A N 1
ATOM 2511 C CA . ALA A 1 322 ? -23.938 11.454 20.966 1.00 93.88 322 ALA A CA 1
ATOM 2512 C C . ALA A 1 322 ? -23.867 10.782 22.353 1.00 93.88 322 ALA A C 1
ATOM 2514 O O . ALA A 1 322 ? -22.790 10.692 22.942 1.00 93.88 322 ALA A O 1
ATOM 2515 N N . ALA A 1 323 ? -24.995 10.246 22.834 1.00 91.94 323 ALA A N 1
ATOM 2516 C CA . ALA A 1 323 ? -25.090 9.507 24.094 1.00 91.94 323 ALA A CA 1
ATOM 2517 C C . ALA A 1 323 ? -24.330 8.164 24.088 1.00 91.94 323 ALA A C 1
ATOM 2519 O O . ALA A 1 323 ? -23.963 7.660 25.148 1.00 91.94 323 ALA A O 1
ATOM 2520 N N . ASP A 1 324 ? -24.062 7.599 22.909 1.00 92.88 324 ASP A N 1
ATOM 2521 C CA . ASP A 1 324 ? -23.393 6.310 22.743 1.00 92.88 324 ASP A CA 1
ATOM 2522 C C . ASP A 1 324 ? -21.883 6.443 22.500 1.00 92.88 324 ASP A C 1
ATOM 2524 O O . ASP A 1 324 ? -21.156 5.459 22.620 1.00 92.88 324 ASP A O 1
ATOM 2528 N N . ARG A 1 325 ? -21.364 7.643 22.210 1.00 92.00 325 ARG A N 1
ATOM 2529 C CA . ARG A 1 325 ? -19.932 7.863 21.914 1.00 92.00 325 ARG A CA 1
ATOM 2530 C C . ARG A 1 325 ? -18.998 7.387 23.026 1.00 92.00 325 ARG A C 1
ATOM 2532 O O . ARG A 1 325 ? -17.889 6.947 22.750 1.00 92.00 325 ARG A O 1
ATOM 2539 N N . GLY A 1 326 ? -19.458 7.438 24.275 1.00 88.81 326 GLY A N 1
ATOM 2540 C CA . GLY A 1 326 ? -18.718 6.940 25.435 1.00 88.81 326 GLY A CA 1
ATOM 2541 C C . GLY A 1 326 ? -18.734 5.418 25.586 1.00 88.81 326 GLY A C 1
ATOM 2542 O O . GLY A 1 326 ? -18.218 4.919 26.572 1.00 88.81 326 GLY A O 1
ATOM 2543 N N . LYS A 1 327 ? -19.351 4.660 24.679 1.00 89.44 327 LYS A N 1
ATOM 2544 C CA . LYS A 1 327 ? -19.274 3.189 24.658 1.00 89.44 327 LYS A CA 1
ATOM 2545 C C . LYS A 1 327 ? -18.864 2.631 23.303 1.00 89.44 327 LYS A C 1
ATOM 2547 O O . LYS A 1 327 ? -18.621 1.444 23.205 1.00 89.44 327 LYS A O 1
ATOM 2552 N N . LYS A 1 328 ? -18.773 3.457 22.262 1.00 93.31 328 LYS A N 1
ATOM 2553 C CA . LYS A 1 328 ? -18.216 3.050 20.969 1.00 93.31 328 LYS A CA 1
ATOM 2554 C C . LYS A 1 328 ? -16.708 3.238 21.005 1.00 93.31 328 LYS A C 1
ATOM 2556 O O . LYS A 1 328 ? -16.252 4.286 21.457 1.00 93.31 328 LYS A O 1
ATOM 2561 N N . VAL A 1 329 ? -15.950 2.234 20.576 1.00 90.69 329 VAL A N 1
ATOM 2562 C CA . VAL A 1 329 ? -14.496 2.193 20.783 1.00 90.69 329 VAL A CA 1
ATOM 2563 C C . VAL A 1 329 ? -13.760 1.745 19.530 1.00 90.69 329 VAL A C 1
ATOM 2565 O O . VAL A 1 329 ? -14.283 0.927 18.780 1.00 90.69 329 VAL A O 1
ATOM 2568 N N . PHE A 1 330 ? -12.550 2.257 19.339 1.00 90.56 330 PHE A N 1
ATOM 2569 C CA . PHE A 1 330 ? -11.559 1.675 18.439 1.00 90.56 330 PHE A CA 1
ATOM 2570 C C . PHE A 1 330 ? -10.844 0.497 19.103 1.00 90.56 330 PHE A C 1
ATOM 2572 O O . PHE A 1 330 ? -10.778 0.414 20.329 1.00 90.56 330 PHE A O 1
ATOM 2579 N N . PHE A 1 331 ? -10.275 -0.371 18.273 1.00 86.50 331 PHE A N 1
ATOM 2580 C CA . PHE A 1 331 ? -9.394 -1.492 18.607 1.00 86.50 331 PHE A CA 1
ATOM 2581 C C . PHE A 1 331 ? -10.055 -2.646 19.362 1.00 86.50 331 PHE A C 1
ATOM 2583 O O . PHE A 1 331 ? -9.378 -3.577 19.787 1.00 86.50 331 PHE A O 1
ATOM 2590 N N . ALA A 1 332 ? -11.385 -2.657 19.474 1.00 85.62 332 ALA A N 1
ATOM 2591 C CA . ALA A 1 332 ? -12.104 -3.836 19.942 1.00 85.62 332 ALA A CA 1
ATOM 2592 C C . ALA A 1 332 ? -12.111 -4.934 18.864 1.00 85.62 332 ALA A C 1
ATOM 2594 O O . ALA A 1 332 ? -12.431 -4.678 17.707 1.00 85.62 332 ALA A O 1
ATOM 2595 N N . THR A 1 333 ? -11.831 -6.184 19.242 1.00 82.38 333 THR A N 1
ATOM 2596 C CA . THR A 1 333 ? -11.785 -7.315 18.291 1.00 82.38 333 THR A CA 1
ATOM 2597 C C . THR A 1 333 ? -13.164 -7.731 17.771 1.00 82.38 333 THR A C 1
ATOM 2599 O O . THR A 1 333 ? -13.275 -8.196 16.633 1.00 82.38 333 THR A O 1
ATOM 2602 N N . SER A 1 334 ? -14.208 -7.559 18.589 1.00 76.94 334 SER A N 1
ATOM 2603 C CA . SER A 1 334 ? -15.609 -7.870 18.257 1.00 76.94 334 SER A CA 1
ATOM 2604 C C . SER A 1 334 ? -16.522 -6.641 18.194 1.00 76.94 334 SER A C 1
ATOM 2606 O O . SER A 1 334 ? -17.677 -6.755 17.792 1.00 76.94 334 SER A O 1
ATOM 2608 N N . GLY A 1 335 ? -16.042 -5.472 18.641 1.00 74.44 335 GLY A N 1
ATOM 2609 C CA . GLY A 1 335 ? -16.853 -4.256 18.787 1.00 74.44 335 GLY A CA 1
ATOM 2610 C C . GLY A 1 335 ? -17.944 -4.325 19.864 1.00 74.44 335 GLY A C 1
ATOM 2611 O O . GLY A 1 335 ? -18.704 -3.368 20.029 1.00 74.44 335 GLY A O 1
ATOM 2612 N N . VAL A 1 336 ? -18.040 -5.430 20.611 1.00 80.94 336 VAL A N 1
ATOM 2613 C CA . VAL A 1 336 ? -19.026 -5.599 21.679 1.00 80.94 336 VAL A CA 1
ATOM 2614 C C . VAL A 1 336 ? -18.564 -4.859 22.928 1.00 80.94 336 VAL A C 1
ATOM 2616 O O . VAL A 1 336 ? -17.513 -5.151 23.499 1.00 80.94 336 VAL A O 1
ATOM 2619 N N . THR A 1 337 ? -19.394 -3.918 23.375 1.00 88.06 337 THR A N 1
ATOM 2620 C CA . THR A 1 337 ? -19.094 -3.044 24.513 1.00 88.06 337 THR A CA 1
ATOM 2621 C C . THR A 1 337 ? -20.259 -2.956 25.485 1.00 88.06 337 THR A C 1
ATOM 2623 O O . THR A 1 337 ? -21.411 -2.877 25.049 1.00 88.06 337 THR A O 1
ATOM 2626 N N . GLN A 1 338 ? -19.973 -2.840 26.780 1.00 86.44 338 GLN A N 1
ATOM 2627 C CA . GLN A 1 338 ? -20.991 -2.599 27.804 1.00 86.44 338 GLN A CA 1
ATOM 2628 C C . GLN A 1 338 ? -20.593 -1.441 28.711 1.00 86.44 338 GLN A C 1
ATOM 2630 O O . GLN A 1 338 ? -19.588 -1.507 29.410 1.00 86.44 338 GLN A O 1
ATOM 2635 N N . ALA A 1 339 ? -21.392 -0.375 28.712 1.00 88.38 339 ALA A N 1
ATOM 2636 C CA . ALA A 1 339 ? -21.160 0.769 29.583 1.00 88.38 339 ALA A CA 1
ATOM 2637 C C . ALA A 1 339 ? -21.943 0.665 30.888 1.00 88.38 339 ALA A C 1
ATOM 2639 O O . ALA A 1 339 ? -23.067 0.166 30.918 1.00 88.38 339 ALA A O 1
ATOM 2640 N N . GLY A 1 340 ? -21.371 1.218 31.951 1.00 84.44 340 GLY A N 1
ATOM 2641 C CA . GLY A 1 340 ? -22.016 1.272 33.251 1.00 84.44 340 GLY A CA 1
ATOM 2642 C C . GLY A 1 340 ? -21.484 2.388 34.135 1.00 84.44 340 GLY A C 1
ATOM 2643 O O . GLY A 1 340 ? -20.776 3.298 33.698 1.00 84.44 340 GLY A O 1
ATOM 2644 N N . THR A 1 341 ? -21.905 2.354 35.395 1.00 84.38 341 THR A N 1
ATOM 2645 C CA . THR A 1 341 ? -21.481 3.300 36.430 1.00 84.38 341 THR A CA 1
ATOM 2646 C C . THR A 1 341 ? -21.035 2.514 37.649 1.00 84.38 341 THR A C 1
ATOM 2648 O O . THR A 1 341 ? -21.721 1.584 38.059 1.00 84.38 341 THR A O 1
ATOM 2651 N N . VAL A 1 342 ? -19.893 2.882 38.218 1.00 76.50 342 VAL A N 1
ATOM 2652 C CA . VAL A 1 342 ? -19.379 2.281 39.447 1.00 76.50 342 VAL A CA 1
ATOM 2653 C C . VAL A 1 342 ? -20.366 2.553 40.574 1.00 76.50 342 VAL A C 1
ATOM 2655 O O . VAL A 1 342 ? -20.715 3.708 40.824 1.00 76.50 342 VAL A O 1
ATOM 2658 N N . VAL A 1 343 ? -20.825 1.494 41.241 1.00 73.31 343 VAL A N 1
ATOM 2659 C CA . VAL A 1 343 ? -21.806 1.602 42.331 1.00 73.31 343 VAL A CA 1
ATOM 2660 C C . VAL A 1 343 ? -21.107 1.893 43.657 1.00 73.31 343 VAL A C 1
ATOM 2662 O O . VAL A 1 343 ? -21.533 2.776 44.397 1.00 73.31 343 VAL A O 1
ATOM 2665 N N . SER A 1 344 ? -19.993 1.215 43.932 1.00 64.81 344 SER A N 1
ATOM 2666 C CA . SER A 1 344 ? -19.135 1.491 45.087 1.00 64.81 344 SER A CA 1
ATOM 2667 C C . SER A 1 344 ? -17.716 0.988 44.825 1.00 64.81 344 SER A C 1
ATOM 2669 O O . SER A 1 344 ? -17.536 -0.144 44.387 1.00 64.81 344 SER A O 1
ATOM 2671 N N . GLY A 1 345 ? -16.703 1.804 45.103 1.00 55.66 345 GLY A N 1
ATOM 2672 C CA . GLY A 1 345 ? -15.310 1.358 45.087 1.00 55.66 345 GLY A CA 1
ATOM 2673 C C . GLY A 1 345 ? -14.872 0.953 46.491 1.00 55.66 345 GLY A C 1
ATOM 2674 O O . GLY A 1 345 ? -15.052 1.727 47.430 1.00 55.66 345 GLY A O 1
ATOM 2675 N N . THR A 1 346 ? -14.282 -0.228 46.655 1.00 50.53 346 THR A N 1
ATOM 2676 C CA . THR A 1 346 ? -13.333 -0.440 47.756 1.00 50.53 346 THR A CA 1
ATOM 2677 C C . THR A 1 346 ? -12.047 0.311 47.396 1.00 50.53 346 THR A C 1
ATOM 2679 O O . THR A 1 346 ? -11.609 0.206 46.248 1.00 50.53 346 THR A O 1
ATOM 2682 N N . PRO A 1 347 ? -11.448 1.104 48.307 1.00 48.00 347 PRO A N 1
ATOM 2683 C CA . PRO A 1 347 ? -10.142 1.706 48.059 1.00 48.00 347 PRO A CA 1
ATOM 2684 C C . PRO A 1 347 ? -9.143 0.624 47.645 1.00 48.00 347 PRO A C 1
ATOM 2686 O O . PRO A 1 347 ? -9.197 -0.482 48.179 1.00 48.00 347 PRO A O 1
ATOM 2689 N N . PHE A 1 348 ? -8.214 0.941 46.741 1.00 49.84 348 PHE A N 1
ATOM 2690 C CA . PHE A 1 348 ? -6.990 0.153 46.611 1.00 49.84 348 PHE A CA 1
ATOM 2691 C C . PHE A 1 348 ? -6.280 0.215 47.972 1.00 49.84 348 PHE A C 1
ATOM 2693 O O . PHE A 1 348 ? -5.660 1.226 48.295 1.00 49.84 348 PHE A O 1
ATOM 2700 N N . VAL A 1 349 ? -6.451 -0.797 48.825 1.00 38.97 349 VAL A N 1
ATOM 2701 C CA . VAL A 1 349 ? -5.792 -0.820 50.131 1.00 38.97 349 VAL A CA 1
ATOM 2702 C C . VAL A 1 349 ? -4.375 -1.321 49.897 1.00 38.97 349 VAL A C 1
ATOM 2704 O O . VAL A 1 349 ? -4.148 -2.516 49.760 1.00 38.97 349 VAL A O 1
ATOM 2707 N N . ASP A 1 350 ? -3.411 -0.406 49.827 1.00 42.06 350 ASP A N 1
ATOM 2708 C CA . ASP A 1 350 ? -2.001 -0.778 49.945 1.00 42.06 350 ASP A CA 1
ATOM 2709 C C . ASP A 1 350 ? -1.713 -1.096 51.416 1.00 42.06 350 ASP A C 1
ATOM 2711 O O . ASP A 1 350 ? -1.266 -0.251 52.192 1.00 42.06 350 ASP A O 1
ATOM 2715 N N . SER A 1 351 ? -2.054 -2.313 51.836 1.00 37.47 351 SER A N 1
ATOM 2716 C CA . SER A 1 351 ? -1.567 -2.859 53.095 1.00 37.47 351 SER A CA 1
ATOM 2717 C C . SER A 1 351 ? -0.569 -3.970 52.800 1.00 37.47 351 SER A C 1
ATOM 2719 O O . SER A 1 351 ? -0.923 -5.143 52.744 1.00 37.47 351 SER A O 1
ATOM 2721 N N . ALA A 1 352 ? 0.688 -3.546 52.676 1.00 38.44 352 ALA A N 1
ATOM 2722 C CA . ALA A 1 352 ? 1.908 -4.341 52.600 1.00 38.44 352 ALA A CA 1
ATOM 2723 C C . ALA A 1 352 ? 2.223 -4.984 51.238 1.00 38.44 352 ALA A C 1
ATOM 2725 O O . ALA A 1 352 ? 1.542 -5.888 50.763 1.00 38.44 352 ALA A O 1
ATOM 2726 N N . LEU A 1 353 ? 3.382 -4.566 50.710 1.00 40.66 353 LEU A N 1
ATOM 2727 C CA . LEU A 1 353 ? 4.222 -5.160 49.662 1.00 40.66 353 LEU A CA 1
ATOM 2728 C C . LEU A 1 353 ? 4.455 -6.677 49.850 1.00 40.66 353 LEU A C 1
ATOM 2730 O O . LEU A 1 353 ? 5.578 -7.123 50.092 1.00 40.66 353 LEU A O 1
ATOM 2734 N N . THR A 1 354 ? 3.412 -7.491 49.732 1.00 34.44 354 THR A N 1
ATOM 2735 C CA . THR A 1 354 ? 3.501 -8.951 49.696 1.00 34.44 354 THR A CA 1
ATOM 2736 C C . THR A 1 354 ? 3.218 -9.449 48.274 1.00 34.44 354 THR A C 1
ATOM 2738 O O . THR A 1 354 ? 2.383 -8.881 47.576 1.00 34.44 354 THR A O 1
ATOM 2741 N N . PRO A 1 355 ? 3.968 -10.443 47.757 1.00 35.84 355 PRO A N 1
ATOM 2742 C CA . PRO A 1 355 ? 4.230 -10.558 46.319 1.00 35.84 355 PRO A CA 1
ATOM 2743 C C . PRO A 1 355 ? 3.262 -11.482 45.567 1.00 35.84 355 PRO A C 1
ATOM 2745 O O . PRO A 1 355 ? 3.591 -11.921 44.466 1.00 35.84 355 PRO A O 1
ATOM 2748 N N . TYR A 1 356 ? 2.105 -11.797 46.142 1.00 36.78 356 TYR A N 1
ATOM 2749 C CA . TYR A 1 356 ? 1.108 -12.686 45.549 1.00 36.78 356 TYR A CA 1
ATOM 2750 C C . TYR A 1 356 ? -0.157 -11.898 45.227 1.00 36.78 356 TYR A C 1
ATOM 2752 O O . TYR A 1 356 ? -0.497 -10.992 45.977 1.00 36.78 356 TYR A O 1
ATOM 2760 N N . ILE A 1 357 ? -0.787 -12.243 44.095 1.00 41.66 357 ILE A N 1
ATOM 2761 C CA . ILE A 1 357 ? -2.083 -11.757 43.585 1.00 41.66 357 ILE A CA 1
ATOM 2762 C C . ILE A 1 357 ? -2.915 -11.158 44.721 1.00 41.66 357 ILE A C 1
ATOM 2764 O O . ILE A 1 357 ? -3.470 -11.890 45.536 1.00 41.66 357 ILE A O 1
ATOM 2768 N N . ASP A 1 358 ? -2.954 -9.833 44.801 1.00 42.47 358 ASP A N 1
ATOM 2769 C CA . ASP A 1 358 ? -3.692 -9.177 45.865 1.00 42.47 358 ASP A CA 1
ATOM 2770 C C . ASP A 1 358 ? -5.180 -9.183 45.501 1.00 42.47 358 ASP A C 1
ATOM 2772 O O . ASP A 1 358 ? -5.658 -8.376 44.700 1.00 42.47 358 ASP A O 1
ATOM 2776 N N . GLU A 1 359 ? -5.912 -10.133 46.083 1.00 42.09 359 GLU A N 1
ATOM 2777 C CA . GLU A 1 359 ? -7.367 -10.264 45.981 1.00 42.09 359 GLU A CA 1
ATOM 2778 C C . GLU A 1 359 ? -8.131 -9.038 46.530 1.00 42.09 359 GLU A C 1
ATOM 2780 O O . GLU A 1 359 ? -9.363 -9.017 46.464 1.00 42.09 359 GLU A O 1
ATOM 2785 N N . SER A 1 360 ? -7.442 -8.015 47.063 1.00 43.44 360 SER A N 1
ATOM 2786 C CA . SER A 1 360 ? -8.036 -6.790 47.612 1.00 43.44 360 SER A CA 1
ATOM 2787 C C . SER A 1 360 ? -8.442 -5.733 46.569 1.00 43.44 360 SER A C 1
ATOM 2789 O O . SER A 1 360 ? -9.146 -4.782 46.910 1.00 43.44 360 SER A O 1
ATOM 2791 N N . ARG A 1 361 ? -8.071 -5.878 45.285 1.00 56.06 361 ARG A N 1
ATOM 2792 C CA . ARG A 1 361 ? -8.302 -4.852 44.237 1.00 56.06 361 ARG A CA 1
ATOM 2793 C C . ARG A 1 361 ? -9.585 -5.057 43.418 1.00 56.06 361 ARG A C 1
ATOM 2795 O O . ARG A 1 361 ? -9.570 -5.014 42.187 1.00 56.06 361 ARG A O 1
ATOM 2802 N N . ARG A 1 362 ? -10.708 -5.278 44.105 1.00 58.94 362 ARG A N 1
ATOM 2803 C CA . ARG A 1 362 ? -12.017 -5.557 43.483 1.00 58.94 362 ARG A CA 1
ATOM 2804 C C . ARG A 1 362 ? -12.813 -4.283 43.228 1.00 58.94 362 ARG A C 1
ATOM 2806 O O . ARG A 1 362 ? -12.863 -3.398 44.084 1.00 58.94 362 ARG A O 1
ATOM 2813 N N . ILE A 1 363 ? -13.501 -4.216 42.087 1.00 63.53 363 ILE A N 1
ATOM 2814 C CA . ILE A 1 363 ? -14.406 -3.107 41.757 1.00 63.53 363 ILE A CA 1
ATOM 2815 C C . ILE A 1 363 ? -15.835 -3.633 41.672 1.00 63.53 363 ILE A C 1
ATOM 2817 O O . ILE A 1 363 ? -16.139 -4.518 40.874 1.00 63.53 363 ILE A O 1
ATOM 2821 N N . TYR A 1 364 ? -16.730 -3.071 42.487 1.00 64.38 364 TYR A N 1
ATOM 2822 C CA . TYR A 1 364 ? -18.145 -3.423 42.451 1.00 64.38 364 TYR A CA 1
ATOM 2823 C C . TYR A 1 364 ? -18.839 -2.671 41.310 1.00 64.38 364 TYR A C 1
ATOM 2825 O O . TYR A 1 364 ? -19.159 -1.479 41.408 1.00 64.38 364 TYR A O 1
ATOM 2833 N N . LEU A 1 365 ? -19.059 -3.382 40.203 1.00 66.69 365 LEU A N 1
ATOM 2834 C CA . LEU A 1 365 ? -19.746 -2.847 39.026 1.00 66.69 365 LEU A CA 1
ATOM 2835 C C . LEU A 1 365 ? -21.270 -2.818 39.205 1.00 66.69 365 LEU A C 1
ATOM 2837 O O . LEU A 1 365 ? -21.949 -2.108 38.464 1.00 66.69 365 LEU A O 1
ATOM 2841 N N . GLY A 1 366 ? -21.797 -3.573 40.181 1.00 57.59 366 GLY A N 1
ATOM 2842 C CA . GLY A 1 366 ? -23.216 -3.602 40.535 1.00 57.59 366 GLY A CA 1
ATOM 2843 C C . GLY A 1 366 ? -24.140 -4.125 39.432 1.00 57.59 366 GLY A C 1
ATOM 2844 O O . GLY A 1 366 ? -25.319 -3.772 39.420 1.00 57.59 366 GLY A O 1
ATOM 2845 N N . THR A 1 367 ? -23.630 -4.930 38.494 1.00 59.97 367 THR A N 1
ATOM 2846 C CA . THR A 1 367 ? -24.447 -5.508 37.420 1.00 59.97 367 THR A CA 1
ATOM 2847 C C . THR A 1 367 ? -25.188 -6.750 37.919 1.00 59.97 367 THR A C 1
ATOM 2849 O O . THR A 1 367 ? -24.639 -7.555 38.665 1.00 59.97 367 THR A O 1
ATOM 2852 N N . ALA A 1 368 ? -26.449 -6.923 37.505 1.00 55.78 368 ALA A N 1
ATOM 2853 C CA . ALA A 1 368 ? -27.266 -8.088 37.872 1.00 55.78 368 ALA A CA 1
ATOM 2854 C C . ALA A 1 368 ? -26.753 -9.417 37.266 1.00 55.78 368 ALA A C 1
ATOM 2856 O O . ALA A 1 368 ? -27.197 -10.479 37.688 1.00 55.78 368 ALA A O 1
ATOM 2857 N N . ASN A 1 369 ? -25.819 -9.349 36.303 1.00 63.56 369 ASN A N 1
ATOM 2858 C CA . ASN A 1 369 ? -25.250 -10.471 35.542 1.00 63.56 369 ASN A CA 1
ATOM 2859 C C . ASN A 1 369 ? -23.708 -10.467 35.549 1.00 63.56 369 ASN A C 1
ATOM 2861 O O . ASN A 1 369 ? -23.081 -10.876 34.575 1.00 63.56 369 ASN A O 1
ATOM 2865 N N . ALA A 1 370 ? -23.081 -10.008 36.633 1.00 62.28 370 ALA A N 1
ATOM 2866 C CA . ALA A 1 370 ? -21.633 -9.796 36.676 1.00 62.28 370 ALA A CA 1
ATOM 2867 C C . ALA A 1 370 ? -20.791 -11.015 36.270 1.00 62.28 370 ALA A C 1
ATOM 2869 O O . ALA A 1 370 ? -19.775 -10.844 35.615 1.00 62.28 370 ALA A O 1
ATOM 2870 N N . GLN A 1 371 ? -21.215 -12.242 36.587 1.00 63.34 371 GLN A N 1
ATOM 2871 C CA . GLN A 1 371 ? -20.506 -13.450 36.143 1.00 63.34 371 GLN A CA 1
ATOM 2872 C C . GLN A 1 371 ? -20.481 -13.578 34.615 1.00 63.34 371 GLN A C 1
ATOM 2874 O O . GLN A 1 371 ? -19.415 -13.753 34.039 1.00 63.34 371 GLN A O 1
ATOM 2879 N N . ALA A 1 372 ? -21.629 -13.416 33.953 1.00 68.38 372 ALA A N 1
ATOM 2880 C CA . ALA A 1 372 ? -21.705 -13.479 32.495 1.00 68.38 372 ALA A CA 1
ATOM 2881 C C . ALA A 1 372 ? -20.919 -12.336 31.830 1.00 68.38 372 ALA A C 1
ATOM 2883 O O . ALA A 1 372 ? -20.338 -12.527 30.763 1.00 68.38 372 ALA A O 1
ATOM 2884 N N . ASP A 1 373 ? -20.869 -11.165 32.471 1.00 68.56 373 ASP A N 1
ATOM 2885 C CA . ASP A 1 373 ? -20.027 -10.055 32.027 1.00 68.56 373 ASP A CA 1
ATOM 2886 C C . ASP A 1 373 ? -18.532 -10.404 32.161 1.00 68.56 373 ASP A C 1
ATOM 2888 O O . ASP A 1 373 ? -17.771 -10.170 31.229 1.00 68.56 373 ASP A O 1
ATOM 2892 N N . MET A 1 374 ? -18.093 -10.989 33.280 1.00 66.75 374 MET A N 1
ATOM 2893 C CA . MET A 1 374 ? -16.680 -11.342 33.518 1.00 66.75 374 MET A CA 1
ATOM 2894 C C . MET A 1 374 ? -16.203 -12.569 32.728 1.00 66.75 374 MET A C 1
ATOM 2896 O O . MET A 1 374 ? -15.004 -12.722 32.503 1.00 66.75 374 MET A O 1
ATOM 2900 N N . ASP A 1 375 ? -17.121 -13.421 32.272 1.00 69.88 375 ASP A N 1
ATOM 2901 C CA . ASP A 1 375 ? -16.814 -14.517 31.344 1.00 69.88 375 ASP A CA 1
ATOM 2902 C C . ASP A 1 375 ? -16.676 -14.029 29.893 1.00 69.88 375 ASP A C 1
ATOM 2904 O O . ASP A 1 375 ? -16.088 -14.716 29.057 1.00 69.88 375 ASP A O 1
ATOM 2908 N N . LYS A 1 376 ? -17.219 -12.844 29.587 1.00 74.69 376 LYS A N 1
ATOM 2909 C CA . LYS A 1 376 ? -17.258 -12.273 28.237 1.00 74.69 376 LYS A CA 1
ATOM 2910 C C . LYS A 1 376 ? -16.260 -11.137 28.027 1.00 74.69 376 LYS A C 1
ATOM 2912 O O . LYS A 1 376 ? -15.689 -11.014 26.950 1.00 74.69 376 LYS A O 1
ATOM 2917 N N . PHE A 1 377 ? -16.088 -10.260 29.008 1.00 78.69 377 PHE A N 1
ATOM 2918 C CA . PHE A 1 377 ? -15.305 -9.039 28.870 1.00 78.69 377 PHE A CA 1
ATOM 2919 C C . PHE A 1 377 ? -13.918 -9.195 29.486 1.00 78.69 377 PHE A C 1
ATOM 2921 O O . PHE A 1 377 ? -13.785 -9.448 30.679 1.00 78.69 377 PHE A O 1
ATOM 2928 N N . ASN A 1 378 ? -12.882 -8.978 28.674 1.00 75.94 378 ASN A N 1
ATOM 2929 C CA . ASN A 1 378 ? -11.491 -9.100 29.109 1.00 75.94 378 ASN A CA 1
ATOM 2930 C C . ASN A 1 378 ? -10.870 -7.760 29.515 1.00 75.94 378 ASN A C 1
ATOM 2932 O O . ASN A 1 378 ? -9.795 -7.745 30.112 1.00 75.94 378 ASN A O 1
ATOM 2936 N N . TYR A 1 379 ? -11.516 -6.634 29.195 1.00 80.00 379 TYR A N 1
ATOM 2937 C CA . TYR A 1 379 ? -10.985 -5.303 29.471 1.00 80.00 379 TYR A CA 1
ATOM 2938 C C . TYR A 1 379 ? -12.056 -4.335 29.974 1.00 80.00 379 TYR A C 1
ATOM 2940 O O . TYR A 1 379 ? -13.221 -4.415 29.587 1.00 80.00 379 TYR A O 1
ATOM 2948 N N . ILE A 1 380 ? -11.641 -3.383 30.809 1.00 78.81 380 ILE A N 1
ATOM 2949 C CA . ILE A 1 380 ? -12.473 -2.306 31.349 1.00 78.81 380 ILE A CA 1
ATOM 2950 C C . ILE A 1 380 ? -11.780 -0.953 31.204 1.00 78.81 380 ILE A C 1
ATOM 2952 O O . ILE A 1 380 ? -10.591 -0.831 31.465 1.00 78.81 380 ILE A O 1
ATOM 2956 N N . ARG A 1 381 ? -12.529 0.081 30.834 1.00 82.06 381 ARG A N 1
ATOM 2957 C CA . ARG A 1 381 ? -12.122 1.490 30.817 1.00 82.06 381 ARG A CA 1
ATOM 2958 C C . ARG A 1 381 ? -12.882 2.241 31.890 1.00 82.06 381 ARG A C 1
ATOM 2960 O O . ARG A 1 381 ? -14.104 2.179 31.879 1.00 82.06 381 ARG A O 1
ATOM 2967 N N . PHE A 1 382 ? -12.196 3.000 32.737 1.00 80.00 382 PHE A N 1
ATOM 2968 C CA . PHE A 1 382 ? -12.798 3.963 33.661 1.00 80.00 382 PHE A CA 1
ATOM 2969 C C . PHE A 1 382 ? -12.511 5.391 33.223 1.00 80.00 382 PHE A C 1
ATOM 2971 O O . PHE A 1 382 ? -11.384 5.709 32.852 1.00 80.00 382 PHE A O 1
ATOM 2978 N N . TYR A 1 383 ? -13.510 6.263 33.341 1.00 77.81 383 TYR A N 1
ATOM 2979 C CA . TYR A 1 383 ? -13.369 7.687 33.040 1.00 77.81 383 TYR A CA 1
ATOM 2980 C C . TYR A 1 383 ? -12.961 8.496 34.277 1.00 77.81 383 TYR A C 1
ATOM 2982 O O . TYR A 1 383 ? -13.588 8.390 35.333 1.00 77.81 383 TYR A O 1
ATOM 2990 N N . GLN A 1 384 ? -11.965 9.369 34.119 1.00 72.00 384 GLN A N 1
ATOM 2991 C CA . GLN A 1 384 ? -11.504 10.353 35.107 1.00 72.00 384 GLN A CA 1
ATOM 2992 C C . GLN A 1 384 ? -11.654 11.787 34.570 1.00 72.00 384 GLN A C 1
ATOM 2994 O O . GLN A 1 384 ? -10.713 12.575 34.573 1.00 72.00 384 GLN A O 1
ATOM 2999 N N . GLY A 1 385 ? -12.857 12.127 34.101 1.00 67.31 385 GLY A N 1
ATOM 3000 C CA . GLY A 1 385 ? -13.167 13.422 33.485 1.00 67.31 385 GLY A CA 1
ATOM 3001 C C . GLY A 1 385 ? -13.310 13.345 31.957 1.00 67.31 385 GLY A C 1
ATOM 3002 O O . GLY A 1 385 ? -13.308 12.248 31.395 1.00 67.31 385 GLY A O 1
ATOM 3003 N N . PRO A 1 386 ? -13.482 14.493 31.277 1.00 61.09 386 PRO A N 1
ATOM 3004 C CA . PRO A 1 386 ? -13.615 14.545 29.824 1.00 61.09 386 PRO A CA 1
ATOM 3005 C C . PRO A 1 386 ? -12.261 14.235 29.169 1.00 61.09 386 PRO A C 1
ATOM 3007 O O . PRO A 1 386 ? -11.286 14.944 29.411 1.00 61.09 386 PRO A O 1
ATOM 3010 N N . ALA A 1 387 ? -12.206 13.171 28.362 1.00 65.00 387 ALA A N 1
ATOM 3011 C CA . ALA A 1 387 ? -11.010 12.691 27.653 1.00 65.00 387 ALA A CA 1
ATOM 3012 C C . ALA A 1 387 ? -9.869 12.106 28.514 1.00 65.00 387 ALA A C 1
ATOM 3014 O O . ALA A 1 387 ? -8.716 12.121 28.093 1.00 65.00 387 ALA A O 1
ATOM 3015 N N . GLN A 1 388 ? -10.141 11.609 29.725 1.00 70.69 388 GLN A N 1
ATOM 3016 C CA . GLN A 1 388 ? -9.103 11.021 30.586 1.00 70.69 388 GLN A CA 1
ATOM 3017 C C . GLN A 1 388 ? -9.601 9.811 31.363 1.00 70.69 388 GLN A C 1
ATOM 3019 O O . GLN A 1 388 ? -10.803 9.642 31.574 1.00 70.69 388 GLN A O 1
ATOM 3024 N N . GLY A 1 389 ? -8.660 9.002 31.852 1.00 71.38 389 GLY A N 1
ATOM 3025 C CA . GLY A 1 389 ? -8.955 7.812 32.643 1.00 71.38 389 GLY A CA 1
ATOM 3026 C C . GLY A 1 389 ? -7.957 6.690 32.405 1.00 71.38 389 GLY A C 1
ATOM 3027 O O . GLY A 1 389 ? -6.845 6.929 31.932 1.00 71.38 389 GLY A O 1
ATOM 3028 N N . TRP A 1 390 ? -8.356 5.453 32.694 1.00 72.12 390 TRP A N 1
ATOM 3029 C CA . TRP A 1 390 ? -7.488 4.289 32.510 1.00 72.12 390 TRP A CA 1
ATOM 3030 C C . TRP A 1 390 ? -8.235 3.048 32.006 1.00 72.12 390 TRP A C 1
ATOM 3032 O O . TRP A 1 390 ? -9.408 2.846 32.312 1.00 72.12 390 TRP A O 1
ATOM 3042 N N . VAL A 1 391 ? -7.558 2.238 31.190 1.00 75.25 391 VAL A N 1
ATOM 3043 C CA . VAL A 1 391 ? -7.979 0.898 30.757 1.00 75.25 391 VAL A CA 1
ATOM 3044 C C . VAL A 1 391 ? -7.282 -0.137 31.632 1.00 75.25 391 VAL A C 1
ATOM 3046 O O . VAL A 1 391 ? -6.141 0.080 32.025 1.00 75.25 391 VAL A O 1
ATOM 3049 N N . ALA A 1 392 ? -7.920 -1.265 31.912 1.00 71.50 392 ALA A N 1
ATOM 3050 C CA . ALA A 1 392 ? -7.314 -2.394 32.595 1.00 71.50 392 ALA A CA 1
ATOM 3051 C C . ALA A 1 392 ? -7.805 -3.735 32.044 1.00 71.50 392 ALA A C 1
ATOM 3053 O O . ALA A 1 392 ? -8.922 -3.824 31.532 1.00 71.50 392 ALA A O 1
ATOM 3054 N N . LYS A 1 393 ? -6.983 -4.778 32.179 1.00 71.69 393 LYS A N 1
ATOM 3055 C CA . LYS A 1 393 ? -7.377 -6.169 31.921 1.00 71.69 393 LYS A CA 1
ATOM 3056 C C . LYS A 1 393 ? -8.152 -6.728 33.120 1.00 71.69 393 LYS A C 1
ATOM 3058 O O . LYS A 1 393 ? -7.809 -6.479 34.278 1.00 71.69 393 LYS A O 1
ATOM 3063 N N . ILE A 1 394 ? -9.194 -7.492 32.832 1.00 68.94 394 ILE A N 1
ATOM 3064 C CA . ILE A 1 394 ? -10.064 -8.158 33.802 1.00 68.94 394 ILE A CA 1
ATOM 3065 C C . ILE A 1 394 ? -9.599 -9.606 33.988 1.00 68.94 394 ILE A C 1
ATOM 3067 O O . ILE A 1 394 ? -9.118 -10.241 33.047 1.00 68.94 394 ILE A O 1
ATOM 3071 N N . LYS A 1 395 ? -9.740 -10.140 35.205 1.00 64.00 395 LYS A N 1
ATOM 3072 C CA . LYS A 1 395 ? -9.471 -11.549 35.496 1.00 64.00 395 LYS A CA 1
ATOM 3073 C C . LYS A 1 395 ? -10.634 -12.380 34.982 1.00 64.00 395 LYS A C 1
ATOM 3075 O O . LYS A 1 395 ? -11.744 -12.268 35.494 1.00 64.00 395 LYS A O 1
ATOM 3080 N N . THR A 1 396 ? -10.380 -13.239 34.007 1.00 55.22 396 THR A N 1
ATOM 3081 C CA . THR A 1 396 ? -11.394 -14.174 33.521 1.00 55.22 396 THR A CA 1
ATOM 3082 C C . THR A 1 396 ? -11.586 -15.330 34.506 1.00 55.22 396 THR A C 1
ATOM 3084 O O . THR A 1 396 ? -10.628 -15.836 35.094 1.00 55.22 396 THR A O 1
ATOM 3087 N N . GLY A 1 397 ? -12.835 -15.767 34.698 1.00 50.28 397 GLY A N 1
ATOM 3088 C CA . GLY A 1 397 ? -13.143 -17.052 35.336 1.00 50.28 397 GLY A CA 1
ATOM 3089 C C . GLY A 1 397 ? -13.025 -17.140 36.865 1.00 50.28 397 GLY A C 1
ATOM 3090 O O . GLY A 1 397 ? -12.913 -18.245 37.394 1.00 50.28 397 GLY A O 1
ATOM 3091 N N . THR A 1 398 ? -13.050 -16.041 37.626 1.00 48.22 398 THR A N 1
ATOM 3092 C CA . THR A 1 398 ? -13.237 -16.131 39.090 1.00 48.22 398 THR A CA 1
ATOM 3093 C C . THR A 1 398 ? -14.091 -14.976 39.612 1.00 48.22 398 THR A C 1
ATOM 3095 O O . THR A 1 398 ? -13.579 -13.891 39.845 1.00 48.22 398 THR A O 1
ATOM 3098 N N . VAL A 1 399 ? -15.391 -15.200 39.835 1.00 48.62 399 VAL A N 1
ATOM 3099 C CA . VAL A 1 399 ? -16.207 -14.299 40.666 1.00 48.62 399 VAL A CA 1
ATOM 3100 C C . VAL A 1 399 ? -16.207 -14.852 42.081 1.00 48.62 399 VAL A C 1
ATOM 3102 O O . VAL A 1 399 ? -16.781 -15.904 42.357 1.00 48.62 399 VAL A O 1
ATOM 3105 N N . THR A 1 400 ? -15.564 -14.145 43.004 1.00 48.78 400 THR A N 1
ATOM 3106 C CA . THR A 1 400 ? -15.715 -14.427 44.434 1.00 48.78 400 THR A CA 1
ATOM 3107 C C . THR A 1 400 ? -16.766 -13.488 45.024 1.00 48.78 400 THR A C 1
ATOM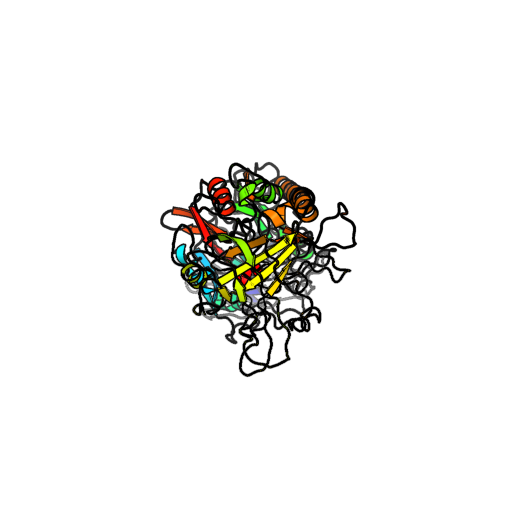 3109 O O . THR A 1 400 ? -16.458 -12.393 45.487 1.00 48.78 400 THR A O 1
ATOM 3112 N N . GLY A 1 401 ? -18.025 -13.937 45.019 1.00 51.06 401 GLY A N 1
ATOM 3113 C CA . GLY A 1 401 ? -19.155 -13.227 45.627 1.00 51.06 401 GLY A CA 1
ATOM 3114 C C . GLY A 1 401 ? -19.858 -12.224 44.700 1.00 51.06 401 GLY A C 1
ATOM 3115 O O . GLY A 1 401 ? -19.264 -11.643 43.799 1.00 51.06 401 GLY A O 1
ATOM 3116 N N . ASN A 1 402 ? -21.162 -12.058 44.929 1.00 53.69 402 ASN A N 1
ATOM 3117 C CA . ASN A 1 402 ? -22.127 -11.281 44.142 1.00 53.69 402 ASN A CA 1
ATOM 3118 C C . ASN A 1 402 ? -21.591 -9.926 43.606 1.00 53.69 402 ASN A C 1
ATOM 3120 O O . ASN A 1 402 ? -21.559 -8.947 44.342 1.00 53.69 402 ASN A O 1
ATOM 3124 N N . ASN A 1 403 ? -21.302 -9.852 42.301 1.00 59.59 403 ASN A N 1
ATOM 3125 C CA . ASN A 1 403 ? -21.172 -8.631 41.477 1.00 59.59 403 ASN A CA 1
ATOM 3126 C C . ASN A 1 403 ? -19.860 -7.813 41.489 1.00 59.59 403 ASN A C 1
ATOM 3128 O O . ASN A 1 403 ? -19.886 -6.602 41.233 1.00 59.59 403 ASN A O 1
ATOM 3132 N N . TYR A 1 404 ? -18.713 -8.457 41.711 1.00 59.16 404 TYR A N 1
ATOM 3133 C CA . TYR A 1 404 ? -17.390 -7.823 41.607 1.00 59.16 404 TYR A CA 1
ATOM 3134 C C . TYR A 1 404 ? -16.673 -8.159 40.291 1.00 59.16 404 TYR A C 1
ATOM 3136 O O . TYR A 1 404 ? -16.745 -9.291 39.819 1.00 59.16 404 TYR A O 1
ATOM 3144 N N . ALA A 1 405 ? -15.957 -7.177 39.735 1.00 59.78 405 ALA A N 1
ATOM 3145 C CA . ALA A 1 405 ? -14.934 -7.384 38.715 1.00 59.78 405 ALA A CA 1
ATOM 3146 C C . ALA A 1 405 ? -13.550 -7.374 39.372 1.00 59.78 405 ALA A C 1
ATOM 3148 O O . ALA A 1 405 ? -13.162 -6.379 40.000 1.00 59.78 405 ALA A O 1
ATOM 3149 N N . ASP A 1 406 ? -12.810 -8.468 39.206 1.00 59.94 406 ASP A N 1
ATOM 3150 C CA . ASP A 1 406 ? -11.418 -8.567 39.634 1.00 59.94 406 ASP A CA 1
ATOM 3151 C C . ASP A 1 406 ? -10.532 -7.949 38.546 1.00 59.94 406 ASP A C 1
ATOM 3153 O O . ASP A 1 406 ? -10.378 -8.497 37.452 1.00 59.94 406 ASP A O 1
ATOM 3157 N N . VAL A 1 407 ? -9.962 -6.776 38.828 1.00 60.38 407 VAL A N 1
ATOM 3158 C CA . VAL A 1 407 ? -8.997 -6.140 37.924 1.00 60.38 407 VAL A CA 1
ATOM 3159 C C . VAL A 1 407 ? -7.628 -6.759 38.165 1.00 60.38 407 VAL A C 1
ATOM 3161 O O . VAL A 1 407 ? -7.126 -6.750 39.290 1.00 60.38 407 VAL A O 1
ATOM 3164 N N . VAL A 1 408 ? -7.009 -7.296 37.112 1.00 54.12 408 VAL A N 1
ATOM 3165 C CA . VAL A 1 408 ? -5.709 -7.958 37.250 1.00 54.12 408 VAL A CA 1
ATOM 3166 C C . VAL A 1 408 ? -4.597 -6.931 37.148 1.00 54.12 408 VAL A C 1
ATOM 3168 O O . VAL A 1 408 ? -4.452 -6.225 36.152 1.00 54.12 408 VAL A O 1
ATOM 3171 N N . LEU A 1 409 ? -3.749 -6.920 38.167 1.00 51.34 409 LEU A N 1
ATOM 3172 C CA . LEU A 1 409 ? -2.378 -6.450 38.053 1.00 51.34 409 LEU A CA 1
ATOM 3173 C C . LEU A 1 409 ? -1.498 -7.686 37.957 1.00 51.34 409 LEU A C 1
ATOM 3175 O O . LEU A 1 409 ? -1.221 -8.324 38.972 1.00 51.34 409 LEU A O 1
ATOM 3179 N N . GLU A 1 410 ? -1.117 -8.087 36.745 1.00 42.88 410 GLU A N 1
ATOM 3180 C CA . GLU A 1 410 ? -0.232 -9.239 36.608 1.00 42.88 410 GLU A CA 1
ATOM 3181 C C . GLU A 1 410 ? 1.163 -8.851 37.124 1.00 42.88 410 GLU A C 1
ATOM 3183 O O . GLU A 1 410 ? 1.831 -7.943 36.630 1.00 42.88 410 GLU A O 1
ATOM 3188 N N . LYS A 1 411 ? 1.638 -9.573 38.138 1.00 39.19 411 LYS A N 1
ATOM 3189 C CA . LYS A 1 411 ? 3.071 -9.772 38.324 1.00 39.19 411 LYS A CA 1
ATOM 3190 C C . LYS A 1 411 ? 3.405 -11.064 37.583 1.00 39.19 411 LYS A C 1
ATOM 3192 O O . LYS A 1 411 ? 2.883 -12.116 37.943 1.00 39.19 411 LYS A O 1
ATOM 3197 N N . GLY A 1 412 ? 4.186 -10.956 36.510 1.00 33.56 412 GLY A N 1
ATOM 3198 C CA . GLY A 1 412 ? 4.501 -12.060 35.608 1.00 33.56 412 GLY A CA 1
ATOM 3199 C C . GLY A 1 412 ? 5.266 -13.204 36.280 1.00 33.56 412 GLY A C 1
ATOM 3200 O O . GLY A 1 412 ? 5.708 -13.089 37.423 1.00 33.56 412 GLY A O 1
ATOM 3201 N N . ASN A 1 413 ? 5.377 -14.302 35.521 1.00 38.25 413 ASN A N 1
ATOM 3202 C CA . ASN A 1 413 ? 5.840 -15.650 35.876 1.00 38.25 413 ASN A CA 1
ATOM 3203 C C . ASN A 1 413 ? 7.217 -15.738 36.582 1.00 38.25 413 ASN A C 1
ATOM 3205 O O . ASN A 1 413 ? 7.823 -14.732 36.936 1.00 38.25 413 ASN A O 1
ATOM 3209 N N . SER A 1 414 ? 7.710 -16.970 36.771 1.00 40.47 414 SER A N 1
ATOM 3210 C CA . SER A 1 414 ? 8.944 -17.424 37.454 1.00 40.47 414 SER A CA 1
ATOM 3211 C C . SER A 1 414 ? 10.221 -16.563 37.363 1.00 40.47 414 SER A C 1
ATOM 3213 O O . SER A 1 414 ? 11.153 -16.813 38.123 1.00 40.47 414 SER A O 1
ATOM 3215 N N . ASN A 1 415 ? 10.274 -15.550 36.495 1.00 44.62 415 ASN A N 1
ATOM 3216 C CA . ASN A 1 415 ? 11.394 -14.629 36.298 1.00 44.62 415 ASN A CA 1
ATOM 3217 C C . ASN A 1 415 ? 11.197 -13.226 36.923 1.00 44.62 415 ASN A C 1
ATOM 3219 O O . ASN A 1 415 ? 12.008 -12.332 36.686 1.00 44.62 415 ASN A O 1
ATOM 3223 N N . ASN A 1 416 ? 10.166 -13.014 37.754 1.00 39.31 416 ASN A N 1
ATOM 3224 C CA . ASN A 1 416 ? 10.000 -11.813 38.596 1.00 39.31 416 ASN A CA 1
ATOM 3225 C C . ASN A 1 416 ? 9.839 -10.481 37.816 1.00 39.31 416 ASN A C 1
ATOM 3227 O O . ASN A 1 416 ? 10.081 -9.407 38.368 1.00 39.31 416 ASN A O 1
ATOM 3231 N N . THR A 1 417 ? 9.414 -10.527 36.548 1.00 39.88 417 THR A N 1
ATOM 3232 C CA . THR A 1 417 ? 9.109 -9.337 35.733 1.00 39.88 417 THR A CA 1
ATOM 3233 C C . THR A 1 417 ? 7.643 -8.930 35.933 1.00 39.88 417 THR A C 1
ATOM 3235 O O . THR A 1 417 ? 6.734 -9.707 35.657 1.00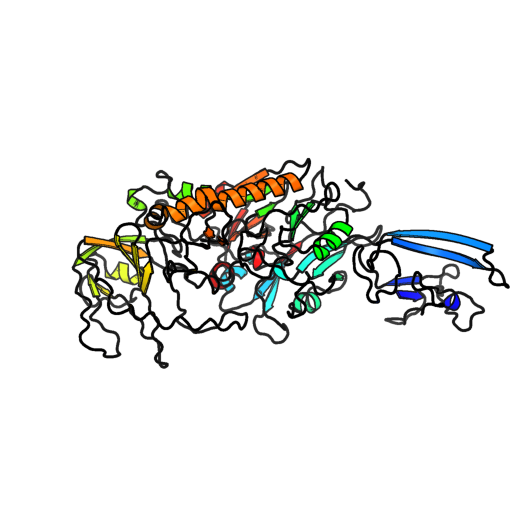 39.88 417 THR A O 1
ATOM 3238 N N . ILE A 1 418 ? 7.392 -7.726 36.454 1.00 38.69 418 ILE A N 1
ATOM 3239 C CA . ILE A 1 418 ? 6.035 -7.173 36.606 1.00 38.69 418 ILE A CA 1
ATOM 3240 C C . ILE A 1 418 ? 5.570 -6.674 35.230 1.00 38.69 418 ILE A C 1
ATOM 3242 O O . ILE A 1 418 ? 6.239 -5.815 34.659 1.00 38.69 418 ILE A O 1
ATOM 3246 N N . VAL A 1 419 ? 4.440 -7.173 34.715 1.00 42.72 419 VAL A N 1
ATOM 3247 C CA . VAL A 1 419 ? 3.840 -6.683 33.462 1.00 42.72 419 VAL A CA 1
ATOM 3248 C C . VAL A 1 419 ? 2.534 -5.964 33.818 1.00 42.72 419 VAL A C 1
ATOM 3250 O O . VAL A 1 419 ? 1.539 -6.619 34.118 1.00 42.72 419 VAL A O 1
ATOM 3253 N N . PRO A 1 420 ? 2.500 -4.622 33.841 1.00 46.00 420 PRO A N 1
ATOM 3254 C CA . PRO A 1 420 ? 1.270 -3.905 34.161 1.00 46.00 420 PRO A CA 1
ATOM 3255 C C . PRO A 1 420 ? 0.205 -4.153 33.089 1.00 46.00 420 PRO A C 1
ATOM 3257 O O . PRO A 1 420 ? 0.432 -3.884 31.913 1.00 46.00 420 PRO A O 1
ATOM 3260 N N . CYS A 1 421 ? -0.991 -4.577 33.501 1.00 53.62 421 CYS A N 1
ATOM 3261 C CA . CYS A 1 421 ? -2.169 -4.674 32.632 1.00 53.62 421 CYS A CA 1
ATOM 3262 C C . CYS A 1 421 ? -3.117 -3.474 32.798 1.00 53.62 421 CYS A C 1
ATOM 3264 O O . CYS A 1 421 ? -4.331 -3.634 32.678 1.00 53.62 421 CYS A O 1
ATOM 3266 N N . ILE A 1 422 ? -2.579 -2.299 33.148 1.00 56.25 422 ILE A N 1
ATOM 3267 C CA . ILE A 1 422 ? -3.329 -1.045 33.308 1.00 56.25 422 ILE A CA 1
ATOM 3268 C C . ILE A 1 422 ? -2.661 0.056 32.484 1.00 56.25 422 ILE A C 1
ATOM 3270 O O . ILE A 1 422 ? -1.448 0.250 32.551 1.00 56.25 422 ILE A O 1
ATOM 3274 N N . TRP A 1 423 ? -3.474 0.812 31.750 1.00 63.09 423 TRP A N 1
ATOM 3275 C CA . TRP A 1 423 ? -3.072 1.842 30.797 1.00 63.09 423 TRP A CA 1
ATOM 3276 C C . TRP A 1 423 ? -3.757 3.167 31.124 1.00 63.09 423 TRP A C 1
ATOM 3278 O O . TRP A 1 423 ? -4.980 3.231 31.123 1.00 63.09 423 TRP A O 1
ATOM 3288 N N . PHE A 1 424 ? -3.006 4.240 31.366 1.00 61.91 424 PHE A N 1
ATOM 3289 C CA . PHE A 1 424 ? -3.572 5.584 31.537 1.00 61.91 424 PHE A CA 1
ATOM 3290 C C . PHE A 1 424 ? -3.678 6.302 30.193 1.00 61.91 424 PHE A C 1
ATOM 3292 O O . PHE A 1 424 ? -2.789 6.157 29.362 1.00 61.91 424 PHE A O 1
ATOM 3299 N N . THR A 1 425 ? -4.704 7.128 30.009 1.00 59.44 425 THR A N 1
ATOM 3300 C CA . THR A 1 425 ? -4.800 8.037 28.859 1.00 59.44 425 THR A CA 1
ATOM 3301 C C . THR A 1 425 ? -4.798 9.486 29.346 1.00 59.44 425 THR A C 1
ATOM 3303 O O . THR A 1 425 ? -5.625 9.885 30.176 1.00 59.44 425 THR A O 1
ATOM 3306 N N . GLY A 1 426 ? -3.873 10.286 28.816 1.00 57.06 426 GLY A N 1
ATOM 3307 C CA . GLY A 1 426 ? -3.831 11.735 29.033 1.00 57.06 426 GLY A CA 1
ATOM 3308 C C . GLY A 1 426 ? -4.874 12.493 28.203 1.00 57.06 426 GLY A C 1
ATOM 3309 O O . GLY A 1 426 ? -5.615 11.890 27.439 1.00 57.06 426 GLY A O 1
ATOM 3310 N N . LYS A 1 427 ? -4.903 13.829 28.336 1.00 58.28 427 LYS A N 1
ATOM 3311 C CA . LYS A 1 427 ? -5.829 14.716 27.590 1.00 58.28 427 LYS A CA 1
ATOM 3312 C C . LYS A 1 427 ? -5.498 14.873 26.100 1.00 58.28 427 LYS A C 1
ATOM 3314 O O . LYS A 1 427 ? -6.273 15.500 25.395 1.00 58.28 427 LYS A O 1
ATOM 3319 N N . SER A 1 428 ? -4.323 14.411 25.670 1.00 64.50 428 SER A N 1
ATOM 3320 C CA . SER A 1 428 ? -3.766 14.655 24.337 1.00 64.50 428 SER A CA 1
ATOM 3321 C C . SER A 1 428 ? -3.213 13.356 23.763 1.00 64.50 428 SER A C 1
ATOM 3323 O O . SER A 1 428 ? -2.280 12.779 24.325 1.00 64.50 428 SER A O 1
ATOM 3325 N N . MET A 1 429 ? -3.751 12.940 22.623 1.00 67.81 429 MET A N 1
ATOM 3326 C CA . MET A 1 429 ? -3.252 11.863 21.770 1.00 67.81 429 MET A CA 1
ATOM 3327 C C . MET A 1 429 ? -2.118 12.338 20.850 1.00 67.81 429 MET A C 1
ATOM 3329 O O . MET A 1 429 ? -1.329 11.528 20.371 1.00 67.81 429 MET A O 1
ATOM 3333 N N . ALA A 1 430 ? -1.986 13.650 20.620 1.00 56.31 430 ALA A N 1
ATOM 3334 C CA . ALA A 1 430 ? -0.871 14.227 19.872 1.00 56.31 430 ALA A CA 1
ATOM 3335 C C . ALA A 1 430 ? 0.395 14.287 20.751 1.00 56.31 430 ALA A C 1
ATOM 3337 O O . ALA A 1 430 ? 0.481 15.088 21.691 1.00 56.31 430 ALA A O 1
ATOM 3338 N N . GLY A 1 431 ? 1.369 13.417 20.467 1.00 50.16 431 GLY A N 1
ATOM 3339 C CA . GLY A 1 431 ? 2.594 13.268 21.257 1.00 50.16 431 GLY A CA 1
ATOM 3340 C C . GLY A 1 431 ? 3.480 14.518 21.261 1.00 50.16 431 GLY A C 1
ATOM 3341 O O . GLY A 1 431 ? 3.682 15.160 20.229 1.00 50.16 431 GLY A O 1
ATOM 3342 N N . ASN A 1 432 ? 4.039 14.850 22.426 1.00 47.53 432 ASN A N 1
ATOM 3343 C CA . ASN A 1 432 ? 5.077 15.867 22.571 1.00 47.53 432 ASN A CA 1
ATOM 3344 C C . ASN A 1 432 ? 6.465 15.213 22.602 1.00 47.53 432 ASN A C 1
ATOM 3346 O O . ASN A 1 432 ? 6.692 14.299 23.391 1.00 47.53 432 ASN A O 1
ATOM 3350 N N . SER A 1 433 ? 7.396 15.674 21.766 1.00 43.38 433 SER A N 1
ATOM 3351 C CA . SER A 1 433 ? 8.784 15.192 21.768 1.00 43.38 433 SER A CA 1
ATOM 3352 C C . SER A 1 433 ? 9.607 15.737 22.949 1.00 43.38 433 SER A C 1
ATOM 3354 O O . SER A 1 433 ? 10.559 15.088 23.380 1.00 43.38 433 SER A O 1
ATOM 3356 N N . ALA A 1 434 ? 9.230 16.896 23.508 1.00 36.03 434 ALA A N 1
ATOM 3357 C CA . ALA A 1 434 ? 10.017 17.643 24.497 1.00 36.03 434 ALA A CA 1
ATOM 3358 C C . ALA A 1 434 ? 9.513 17.527 25.947 1.00 36.03 434 ALA A C 1
ATOM 3360 O O . ALA A 1 434 ? 10.218 17.904 26.882 1.00 36.03 434 ALA A O 1
ATOM 3361 N N . ILE A 1 435 ? 8.301 17.017 26.159 1.00 32.62 435 ILE A N 1
ATOM 3362 C CA . ILE A 1 435 ? 7.711 16.835 27.488 1.00 32.62 435 ILE A CA 1
ATOM 3363 C C . ILE A 1 435 ? 7.437 15.346 27.651 1.00 32.62 435 ILE A C 1
ATOM 3365 O O . ILE A 1 435 ? 6.938 14.713 26.727 1.00 32.62 435 ILE A O 1
ATOM 3369 N N . GLY A 1 436 ? 7.685 14.790 28.837 1.00 35.72 436 GLY A N 1
ATOM 3370 C CA . GLY A 1 436 ? 7.240 13.446 29.238 1.00 35.72 436 GLY A CA 1
ATOM 3371 C C . GLY A 1 436 ? 5.714 13.214 29.183 1.00 35.72 436 GLY A C 1
ATOM 3372 O O . GLY A 1 436 ? 5.231 12.246 29.760 1.00 35.72 436 GLY A O 1
ATOM 3373 N N . ASP A 1 437 ? 4.970 14.067 28.476 1.00 36.25 437 ASP A N 1
ATOM 3374 C CA . ASP A 1 437 ? 3.587 13.925 28.020 1.00 36.25 437 ASP A CA 1
ATOM 3375 C C . ASP A 1 437 ? 3.554 13.149 26.695 1.00 36.25 437 ASP A C 1
ATOM 3377 O O . ASP A 1 437 ? 3.020 13.575 25.665 1.00 36.25 437 ASP A O 1
ATOM 3381 N N . LYS A 1 438 ? 4.158 11.965 26.728 1.00 40.97 438 LYS A N 1
ATOM 3382 C CA . LYS A 1 438 ? 3.867 10.909 25.772 1.00 40.97 438 LYS A CA 1
ATOM 3383 C C . LYS A 1 438 ? 2.417 10.495 26.031 1.00 40.97 438 LYS A C 1
ATOM 3385 O O . LYS A 1 438 ? 2.145 9.919 27.072 1.00 40.97 438 LYS A O 1
ATOM 3390 N N . GLY A 1 439 ? 1.470 10.876 25.170 1.00 37.00 439 GLY A N 1
ATOM 3391 C CA . GLY A 1 439 ? 0.065 10.460 25.265 1.00 37.00 439 GLY A CA 1
ATOM 3392 C C . GLY A 1 439 ? -0.028 8.934 25.211 1.00 37.00 439 GLY A C 1
ATOM 3393 O O . GLY A 1 439 ? -0.017 8.348 24.139 1.00 37.00 439 GLY A O 1
ATOM 3394 N N . TYR A 1 440 ? 0.018 8.304 26.382 1.00 41.62 440 TYR A N 1
ATOM 3395 C CA . TYR A 1 440 ? 0.286 6.881 26.584 1.00 41.62 440 TYR A CA 1
ATOM 3396 C C . TYR A 1 440 ? -0.855 5.967 26.148 1.00 41.62 440 TYR A C 1
ATOM 3398 O O . TYR A 1 440 ? -1.994 6.302 26.454 1.00 41.62 440 TYR A O 1
ATOM 3406 N N . MET A 1 441 ? -0.517 4.762 25.649 1.00 38.94 441 MET A N 1
ATOM 3407 C CA . MET A 1 441 ? -1.107 3.467 26.047 1.00 38.94 441 MET A CA 1
ATOM 3408 C C . MET A 1 441 ? -0.142 2.269 25.835 1.00 38.94 441 MET A C 1
ATOM 3410 O O . MET A 1 441 ? -0.054 1.718 24.757 1.00 38.94 441 MET A O 1
ATOM 3414 N N . PHE A 1 442 ? 0.616 1.845 26.860 1.00 36.69 442 PHE A N 1
ATOM 3415 C CA . PHE A 1 442 ? 1.678 0.807 26.776 1.00 36.69 442 PHE A CA 1
ATOM 3416 C C . PHE A 1 442 ? 1.220 -0.655 26.688 1.00 36.69 442 PHE A C 1
ATOM 3418 O O . PHE A 1 442 ? 1.066 -1.278 27.729 1.00 36.69 442 PHE A O 1
ATOM 3425 N N . TYR A 1 443 ? 1.132 -1.289 25.517 1.00 33.94 443 TYR A N 1
ATOM 3426 C CA . TYR A 1 443 ? 1.087 -2.763 25.483 1.00 33.94 443 TYR A CA 1
ATOM 3427 C C . TYR A 1 443 ? 2.466 -3.367 25.792 1.00 33.94 443 TYR A C 1
ATOM 3429 O O . TYR A 1 443 ? 3.359 -3.264 24.965 1.00 33.94 443 TYR A O 1
ATOM 3437 N N . MET A 1 444 ? 2.653 -4.024 26.941 1.00 35.34 444 MET A N 1
ATOM 3438 C CA . MET A 1 444 ? 3.774 -4.953 27.131 1.00 35.34 444 MET A CA 1
ATOM 3439 C C . MET A 1 444 ? 3.272 -6.376 26.886 1.00 35.34 444 MET A C 1
ATOM 3441 O O . MET A 1 444 ? 2.362 -6.842 27.569 1.00 35.34 444 MET A O 1
ATOM 3445 N N . ASP A 1 445 ? 3.863 -7.039 25.895 1.00 35.69 445 ASP A N 1
ATOM 3446 C CA . ASP A 1 445 ? 3.635 -8.451 25.598 1.00 35.69 445 ASP A CA 1
ATOM 3447 C C . ASP A 1 445 ? 3.945 -9.327 26.836 1.00 35.69 445 ASP A C 1
ATOM 3449 O O . ASP A 1 445 ? 5.009 -9.157 27.443 1.00 35.69 445 ASP A O 1
ATOM 3453 N N . PRO A 1 446 ? 3.063 -10.268 27.232 1.00 30.52 446 PRO A N 1
ATOM 3454 C CA . PRO A 1 446 ? 3.352 -11.270 28.261 1.00 30.52 446 PRO A CA 1
ATOM 3455 C C . PRO A 1 446 ? 4.431 -12.305 27.870 1.00 30.52 446 PRO A C 1
ATOM 3457 O O . PRO A 1 446 ? 4.836 -13.099 28.722 1.00 30.52 446 PRO A O 1
ATOM 3460 N N . GLY A 1 447 ? 4.931 -12.314 26.632 1.00 31.05 447 GLY A N 1
ATOM 3461 C CA . GLY A 1 447 ? 6.017 -13.188 26.186 1.00 31.05 447 GLY A CA 1
ATOM 3462 C C . GLY A 1 447 ? 7.103 -12.409 25.459 1.00 31.05 447 GLY A C 1
ATOM 3463 O O . GLY A 1 447 ? 6.995 -12.176 24.267 1.00 31.05 447 GLY A O 1
ATOM 3464 N N . GLY A 1 448 ? 8.170 -12.024 26.164 1.00 31.95 448 GLY A N 1
ATOM 3465 C CA . GLY A 1 448 ? 9.270 -11.248 25.591 1.00 31.95 448 GLY A CA 1
ATOM 3466 C C . GLY A 1 448 ? 9.801 -11.819 24.274 1.00 31.95 448 GLY A C 1
ATOM 3467 O O . GLY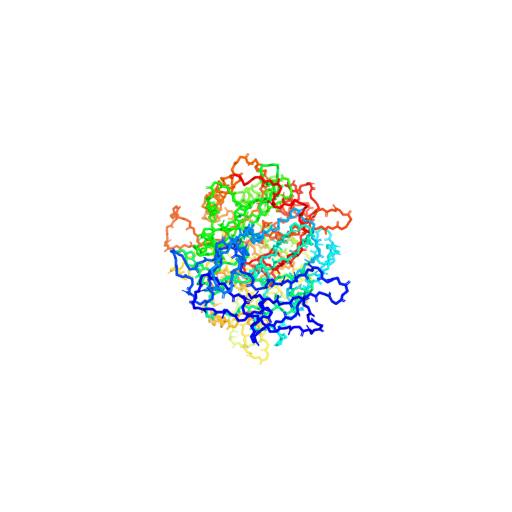 A 1 448 ? 10.528 -12.809 24.278 1.00 31.95 448 GLY A O 1
ATOM 3468 N N . TYR A 1 449 ? 9.502 -11.147 23.165 1.00 37.75 449 TYR A N 1
ATOM 3469 C CA . TYR A 1 449 ? 10.186 -11.342 21.895 1.00 37.75 449 TYR A CA 1
ATOM 3470 C C . TYR A 1 449 ? 10.555 -9.976 21.303 1.00 37.75 449 TYR A C 1
ATOM 3472 O O . TYR A 1 449 ? 9.707 -9.088 21.218 1.00 37.75 449 TYR A O 1
ATOM 3480 N N . PRO A 1 450 ? 11.833 -9.760 20.947 1.00 33.12 450 PRO A N 1
ATOM 3481 C CA . PRO A 1 450 ? 12.269 -8.506 20.356 1.00 33.12 450 PRO A CA 1
ATOM 3482 C C . PRO A 1 450 ? 11.663 -8.344 18.951 1.00 33.12 450 PRO A C 1
ATOM 3484 O O . PRO A 1 450 ? 11.453 -9.346 18.260 1.00 33.12 450 PRO A O 1
ATOM 3487 N N . PRO A 1 451 ? 11.420 -7.102 18.497 1.00 36.19 451 PRO A N 1
ATOM 3488 C CA . PRO A 1 451 ? 11.032 -6.842 17.121 1.00 36.19 451 PRO A CA 1
ATOM 3489 C C . PRO A 1 451 ? 12.097 -7.384 16.145 1.00 36.19 451 PRO A C 1
ATOM 3491 O O . PRO A 1 451 ? 13.285 -7.441 16.485 1.00 36.19 451 PRO A O 1
ATOM 3494 N N . PRO A 1 452 ? 11.692 -7.748 14.916 1.00 35.00 452 PRO A N 1
ATOM 3495 C CA . PRO A 1 452 ? 12.504 -8.498 13.946 1.00 35.00 452 PRO A CA 1
ATOM 3496 C C . PRO A 1 452 ? 13.823 -7.842 13.512 1.00 35.00 452 PRO A C 1
ATOM 3498 O O . PRO A 1 452 ? 14.681 -8.511 12.942 1.00 35.00 452 PRO A O 1
ATOM 3501 N N . ASN A 1 453 ? 14.040 -6.560 13.811 1.00 34.50 453 ASN A N 1
ATOM 3502 C CA . ASN A 1 453 ? 15.202 -5.823 13.310 1.00 34.50 453 ASN A CA 1
ATOM 3503 C C . ASN A 1 453 ? 16.451 -5.907 14.199 1.00 34.50 453 ASN A C 1
ATOM 3505 O O . ASN A 1 453 ? 17.418 -5.195 13.939 1.00 34.50 453 ASN A O 1
ATOM 3509 N N . GLY A 1 454 ? 16.452 -6.699 15.279 1.00 32.19 454 GLY A N 1
ATOM 3510 C CA . GLY A 1 454 ? 17.586 -6.732 16.218 1.00 32.19 454 GLY A CA 1
ATOM 3511 C C . GLY A 1 454 ? 17.882 -5.372 16.871 1.00 32.19 454 GLY A C 1
ATOM 3512 O O . GLY A 1 454 ? 18.872 -5.224 17.588 1.00 32.19 454 GLY A O 1
ATOM 3513 N N . ALA A 1 455 ? 17.021 -4.374 16.649 1.00 29.73 455 ALA A N 1
ATOM 3514 C CA . ALA A 1 455 ? 17.011 -3.152 17.412 1.00 29.73 455 ALA A CA 1
ATOM 3515 C C . ALA A 1 455 ? 16.649 -3.561 18.833 1.00 29.73 455 ALA A C 1
ATOM 3517 O O . ALA A 1 455 ? 15.551 -4.065 19.078 1.00 29.73 455 ALA A O 1
ATOM 3518 N N . ASN A 1 456 ? 17.592 -3.371 19.758 1.00 29.92 456 ASN A N 1
ATOM 3519 C CA . ASN A 1 456 ? 17.279 -3.328 21.174 1.00 29.92 456 ASN A CA 1
ATOM 3520 C C . ASN A 1 456 ? 16.017 -2.480 21.299 1.00 29.92 456 ASN A C 1
ATOM 3522 O O . ASN A 1 456 ? 16.063 -1.290 20.979 1.00 29.92 456 ASN A O 1
ATOM 3526 N N . VAL A 1 457 ? 14.899 -3.078 21.721 1.00 32.44 457 VAL A N 1
ATOM 3527 C CA . VAL A 1 457 ? 13.811 -2.278 22.277 1.00 32.44 457 VAL A CA 1
ATOM 3528 C C . VAL A 1 457 ? 14.518 -1.438 23.331 1.00 32.44 457 VAL A C 1
ATOM 3530 O O . VAL A 1 457 ? 15.132 -2.040 24.222 1.00 32.44 457 VAL A O 1
ATOM 3533 N N . PRO A 1 458 ? 14.580 -0.097 23.196 1.00 27.39 458 PRO A N 1
ATOM 3534 C CA . PRO A 1 458 ? 15.154 0.723 24.245 1.00 27.39 458 PRO A CA 1
ATOM 3535 C C . PRO A 1 458 ? 14.423 0.279 25.493 1.00 27.39 458 PRO A C 1
ATOM 3537 O O . PRO A 1 458 ? 13.192 0.307 25.465 1.00 27.39 458 PRO A O 1
ATOM 3540 N N . ASN A 1 459 ? 15.182 -0.272 26.453 1.00 29.28 459 ASN A N 1
ATOM 3541 C CA . ASN A 1 459 ? 14.705 -0.918 27.672 1.00 29.28 459 ASN A CA 1
ATOM 3542 C C . ASN A 1 459 ? 13.269 -0.508 27.948 1.00 29.28 459 ASN A C 1
ATOM 3544 O O . ASN A 1 459 ? 13.065 0.694 28.154 1.00 29.28 459 ASN A O 1
ATOM 3548 N N . ALA A 1 460 ? 12.320 -1.460 27.891 1.00 32.38 460 ALA A N 1
ATOM 3549 C CA . ALA A 1 460 ? 10.934 -1.239 28.302 1.00 32.38 460 ALA A CA 1
ATOM 3550 C C . ALA A 1 460 ? 10.974 -0.220 29.440 1.00 32.38 460 ALA A C 1
ATOM 3552 O O . ALA A 1 460 ? 11.669 -0.519 30.422 1.00 32.38 460 ALA A O 1
ATOM 3553 N N . PRO A 1 461 ? 10.452 1.015 29.244 1.00 30.22 461 PRO A N 1
ATOM 3554 C CA . PRO A 1 461 ? 10.800 2.126 30.114 1.00 30.22 461 PRO A CA 1
ATOM 3555 C C . PRO A 1 461 ? 10.597 1.629 31.525 1.00 30.22 461 PRO A C 1
ATOM 3557 O O . PRO A 1 461 ? 9.521 1.099 31.812 1.00 30.22 461 PRO A O 1
ATOM 3560 N N . SER A 1 462 ? 11.665 1.681 32.334 1.00 32.03 462 SER A N 1
ATOM 3561 C CA . SER A 1 462 ? 11.626 1.276 33.735 1.00 32.03 462 SER A CA 1
ATOM 3562 C C . SER A 1 462 ? 10.322 1.820 34.274 1.00 32.03 462 SER A C 1
ATOM 3564 O O . SER A 1 462 ? 10.151 3.043 34.228 1.00 32.03 462 SER A O 1
ATOM 3566 N N . ALA A 1 463 ? 9.399 0.906 34.598 1.00 35.00 463 ALA A N 1
ATOM 3567 C CA . ALA A 1 463 ? 8.020 1.194 34.951 1.00 35.00 463 ALA A CA 1
ATOM 3568 C C . ALA A 1 463 ? 7.971 2.562 35.639 1.00 35.00 463 ALA A C 1
ATOM 3570 O O . ALA A 1 463 ? 8.622 2.691 36.683 1.00 35.00 463 ALA A O 1
ATOM 3571 N N . PRO A 1 464 ? 7.356 3.606 35.036 1.00 33.69 464 PRO A N 1
ATOM 3572 C CA . PRO A 1 464 ? 7.443 4.946 35.602 1.00 33.69 464 PRO A CA 1
ATOM 3573 C C . PRO A 1 464 ? 7.024 4.833 37.060 1.00 33.69 464 PRO A C 1
ATOM 3575 O O . PRO A 1 464 ? 6.033 4.178 37.337 1.00 33.69 464 PRO A O 1
ATOM 3578 N N . SER A 1 465 ? 7.758 5.417 38.000 1.00 34.59 465 SER A N 1
ATOM 3579 C CA . SER A 1 465 ? 7.529 5.293 39.452 1.00 34.59 465 SER A CA 1
ATOM 3580 C C . SER A 1 465 ? 6.165 5.829 39.947 1.00 34.59 465 SER A C 1
ATOM 3582 O O . SER A 1 465 ? 5.948 5.992 41.143 1.00 34.59 465 SER A O 1
ATOM 3584 N N . LEU A 1 466 ? 5.224 6.084 39.036 1.00 38.12 466 LEU A N 1
ATOM 3585 C CA . LEU A 1 466 ? 3.888 6.647 39.221 1.00 38.12 466 LEU A CA 1
ATOM 3586 C C . LEU A 1 466 ? 2.821 5.620 39.655 1.00 38.12 466 LEU A C 1
ATOM 3588 O O . LEU A 1 466 ? 1.651 5.968 39.789 1.00 38.12 466 LEU A O 1
ATOM 3592 N N . TRP A 1 467 ? 3.202 4.365 39.895 1.00 45.84 467 TRP A N 1
ATOM 3593 C CA . TRP A 1 467 ? 2.283 3.259 40.197 1.00 45.84 467 TRP A CA 1
ATOM 3594 C C . TRP A 1 467 ? 1.501 3.365 41.525 1.00 45.84 467 TRP A C 1
ATOM 3596 O O . TRP A 1 467 ? 0.415 2.787 41.570 1.00 45.84 467 TRP A O 1
ATOM 3606 N N . PRO A 1 468 ? 1.946 4.081 42.586 1.00 40.31 468 PRO A N 1
ATOM 3607 C CA . PRO A 1 468 ? 1.181 4.137 43.836 1.00 40.31 468 PRO A CA 1
ATOM 3608 C C . PRO A 1 468 ? 0.026 5.155 43.852 1.00 40.31 468 PRO A C 1
ATOM 3610 O O . PRO A 1 468 ? -0.780 5.124 44.774 1.00 40.31 468 PRO A O 1
ATOM 3613 N N . ASN A 1 469 ? -0.103 6.040 42.856 1.00 46.69 469 ASN A N 1
ATOM 3614 C CA . ASN A 1 469 ? -1.065 7.155 42.898 1.00 46.69 469 ASN A CA 1
ATOM 3615 C C . ASN A 1 469 ? -2.244 6.989 41.927 1.00 46.69 469 ASN A C 1
ATOM 3617 O O . ASN A 1 469 ? -2.715 7.970 41.351 1.00 46.69 469 ASN A O 1
ATOM 3621 N N . MET A 1 470 ? -2.732 5.763 41.715 1.00 53.94 470 MET A N 1
ATOM 3622 C CA . MET A 1 470 ? -3.969 5.564 40.953 1.00 53.94 470 MET A CA 1
ATOM 3623 C C . MET A 1 470 ? -5.178 5.971 41.805 1.00 53.94 470 MET A C 1
ATOM 3625 O O . MET A 1 470 ? -5.407 5.362 42.853 1.00 53.94 470 MET A O 1
ATOM 3629 N N . PRO A 1 471 ? -5.998 6.950 41.375 1.00 57.75 471 PRO A N 1
ATOM 3630 C CA . PRO A 1 471 ? -7.257 7.211 42.051 1.00 57.75 471 PRO A CA 1
ATOM 3631 C C . PRO A 1 471 ? -8.144 5.976 41.898 1.00 57.75 471 PRO A C 1
ATOM 3633 O O . PRO A 1 471 ? -8.457 5.575 40.771 1.00 57.75 471 PRO A O 1
ATOM 3636 N N . ALA A 1 472 ? -8.552 5.380 43.021 1.00 62.03 472 ALA A N 1
ATOM 3637 C CA . ALA A 1 472 ? -9.598 4.366 43.017 1.00 62.03 472 ALA A CA 1
ATOM 3638 C C . ALA A 1 472 ? -10.825 4.918 42.271 1.00 62.03 472 ALA A C 1
ATOM 3640 O O . ALA A 1 472 ? -11.167 6.094 42.456 1.00 62.03 472 ALA A O 1
ATOM 3641 N N . PRO A 1 473 ? -11.479 4.119 41.411 1.00 67.06 473 PRO A N 1
ATOM 3642 C CA . PRO A 1 473 ? -12.694 4.575 40.773 1.00 67.06 473 PRO A CA 1
ATOM 3643 C C . PRO A 1 473 ? -13.749 4.788 41.860 1.00 67.06 473 PRO A C 1
ATOM 3645 O O . PRO A 1 473 ? -14.089 3.883 42.624 1.00 67.06 473 PRO A O 1
ATOM 3648 N N . ASN A 1 474 ? -14.243 6.016 41.947 1.00 72.56 474 ASN A N 1
ATOM 3649 C CA . ASN A 1 474 ? -15.256 6.421 42.902 1.00 72.56 474 ASN A CA 1
ATOM 3650 C C . ASN A 1 474 ? -16.640 5.977 42.426 1.00 72.56 474 ASN A C 1
ATOM 3652 O O . ASN A 1 474 ? -16.898 5.855 41.223 1.00 72.56 474 ASN A O 1
ATOM 3656 N N . ALA A 1 475 ? -17.562 5.811 43.376 1.00 75.62 475 ALA A N 1
ATOM 3657 C CA . ALA A 1 475 ? -18.978 5.676 43.057 1.00 75.62 475 ALA A CA 1
ATOM 3658 C C . ALA A 1 475 ? -19.414 6.818 42.120 1.00 75.62 475 ALA A C 1
ATOM 3660 O O . ALA A 1 475 ? -19.078 7.982 42.339 1.00 75.62 475 ALA A O 1
ATOM 3661 N N . GLY A 1 476 ? -20.123 6.480 41.045 1.00 77.12 476 GLY A N 1
ATOM 3662 C CA . GLY A 1 476 ? -20.528 7.431 40.011 1.00 77.12 476 GLY A CA 1
ATOM 3663 C C . GLY A 1 476 ? -19.572 7.548 38.818 1.00 77.12 476 GLY A C 1
ATOM 3664 O O . GLY A 1 476 ? -19.986 8.075 37.781 1.00 77.12 476 GLY A O 1
ATOM 3665 N N . ASN A 1 477 ? -18.336 7.035 38.890 1.00 80.75 477 ASN A N 1
ATOM 3666 C CA . ASN A 1 477 ? -17.471 6.985 37.709 1.00 80.75 477 ASN A CA 1
ATOM 3667 C C . ASN A 1 477 ? -18.083 6.089 36.629 1.00 80.75 477 ASN A C 1
ATOM 3669 O O . ASN A 1 477 ? -18.637 5.027 36.913 1.00 80.75 477 ASN A O 1
ATOM 3673 N N . LYS A 1 478 ? -17.998 6.529 35.373 1.00 85.31 478 LYS A N 1
ATOM 3674 C CA . LYS A 1 478 ? -18.455 5.741 34.227 1.00 85.31 478 LYS A CA 1
ATOM 3675 C C . LYS A 1 478 ? -17.399 4.704 33.862 1.00 85.31 478 LYS A C 1
ATOM 3677 O O . LYS A 1 478 ? -16.205 4.957 34.045 1.00 85.31 478 LYS A O 1
ATOM 3682 N N . TYR A 1 479 ? -17.843 3.576 33.319 1.00 84.81 479 TYR A N 1
ATOM 3683 C CA . TYR A 1 479 ? -16.953 2.574 32.747 1.00 84.81 479 TYR A CA 1
ATOM 3684 C C . TYR A 1 479 ? -17.480 1.998 31.433 1.00 84.81 479 TYR A C 1
ATOM 3686 O O . TYR A 1 479 ? -18.676 2.097 31.151 1.00 84.81 479 TYR A O 1
ATOM 3694 N N . VAL A 1 480 ? -16.587 1.373 30.663 1.00 88.25 480 VAL A N 1
ATOM 3695 C CA . VAL A 1 480 ? -16.897 0.561 29.475 1.00 88.25 480 VAL A CA 1
ATOM 3696 C C . VAL A 1 480 ? -16.144 -0.756 29.555 1.00 88.25 480 VAL A C 1
ATOM 3698 O O . VAL A 1 480 ? -14.935 -0.756 29.749 1.00 88.25 480 VAL A O 1
ATOM 3701 N N . LEU A 1 481 ? -16.851 -1.864 29.381 1.00 85.38 481 LEU A N 1
ATOM 3702 C CA . LEU A 1 481 ? -16.300 -3.201 29.216 1.00 85.38 481 LEU A CA 1
ATOM 3703 C C . LEU A 1 481 ? -16.117 -3.513 27.729 1.00 85.38 481 LEU A C 1
ATOM 3705 O O . LEU A 1 481 ? -16.974 -3.137 26.927 1.00 85.38 481 LEU A O 1
ATOM 3709 N N . VAL A 1 482 ? -15.040 -4.216 27.381 1.00 84.81 482 VAL A N 1
ATOM 3710 C CA . VAL A 1 482 ? -14.703 -4.630 26.009 1.00 84.81 482 VAL A CA 1
ATOM 3711 C C . VAL A 1 482 ? -14.263 -6.096 25.999 1.00 84.81 482 VAL A C 1
ATOM 3713 O O . VAL A 1 482 ? -13.511 -6.536 26.870 1.00 84.81 482 VAL A O 1
ATOM 3716 N N . GLU A 1 483 ? -14.792 -6.871 25.045 1.00 81.81 483 GLU A N 1
ATOM 3717 C CA . GLU A 1 483 ? -14.597 -8.330 24.969 1.00 81.81 483 GLU A CA 1
ATOM 3718 C C . GLU A 1 483 ? -13.144 -8.689 24.692 1.00 81.81 483 GLU A C 1
ATOM 3720 O O . GLU A 1 483 ? -12.553 -9.497 25.392 1.00 81.81 483 GLU A O 1
ATOM 3725 N N . GLY A 1 484 ? -12.530 -8.036 23.719 1.00 78.31 484 GLY A N 1
ATOM 3726 C CA . GLY A 1 484 ? -11.126 -8.212 23.406 1.00 78.31 484 GLY A CA 1
ATOM 3727 C C . GLY A 1 484 ? -10.607 -6.998 22.669 1.00 78.31 484 GLY A C 1
ATOM 3728 O O . GLY A 1 484 ? -11.380 -6.193 22.146 1.00 78.31 484 GLY A O 1
ATOM 3729 N N . THR A 1 485 ? -9.292 -6.865 22.652 1.00 78.12 485 THR A N 1
ATOM 3730 C CA . THR A 1 485 ? -8.623 -5.672 22.154 1.00 78.12 485 THR A CA 1
ATOM 3731 C C . THR A 1 485 ? -7.458 -6.031 21.259 1.00 78.12 485 THR A C 1
ATOM 3733 O O . THR A 1 485 ? -6.802 -7.050 21.475 1.00 78.12 485 THR A O 1
ATOM 3736 N N . LYS A 1 486 ? -7.154 -5.148 20.322 1.00 75.50 486 LYS A N 1
ATOM 3737 C CA . LYS A 1 486 ? -5.883 -5.097 19.620 1.00 75.50 486 LYS A CA 1
ATOM 3738 C C . LYS A 1 486 ? -4.989 -4.085 20.342 1.00 75.50 486 LYS A C 1
ATOM 3740 O O . LYS A 1 486 ? -5.420 -2.984 20.651 1.00 75.50 486 LYS A O 1
ATOM 3745 N N . GLY A 1 487 ? -3.777 -4.494 20.705 1.00 57.31 487 GLY A N 1
ATOM 3746 C CA . GLY A 1 487 ? -2.797 -3.653 21.400 1.00 57.31 487 GLY A CA 1
ATOM 3747 C C . GLY A 1 487 ? -1.408 -3.856 20.803 1.00 57.31 487 GLY A C 1
ATOM 3748 O O . GLY A 1 487 ? -1.180 -4.845 20.109 1.00 57.31 487 GLY A O 1
ATOM 3749 N N . GLY A 1 488 ? -0.489 -2.919 21.028 1.00 50.34 488 GLY A N 1
ATOM 3750 C CA . GLY A 1 488 ? 0.883 -3.026 20.525 1.00 50.34 488 GLY A CA 1
ATOM 3751 C C . GLY A 1 488 ? 1.688 -1.735 20.673 1.00 50.34 488 GLY A C 1
ATOM 3752 O O . GLY A 1 488 ? 1.136 -0.668 20.949 1.00 50.34 488 GLY A O 1
ATOM 3753 N N . TYR A 1 489 ? 3.008 -1.830 20.503 1.00 42.78 489 TYR A N 1
ATOM 3754 C CA . TYR A 1 489 ? 3.876 -0.661 20.346 1.00 42.78 489 TYR A CA 1
ATOM 3755 C C . TYR A 1 489 ? 3.901 -0.261 18.863 1.00 42.78 489 TYR A C 1
ATOM 3757 O O . TYR A 1 489 ? 4.442 -1.038 18.084 1.00 42.78 489 TYR A O 1
ATOM 3765 N N . PRO A 1 490 ? 3.411 0.930 18.471 1.00 41.41 490 PRO A N 1
ATOM 3766 C CA . PRO A 1 490 ? 3.846 1.559 17.246 1.00 41.41 490 PRO A CA 1
ATOM 3767 C C . PRO A 1 490 ? 5.308 1.951 17.459 1.00 41.41 490 PRO A C 1
ATOM 3769 O O . PRO A 1 490 ? 5.643 2.502 18.508 1.00 41.41 490 PRO A O 1
ATOM 3772 N N . HIS A 1 491 ? 6.170 1.606 16.509 1.00 41.56 491 HIS A N 1
ATOM 3773 C CA . HIS A 1 491 ? 7.498 2.181 16.269 1.00 41.56 491 HIS A CA 1
ATOM 3774 C C . HIS A 1 491 ? 8.126 2.992 17.433 1.00 41.56 491 HIS A C 1
ATOM 3776 O O . HIS A 1 491 ? 7.631 4.065 17.761 1.00 41.56 491 HIS A O 1
ATOM 3782 N N . SER A 1 492 ? 9.290 2.563 17.950 1.00 41.97 492 SER A N 1
ATOM 3783 C CA . SER A 1 492 ? 10.078 3.037 19.129 1.00 41.97 492 SER A CA 1
ATOM 3784 C C . SER A 1 492 ? 10.040 4.518 19.595 1.00 41.97 492 SER A C 1
ATOM 3786 O O . SER A 1 492 ? 10.449 4.811 20.721 1.00 41.97 492 SER A O 1
ATOM 3788 N N . GLU A 1 493 ? 9.573 5.459 18.779 1.00 41.66 493 GLU A N 1
ATOM 3789 C CA . GLU A 1 493 ? 9.488 6.896 19.048 1.00 41.66 493 GLU A CA 1
ATOM 3790 C C . GLU A 1 493 ? 8.065 7.380 19.383 1.00 41.66 493 GLU A C 1
ATOM 3792 O O . GLU A 1 493 ? 7.930 8.368 20.113 1.00 41.66 493 GLU A O 1
ATOM 3797 N N . TYR A 1 494 ? 7.013 6.685 18.930 1.00 43.53 494 TYR A N 1
ATOM 3798 C CA . TYR A 1 494 ? 5.624 7.030 19.247 1.00 43.53 494 TYR A CA 1
ATOM 3799 C C . TYR A 1 494 ? 5.164 6.409 20.566 1.00 43.53 494 TYR A C 1
ATOM 3801 O O . TYR A 1 494 ? 5.701 5.415 21.056 1.00 43.53 494 TYR A O 1
ATOM 3809 N N . SER A 1 495 ? 4.182 7.060 21.192 1.00 41.81 495 SER A N 1
ATOM 3810 C CA . SER A 1 495 ? 3.556 6.512 22.393 1.00 41.81 495 SER A CA 1
ATOM 3811 C C . SER A 1 495 ? 2.703 5.301 22.014 1.00 41.81 495 SER A C 1
ATOM 3813 O O . SER A 1 495 ? 2.116 5.295 20.937 1.00 41.81 495 SER A O 1
ATOM 3815 N N . PRO A 1 496 ? 2.645 4.276 22.867 1.00 47.12 496 PRO A N 1
ATOM 3816 C CA . PRO A 1 496 ? 2.055 2.997 22.495 1.00 47.12 496 PRO A CA 1
ATOM 3817 C C . PRO A 1 496 ? 0.540 3.044 22.245 1.00 47.12 496 PRO A C 1
ATOM 3819 O O . PRO A 1 496 ? -0.132 3.938 22.766 1.00 47.12 496 PRO A O 1
ATOM 3822 N N . ILE A 1 497 ? 0.033 2.130 21.400 1.00 48.62 497 ILE A N 1
ATOM 3823 C CA . ILE A 1 497 ? -1.361 2.135 20.937 1.00 48.62 497 ILE A CA 1
ATOM 3824 C C . ILE A 1 497 ? -2.272 1.680 22.075 1.00 48.62 497 ILE A C 1
ATOM 3826 O O . ILE A 1 497 ? -1.983 0.683 22.750 1.00 48.62 497 ILE A O 1
ATOM 3830 N N . PRO A 1 498 ? -3.416 2.361 22.253 1.00 54.81 498 PRO A N 1
ATOM 3831 C CA . PRO A 1 498 ? -4.483 1.876 23.090 1.00 54.81 498 PRO A CA 1
ATOM 3832 C C . PRO A 1 498 ? -4.811 0.400 22.956 1.00 54.81 498 PRO A C 1
ATOM 3834 O O . PRO A 1 498 ? -5.067 -0.058 21.857 1.00 54.81 498 PRO A O 1
ATOM 3837 N N . ALA A 1 499 ? -4.955 -0.311 24.082 1.00 63.84 499 ALA A N 1
ATOM 3838 C CA . ALA A 1 499 ? -5.800 -1.503 24.100 1.00 63.84 499 ALA A CA 1
ATOM 3839 C C . ALA A 1 499 ? -7.180 -1.156 23.499 1.00 63.84 499 ALA A C 1
ATOM 3841 O O . ALA A 1 499 ? -7.689 -1.861 22.645 1.00 63.84 499 ALA A O 1
ATOM 3842 N N . PHE A 1 500 ? -7.773 -0.023 23.884 1.00 78.94 500 PHE A N 1
ATOM 3843 C CA . PHE A 1 500 ? -8.876 0.591 23.146 1.00 78.94 500 PHE A CA 1
ATOM 3844 C C . PHE A 1 500 ? -9.079 2.042 23.580 1.00 78.94 500 PHE A C 1
ATOM 3846 O O . PHE A 1 500 ? -8.655 2.439 24.668 1.00 78.94 500 PHE A O 1
ATOM 3853 N N . ILE A 1 501 ? -9.769 2.819 22.748 1.00 82.56 501 ILE A N 1
ATOM 3854 C CA . ILE A 1 501 ? -10.113 4.219 23.017 1.00 82.56 501 ILE A CA 1
ATOM 3855 C C . ILE A 1 501 ? -11.525 4.525 22.531 1.00 82.56 501 ILE A C 1
ATOM 3857 O O . ILE A 1 501 ? -11.963 4.016 21.500 1.00 82.56 501 ILE A O 1
ATOM 3861 N N . THR A 1 502 ? -12.268 5.326 23.291 1.00 88.12 502 THR A N 1
ATOM 3862 C CA . THR A 1 502 ? -13.667 5.626 22.974 1.00 88.12 502 THR A CA 1
ATOM 3863 C C . THR A 1 502 ? -13.797 6.774 21.978 1.00 88.12 502 THR A C 1
ATOM 3865 O O . THR A 1 502 ? -12.978 7.693 21.938 1.00 88.12 502 THR A O 1
ATOM 3868 N N . VAL A 1 503 ? -14.887 6.778 21.209 1.00 92.69 503 VAL A N 1
ATOM 3869 C CA . VAL A 1 503 ? -15.220 7.884 20.297 1.00 92.69 503 VAL A CA 1
ATOM 3870 C C . VAL A 1 503 ? -15.363 9.201 21.060 1.00 92.69 503 VAL A C 1
ATOM 3872 O O . VAL A 1 503 ? -14.982 10.256 20.561 1.00 92.69 503 VAL A O 1
ATOM 3875 N N . HIS A 1 504 ? -15.886 9.156 22.288 1.00 89.25 504 HIS A N 1
ATOM 3876 C CA . HIS A 1 504 ? -15.987 10.339 23.138 1.00 89.25 504 HIS A CA 1
ATOM 3877 C C . HIS A 1 504 ? -14.616 10.951 23.450 1.00 89.25 504 HIS A C 1
ATOM 3879 O O . HIS A 1 504 ? -14.480 12.167 23.393 1.00 89.25 504 HIS A O 1
ATOM 3885 N N . GLU A 1 505 ? -13.611 10.130 23.754 1.00 84.88 505 GLU A N 1
ATOM 3886 C CA . GLU A 1 505 ? -12.252 10.607 24.038 1.00 84.88 505 GLU A CA 1
ATOM 3887 C C . GLU A 1 505 ? -11.602 11.217 22.803 1.00 84.88 505 GLU A C 1
ATOM 3889 O O . GLU A 1 505 ? -11.039 12.303 22.902 1.00 84.88 505 GLU A O 1
ATOM 3894 N N . ILE A 1 506 ? -11.769 10.580 21.639 1.00 88.19 506 ILE A N 1
ATOM 3895 C CA . ILE A 1 506 ? -11.245 11.103 20.375 1.00 88.19 506 ILE A CA 1
ATOM 3896 C C . ILE A 1 506 ? -11.814 12.488 20.072 1.00 88.19 506 ILE A C 1
ATOM 3898 O O . ILE A 1 506 ? -11.066 13.416 19.787 1.00 88.19 506 ILE A O 1
ATOM 3902 N N . LEU A 1 507 ? -13.135 12.649 20.174 1.00 91.81 507 LEU A N 1
ATOM 3903 C CA . LEU A 1 507 ? -13.801 13.910 19.837 1.00 91.81 507 LEU A CA 1
ATOM 3904 C C . LEU A 1 507 ? -13.614 15.015 20.885 1.00 91.81 507 LEU A C 1
ATOM 3906 O O . LEU A 1 507 ? -13.873 16.179 20.591 1.00 91.81 507 LEU A O 1
ATOM 3910 N N . MET A 1 508 ? -13.212 14.666 22.109 1.00 87.50 508 MET A N 1
ATOM 3911 C CA . MET A 1 508 ? -12.901 15.639 23.162 1.00 87.50 508 MET A CA 1
ATOM 3912 C C . MET A 1 508 ? -11.443 16.110 23.111 1.00 87.50 508 MET A C 1
ATOM 3914 O O . MET A 1 508 ? -11.117 17.140 23.705 1.00 87.50 508 MET A O 1
ATOM 3918 N N . ASP A 1 509 ? -10.579 15.407 22.379 1.00 83.75 509 ASP A N 1
ATOM 3919 C CA . ASP A 1 509 ? -9.241 15.881 22.048 1.00 83.75 509 ASP A CA 1
ATOM 3920 C C . ASP A 1 509 ? -9.309 16.846 20.855 1.00 83.75 509 ASP A C 1
ATOM 3922 O O . ASP A 1 509 ? -9.171 16.471 19.687 1.00 83.75 509 ASP A O 1
ATOM 3926 N N . ALA A 1 510 ? -9.538 18.122 21.169 1.00 84.69 510 ALA A N 1
ATOM 3927 C CA . ALA A 1 510 ? -9.625 19.184 20.173 1.00 84.69 510 ALA A CA 1
ATOM 3928 C C . ALA A 1 510 ? -8.366 19.283 19.298 1.00 84.69 510 ALA A C 1
ATOM 3930 O O . ALA A 1 510 ? -8.467 19.671 18.137 1.00 84.69 510 ALA A O 1
ATOM 3931 N N . GLU A 1 511 ? -7.193 18.920 19.824 1.00 81.00 511 GLU A N 1
ATOM 3932 C CA . GLU A 1 511 ? -5.966 18.944 19.041 1.00 81.00 511 GLU A CA 1
ATOM 3933 C C . GLU A 1 511 ? -5.913 17.793 18.038 1.00 81.00 511 GLU A C 1
ATOM 3935 O O . GLU A 1 511 ? -5.562 18.014 16.882 1.00 81.00 511 GLU A O 1
ATOM 3940 N N . PHE A 1 512 ? -6.244 16.571 18.451 1.00 84.62 512 PHE A N 1
ATOM 3941 C CA . PHE A 1 512 ? -6.266 15.432 17.534 1.00 84.62 512 PHE A CA 1
ATOM 3942 C C . PHE A 1 512 ? -7.309 15.619 16.425 1.00 84.62 512 PHE A C 1
ATOM 3944 O O . PHE A 1 512 ? -7.048 15.308 15.258 1.00 84.62 512 PHE A O 1
ATOM 3951 N N . VAL A 1 513 ? -8.470 16.177 16.781 1.00 90.38 513 VAL A N 1
ATOM 3952 C CA . VAL A 1 513 ? -9.525 16.564 15.836 1.00 90.38 513 VAL A CA 1
ATOM 3953 C C . VAL A 1 513 ? -9.015 17.614 14.844 1.00 90.38 513 VAL A C 1
ATOM 3955 O O . VAL A 1 513 ? -9.155 17.421 13.637 1.00 90.38 513 VAL A O 1
ATOM 3958 N N . ASP A 1 514 ? -8.393 18.694 15.325 1.00 88.38 514 ASP A N 1
ATOM 3959 C CA . ASP A 1 514 ? -7.831 19.762 14.484 1.00 88.38 514 ASP A CA 1
ATOM 3960 C C . ASP A 1 514 ? -6.698 19.236 13.584 1.00 88.38 514 ASP A C 1
ATOM 3962 O O . ASP A 1 514 ? -6.663 19.504 12.381 1.00 88.38 514 ASP A O 1
ATOM 3966 N N . PHE A 1 515 ? -5.816 18.392 14.130 1.00 87.12 515 PHE A N 1
ATOM 3967 C CA . PHE A 1 515 ? -4.749 17.719 13.391 1.00 87.12 515 PHE A CA 1
ATOM 3968 C C . PHE A 1 515 ? -5.284 16.908 12.206 1.00 87.12 515 PHE A C 1
ATOM 3970 O O . PHE A 1 515 ? -4.774 17.031 11.087 1.00 87.12 515 PHE A O 1
ATOM 3977 N N . ASN A 1 516 ? -6.325 16.104 12.431 1.00 92.50 516 ASN A N 1
ATOM 3978 C CA . ASN A 1 516 ? -6.905 15.272 11.384 1.00 92.50 516 ASN A CA 1
ATOM 3979 C C . ASN A 1 516 ? -7.717 16.089 10.372 1.00 92.50 516 ASN A C 1
ATOM 3981 O O . ASN A 1 516 ? -7.526 15.926 9.173 1.00 92.50 516 ASN A O 1
ATOM 3985 N N . LYS A 1 517 ? -8.544 17.038 10.822 1.00 95.00 517 LYS A N 1
ATOM 3986 C CA . LYS A 1 517 ? -9.377 17.850 9.920 1.00 95.00 517 LYS A CA 1
ATOM 3987 C C . LYS A 1 517 ? -8.599 18.860 9.080 1.00 95.00 517 LYS A C 1
ATOM 3989 O O . LYS A 1 517 ? -9.053 19.182 7.985 1.00 95.00 517 LYS A O 1
ATOM 3994 N N . ASN A 1 518 ? -7.473 19.370 9.581 1.00 90.81 518 ASN A N 1
ATOM 3995 C CA . ASN A 1 518 ? -6.773 20.488 8.948 1.00 90.81 518 ASN A CA 1
ATOM 3996 C C . ASN A 1 518 ? -5.349 20.142 8.500 1.00 90.81 518 ASN A C 1
ATOM 3998 O O . ASN A 1 518 ? -5.019 20.361 7.339 1.00 90.81 518 ASN A O 1
ATOM 4002 N N . TYR A 1 519 ? -4.494 19.597 9.367 1.00 87.62 519 TYR A N 1
ATOM 4003 C CA . TYR A 1 519 ? -3.057 19.482 9.068 1.00 87.62 519 TYR A CA 1
ATOM 4004 C C . TYR A 1 519 ? -2.727 18.244 8.234 1.00 87.62 519 TYR A C 1
ATOM 4006 O O . TYR A 1 519 ? -2.151 18.373 7.157 1.00 87.62 519 TYR A O 1
ATOM 4014 N N . SER A 1 520 ? -3.119 17.052 8.692 1.00 90.38 520 SER A N 1
ATOM 4015 C CA . SER A 1 520 ? -2.95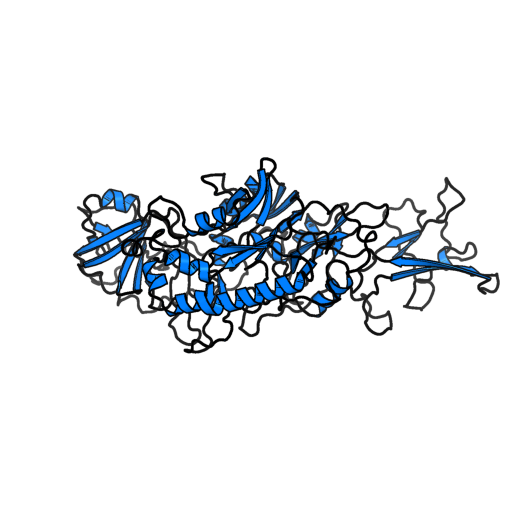4 15.829 7.888 1.00 90.38 520 SER A CA 1
ATOM 4016 C C . SER A 1 520 ? -3.787 15.907 6.606 1.00 90.38 520 SER A C 1
ATOM 4018 O O . SER A 1 520 ? -3.284 15.583 5.534 1.00 90.38 520 SER A O 1
ATOM 4020 N N . TYR A 1 521 ? -5.009 16.451 6.683 1.00 95.69 521 TYR A N 1
ATOM 4021 C CA . TYR A 1 521 ? -5.855 16.669 5.511 1.00 95.69 521 TYR A CA 1
ATOM 4022 C C . TYR A 1 521 ? -5.204 17.619 4.497 1.00 95.69 521 TYR A C 1
ATOM 4024 O O . TYR A 1 521 ? -5.289 17.385 3.295 1.00 95.69 521 TYR A O 1
ATOM 4032 N N . LYS A 1 522 ? -4.486 18.661 4.944 1.00 94.19 522 LYS A N 1
ATOM 4033 C CA . LYS A 1 522 ? -3.721 19.534 4.043 1.00 94.19 522 LYS A CA 1
ATOM 4034 C C . LYS A 1 522 ? -2.600 18.781 3.325 1.00 94.19 522 LYS A C 1
ATOM 4036 O O . LYS A 1 522 ? -2.444 18.976 2.122 1.00 94.19 522 LYS A O 1
ATOM 4041 N N . SER A 1 523 ? -1.853 17.922 4.021 1.00 93.31 523 SER A N 1
ATOM 4042 C CA . SER A 1 523 ? -0.826 17.078 3.392 1.00 93.31 523 SER A CA 1
ATOM 4043 C C . SER A 1 523 ? -1.425 16.109 2.368 1.00 93.31 523 SER A C 1
ATOM 4045 O O . SER A 1 523 ? -0.873 15.937 1.280 1.00 93.31 523 SER A O 1
ATOM 4047 N N . LEU A 1 524 ? -2.582 15.520 2.682 1.00 97.06 524 LEU A N 1
ATOM 4048 C CA . LEU A 1 524 ? -3.337 14.658 1.772 1.00 97.06 524 LEU A CA 1
ATOM 4049 C C . LEU A 1 524 ? -3.823 15.431 0.538 1.00 97.06 524 LEU A C 1
ATOM 4051 O O . LEU A 1 524 ? -3.638 14.965 -0.581 1.00 97.06 524 LEU A O 1
ATOM 4055 N N . LEU A 1 525 ? -4.344 16.647 0.712 1.00 96.88 525 LEU A N 1
ATOM 4056 C CA . LEU A 1 525 ? -4.768 17.513 -0.392 1.00 96.88 525 LEU A CA 1
ATOM 4057 C C . LEU A 1 525 ? -3.595 17.914 -1.303 1.00 96.88 525 LEU A C 1
ATOM 4059 O O . LEU A 1 525 ? -3.727 17.923 -2.527 1.00 96.88 525 LEU A O 1
ATOM 4063 N N . ASP A 1 526 ? -2.433 18.237 -0.730 1.00 95.44 526 ASP A N 1
ATOM 4064 C CA . ASP A 1 526 ? -1.224 18.521 -1.513 1.00 95.44 526 ASP A CA 1
ATOM 4065 C C . ASP A 1 526 ? -0.768 17.288 -2.308 1.00 95.44 526 ASP A C 1
ATOM 4067 O O . ASP A 1 526 ? -0.332 17.413 -3.455 1.00 95.44 526 ASP A O 1
ATOM 4071 N N . SER A 1 527 ? -0.931 16.098 -1.727 1.00 95.75 527 SER A N 1
ATOM 4072 C CA . SER A 1 527 ? -0.618 14.815 -2.362 1.00 95.75 527 SER A CA 1
ATOM 4073 C C . SER A 1 527 ? -1.587 14.466 -3.489 1.00 95.75 527 SER A C 1
ATOM 4075 O O . SER A 1 527 ? -1.143 14.115 -4.582 1.00 95.75 527 SER A O 1
ATOM 4077 N N . GLU A 1 528 ? -2.891 14.670 -3.291 1.00 96.25 528 GLU A N 1
ATOM 4078 C CA . GLU A 1 528 ? -3.898 14.557 -4.349 1.00 96.25 528 GLU A CA 1
ATOM 4079 C C . GLU A 1 528 ? -3.559 15.483 -5.526 1.00 96.25 528 GLU A C 1
ATOM 4081 O O . GLU A 1 528 ? -3.517 15.040 -6.676 1.00 96.25 528 GLU A O 1
ATOM 4086 N N . ASN A 1 529 ? -3.275 16.761 -5.253 1.00 94.56 529 ASN A N 1
ATOM 4087 C CA . ASN A 1 529 ? -2.939 17.739 -6.288 1.00 94.56 529 ASN A CA 1
ATOM 4088 C C . ASN A 1 529 ? -1.688 17.330 -7.077 1.00 94.56 529 ASN A C 1
ATOM 4090 O O . ASN A 1 529 ? -1.660 17.466 -8.302 1.00 94.56 529 ASN A O 1
ATOM 4094 N N . ALA A 1 530 ? -0.670 16.801 -6.396 1.00 92.81 530 ALA A N 1
ATOM 4095 C CA . ALA A 1 530 ? 0.540 16.313 -7.043 1.00 92.81 530 ALA A CA 1
ATOM 4096 C C . ALA A 1 530 ? 0.279 15.075 -7.919 1.00 92.81 530 ALA A C 1
ATOM 4098 O O . ALA A 1 530 ? 0.785 15.016 -9.039 1.00 92.81 530 ALA A O 1
ATOM 4099 N N . ILE A 1 531 ? -0.549 14.127 -7.466 1.00 93.38 531 ILE A N 1
ATOM 4100 C CA . ILE A 1 531 ? -0.943 12.949 -8.258 1.00 93.38 531 ILE A CA 1
ATOM 4101 C C . ILE A 1 531 ? -1.774 13.364 -9.479 1.00 93.38 531 ILE A C 1
ATOM 4103 O O . ILE A 1 531 ? -1.541 12.876 -10.583 1.00 93.38 531 ILE A O 1
ATOM 4107 N N . ARG A 1 532 ? -2.712 14.307 -9.325 1.00 92.31 532 ARG A N 1
ATOM 4108 C CA . ARG A 1 532 ? -3.473 14.860 -10.458 1.00 92.31 532 ARG A CA 1
ATOM 4109 C C . ARG A 1 532 ? -2.558 15.535 -11.474 1.00 92.31 532 ARG A C 1
ATOM 4111 O O . ARG A 1 532 ? -2.721 15.318 -12.669 1.00 92.31 532 ARG A O 1
ATOM 4118 N N . ALA A 1 533 ? -1.574 16.307 -11.011 1.00 88.56 533 ALA A N 1
ATOM 4119 C CA . ALA A 1 533 ? -0.575 16.906 -11.892 1.00 88.56 533 ALA A CA 1
ATOM 4120 C C . ALA A 1 533 ? 0.253 15.836 -12.624 1.00 88.56 533 ALA A C 1
ATOM 4122 O O . ALA A 1 533 ? 0.544 16.000 -13.807 1.00 88.56 533 ALA A O 1
ATOM 4123 N N . ALA A 1 534 ? 0.572 14.730 -11.945 1.00 83.38 534 ALA A N 1
ATOM 4124 C CA . ALA A 1 534 ? 1.298 13.602 -12.516 1.00 83.38 534 ALA A CA 1
ATOM 4125 C C . ALA A 1 534 ? 0.537 12.859 -13.609 1.00 83.38 534 ALA A C 1
ATOM 4127 O O . ALA A 1 534 ? 1.164 12.312 -14.504 1.00 83.38 534 ALA A O 1
ATOM 4128 N N . ALA A 1 535 ? -0.794 12.855 -13.570 1.00 85.88 535 ALA A N 1
ATOM 4129 C CA . ALA A 1 535 ? -1.624 12.266 -14.617 1.00 85.88 535 ALA A CA 1
ATOM 4130 C C . ALA A 1 535 ? -1.712 13.141 -15.886 1.00 85.88 535 ALA A C 1
ATOM 4132 O O . ALA A 1 535 ? -2.144 12.673 -16.944 1.00 85.88 535 ALA A O 1
ATOM 4133 N N . GLY A 1 536 ? -1.280 14.406 -15.825 1.00 86.19 536 GLY A N 1
ATOM 4134 C CA . GLY A 1 536 ? -1.326 15.332 -16.956 1.00 86.19 536 GLY A CA 1
ATOM 4135 C C . GLY A 1 536 ? -2.754 15.541 -17.465 1.00 86.19 536 GLY A C 1
ATOM 4136 O O . GLY A 1 536 ? -3.615 16.025 -16.736 1.00 86.19 536 GLY A O 1
ATOM 4137 N N . ALA A 1 537 ? -3.010 15.195 -18.730 1.00 84.50 537 ALA A N 1
ATOM 4138 C CA . ALA A 1 537 ? 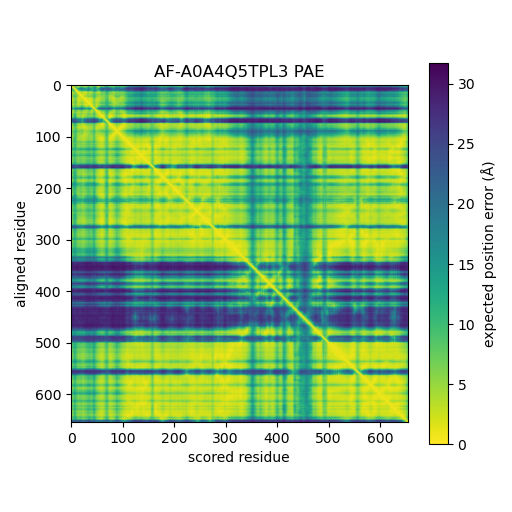-4.338 15.314 -19.339 1.00 84.50 537 ALA A CA 1
ATOM 4139 C C . ALA A 1 537 ? -5.312 14.181 -18.951 1.00 84.50 537 ALA A C 1
ATOM 4141 O O . ALA A 1 537 ? -6.494 14.252 -19.291 1.00 84.50 537 ALA A O 1
ATOM 4142 N N . GLU A 1 538 ? -4.842 13.128 -18.275 1.00 87.06 538 GLU A N 1
ATOM 4143 C CA . GLU A 1 538 ? -5.699 12.032 -17.827 1.00 87.06 538 GLU A CA 1
ATOM 4144 C C . GLU A 1 538 ? -6.559 12.455 -16.628 1.00 87.06 538 GLU A C 1
ATOM 4146 O O . GLU A 1 538 ? -6.073 12.985 -15.629 1.00 87.06 538 GLU A O 1
ATOM 4151 N N . SER A 1 539 ? -7.864 12.193 -16.718 1.00 89.81 539 SER A N 1
ATOM 4152 C CA . SER A 1 539 ? -8.786 12.441 -15.614 1.00 89.81 539 SER A CA 1
ATOM 4153 C C . SER A 1 539 ? -8.745 11.282 -14.623 1.00 89.81 539 SER A C 1
ATOM 4155 O O . SER A 1 539 ? -9.098 10.154 -14.962 1.00 89.81 539 SER A O 1
ATOM 4157 N N . LEU A 1 540 ? -8.336 11.577 -13.389 1.00 93.25 540 LEU A N 1
ATOM 4158 C CA . LEU A 1 540 ? -8.338 10.617 -12.289 1.00 93.25 540 LEU A CA 1
ATOM 4159 C C . LEU A 1 540 ? -9.624 10.706 -11.463 1.00 93.25 540 LEU A C 1
ATOM 4161 O O . LEU A 1 540 ? -10.025 11.795 -11.029 1.00 93.25 540 LEU A O 1
ATOM 4165 N N . ASN A 1 541 ? -10.208 9.545 -11.171 1.00 94.94 541 ASN A N 1
ATOM 4166 C CA . ASN A 1 541 ? -11.360 9.405 -10.288 1.00 94.94 541 ASN A CA 1
ATOM 4167 C C . ASN A 1 541 ? -10.915 8.982 -8.879 1.00 94.94 541 ASN A C 1
ATOM 4169 O O . ASN A 1 541 ? -10.566 7.823 -8.647 1.00 94.94 541 ASN A O 1
ATOM 4173 N N . PHE A 1 542 ? -10.932 9.930 -7.943 1.00 97.44 542 PHE A N 1
ATOM 4174 C CA . PHE A 1 542 ? -10.549 9.692 -6.553 1.00 97.44 542 PHE A CA 1
ATOM 4175 C C . PHE A 1 542 ? -11.739 9.174 -5.743 1.00 97.44 542 PHE A C 1
ATOM 4177 O O . PHE A 1 542 ? -12.813 9.771 -5.734 1.00 97.44 542 PHE A O 1
ATOM 4184 N N . THR A 1 543 ? -11.518 8.065 -5.047 1.00 97.62 543 THR A N 1
ATOM 4185 C CA . THR A 1 543 ? -12.434 7.443 -4.093 1.00 97.62 543 THR A CA 1
ATOM 4186 C C . THR A 1 543 ? -11.839 7.591 -2.702 1.00 97.62 543 THR A C 1
ATOM 4188 O O . THR A 1 543 ? -10.844 6.949 -2.371 1.00 97.62 543 THR A O 1
ATOM 4191 N N . PHE A 1 544 ? -12.435 8.461 -1.895 1.00 98.56 544 PHE A N 1
ATOM 4192 C CA . PHE A 1 544 ? -11.928 8.781 -0.565 1.00 98.56 544 PHE A CA 1
ATOM 4193 C C . PHE A 1 544 ? -12.400 7.764 0.478 1.00 98.56 544 PHE A C 1
ATOM 4195 O O . PHE A 1 544 ? -13.578 7.400 0.506 1.00 98.56 544 PHE A O 1
ATOM 4202 N N . VAL A 1 545 ? -11.485 7.327 1.345 1.00 98.69 545 VAL A N 1
ATOM 4203 C CA . VAL A 1 545 ? -11.745 6.376 2.436 1.00 98.69 545 VAL A CA 1
ATOM 4204 C C . VAL A 1 545 ? -11.336 6.967 3.791 1.00 98.69 545 VAL A C 1
ATOM 4206 O O . VAL A 1 545 ? -10.317 7.655 3.863 1.00 98.69 545 VAL A O 1
ATOM 4209 N N . PRO A 1 546 ? -12.102 6.728 4.875 1.00 98.50 546 PRO A N 1
ATOM 4210 C CA . PRO A 1 546 ? -11.817 7.323 6.178 1.00 98.50 546 PRO A CA 1
ATOM 4211 C C . PRO A 1 546 ? -10.511 6.776 6.757 1.00 98.50 546 PRO A C 1
ATOM 4213 O O . PRO A 1 546 ? -10.385 5.575 6.969 1.00 98.50 546 PRO A O 1
ATOM 4216 N N . ALA A 1 547 ? -9.570 7.661 7.059 1.00 97.00 547 ALA A N 1
ATOM 4217 C CA . ALA A 1 547 ? -8.326 7.329 7.750 1.00 97.00 547 ALA A CA 1
ATOM 4218 C C . ALA A 1 547 ? -8.128 8.279 8.936 1.00 97.00 547 ALA A C 1
ATOM 4220 O O . ALA A 1 547 ? -8.759 9.327 8.996 1.00 97.00 547 ALA A O 1
ATOM 4221 N N . LEU A 1 548 ? -7.257 7.947 9.881 1.00 95.38 548 LEU A N 1
ATOM 4222 C CA . LEU A 1 548 ? -6.814 8.870 10.925 1.00 95.38 548 LEU A CA 1
ATOM 4223 C C . LEU A 1 548 ? -5.303 8.731 11.091 1.00 95.38 548 LEU A C 1
ATOM 4225 O O . LEU A 1 548 ? -4.747 7.662 10.847 1.00 95.38 548 LEU A O 1
ATOM 4229 N N . PHE A 1 549 ? -4.645 9.799 11.535 1.00 89.06 549 PHE A N 1
ATOM 4230 C CA . PHE A 1 549 ? -3.199 9.837 11.731 1.00 89.06 549 PHE A CA 1
ATOM 4231 C C . PHE A 1 549 ? -2.834 10.367 13.120 1.00 89.06 549 PHE A C 1
ATOM 4233 O O . PHE A 1 549 ? -3.512 11.236 13.680 1.00 89.06 549 PHE A O 1
ATOM 4240 N N . PHE A 1 550 ? -1.708 9.887 13.642 1.00 80.81 550 PHE A N 1
ATOM 4241 C CA . PHE A 1 550 ? -0.937 10.555 14.688 1.00 80.81 550 PHE A CA 1
ATOM 4242 C C . PHE A 1 550 ? 0.096 11.494 14.054 1.00 80.81 550 PHE A C 1
ATOM 4244 O O . PHE A 1 550 ? 0.564 11.222 12.955 1.00 80.81 550 PHE A O 1
ATOM 4251 N N . GLY A 1 551 ? 0.499 12.561 14.755 1.00 74.31 551 GLY A N 1
ATOM 4252 C CA . GLY A 1 551 ? 1.542 13.489 14.296 1.00 74.31 551 GLY A CA 1
ATOM 4253 C C . GLY A 1 551 ? 2.443 13.978 15.434 1.00 74.31 551 GLY A C 1
ATOM 4254 O O . GLY A 1 551 ? 1.944 14.315 16.512 1.00 74.31 551 GLY A O 1
ATOM 4255 N N . THR A 1 552 ? 3.762 14.033 15.212 1.00 67.56 552 THR A N 1
ATOM 4256 C CA . THR A 1 552 ? 4.726 14.553 16.203 1.00 67.56 552 THR A CA 1
ATOM 4257 C C . THR A 1 552 ? 4.658 16.076 16.340 1.00 67.56 552 THR A C 1
ATOM 4259 O O . THR A 1 552 ? 4.514 16.809 15.361 1.00 67.56 552 THR A O 1
ATOM 4262 N N . LYS A 1 553 ? 4.794 16.579 17.572 1.00 62.91 553 LYS A N 1
ATOM 4263 C CA . LYS A 1 553 ? 5.018 18.007 17.849 1.00 62.91 553 LYS A CA 1
ATOM 4264 C C . LYS A 1 553 ? 6.517 18.312 17.898 1.00 62.91 553 LYS A C 1
ATOM 4266 O O . LYS A 1 553 ? 7.234 17.678 18.672 1.00 62.91 553 LYS A O 1
ATOM 4271 N N . ASP A 1 554 ? 6.958 19.330 17.162 1.00 52.59 554 ASP A N 1
ATOM 4272 C CA . ASP A 1 554 ? 8.337 19.858 17.239 1.00 52.59 554 ASP A CA 1
ATOM 4273 C C . ASP A 1 554 ? 8.525 20.916 18.344 1.00 52.59 554 ASP A C 1
ATOM 4275 O O . ASP A 1 554 ? 9.632 21.215 18.777 1.00 52.59 554 ASP A O 1
ATOM 4279 N N . SER A 1 555 ? 7.439 21.502 18.837 1.00 49.62 555 SER A N 1
ATOM 4280 C CA . SER A 1 555 ? 7.416 22.436 19.966 1.00 49.62 555 SER A CA 1
ATOM 4281 C C . SER A 1 555 ? 5.971 22.518 20.459 1.00 49.62 555 SER A C 1
ATOM 4283 O O . SER A 1 555 ? 5.071 22.093 19.743 1.00 49.62 555 SER A O 1
ATOM 4285 N N . ASN A 1 556 ? 5.695 23.057 21.646 1.00 50.66 556 ASN A N 1
ATOM 4286 C CA . ASN A 1 556 ? 4.337 23.184 22.218 1.00 50.66 556 ASN A CA 1
ATOM 4287 C C . ASN A 1 556 ? 3.345 24.055 21.395 1.00 50.66 556 ASN A C 1
ATOM 4289 O O . ASN A 1 556 ? 2.386 24.583 21.952 1.00 50.66 556 ASN A O 1
ATOM 4293 N N . THR A 1 557 ? 3.576 24.262 20.097 1.00 47.31 557 THR A N 1
ATOM 4294 C CA . THR A 1 557 ? 2.770 25.076 19.192 1.00 47.31 557 THR A CA 1
ATOM 4295 C C . THR A 1 557 ? 2.152 24.226 18.079 1.00 47.31 557 THR A C 1
ATOM 4297 O O . THR A 1 557 ? 2.817 23.407 17.442 1.00 47.31 557 THR A O 1
ATOM 4300 N N . LEU A 1 558 ? 0.861 24.453 17.817 1.00 53.00 558 LEU A N 1
ATOM 4301 C CA . LEU A 1 558 ? 0.155 23.961 16.633 1.00 53.00 558 LEU A CA 1
ATOM 4302 C C . LEU A 1 558 ? 0.585 24.808 15.422 1.00 53.00 558 LEU A C 1
ATOM 4304 O O . LEU A 1 558 ? -0.133 25.708 14.997 1.00 53.00 558 LEU A O 1
ATOM 4308 N N . SER A 1 559 ? 1.805 24.619 14.918 1.00 55.28 559 SER A N 1
ATOM 4309 C CA . SER A 1 559 ? 2.238 25.332 13.706 1.00 55.28 559 SER A CA 1
ATOM 4310 C C . SER A 1 559 ? 1.611 24.710 12.452 1.00 55.28 559 SER A C 1
ATOM 4312 O O . SER A 1 559 ? 1.381 23.503 12.417 1.00 55.28 559 SER A O 1
ATOM 4314 N N . ALA A 1 560 ? 1.396 25.516 11.404 1.00 56.09 560 ALA A N 1
ATOM 4315 C CA . ALA A 1 560 ? 0.909 25.098 10.078 1.00 56.09 560 ALA A CA 1
ATOM 4316 C C . ALA A 1 560 ? 1.875 24.182 9.293 1.00 56.09 560 ALA A C 1
ATOM 4318 O O . ALA A 1 560 ? 1.616 23.871 8.131 1.00 56.09 560 ALA A O 1
ATOM 4319 N N . ALA A 1 561 ? 3.004 23.784 9.886 1.00 64.38 561 ALA A N 1
ATOM 4320 C CA . ALA A 1 561 ? 3.960 22.893 9.250 1.00 64.38 561 ALA A CA 1
ATOM 4321 C C . ALA A 1 561 ? 3.441 21.440 9.223 1.00 64.38 561 ALA A C 1
ATOM 4323 O O . ALA A 1 561 ? 2.736 21.023 10.150 1.00 64.38 561 ALA A O 1
ATOM 4324 N N . PRO A 1 562 ? 3.801 20.648 8.194 1.00 67.00 562 PRO A N 1
ATOM 4325 C CA . PRO A 1 562 ? 3.559 19.210 8.212 1.00 67.00 562 PRO A CA 1
ATOM 4326 C C . PRO A 1 562 ? 4.237 18.581 9.436 1.00 67.00 562 PRO A C 1
ATOM 4328 O O . PRO A 1 562 ? 5.360 18.944 9.785 1.00 67.00 562 PRO A O 1
ATOM 4331 N N . ARG A 1 563 ? 3.543 17.641 10.084 1.00 76.06 563 ARG A N 1
ATOM 4332 C CA . ARG A 1 563 ? 4.052 16.862 11.224 1.00 76.06 563 ARG A CA 1
ATOM 4333 C C . ARG A 1 563 ? 4.431 15.471 10.752 1.00 76.06 563 ARG A C 1
ATOM 4335 O O . ARG A 1 563 ? 3.740 14.942 9.886 1.00 76.06 563 ARG A O 1
ATOM 4342 N N . LEU A 1 564 ? 5.463 14.873 11.345 1.00 80.38 564 LEU A N 1
ATOM 4343 C CA . LEU A 1 564 ? 5.821 13.488 11.050 1.00 80.38 564 LEU A CA 1
ATOM 4344 C C . LEU A 1 564 ? 4.695 12.565 11.522 1.00 80.38 564 LEU A C 1
ATOM 4346 O O . LEU A 1 564 ? 4.392 12.531 12.722 1.00 80.38 564 LEU A O 1
ATOM 4350 N N . SER A 1 565 ? 4.080 11.850 10.585 1.00 83.94 565 SER A N 1
ATOM 4351 C CA . SER A 1 565 ? 2.803 11.177 10.808 1.00 83.94 565 SER A CA 1
ATOM 4352 C C . SER A 1 565 ? 2.859 9.669 10.599 1.00 83.94 565 SER A C 1
ATOM 4354 O O . SER A 1 565 ? 3.629 9.178 9.783 1.00 83.94 565 SER A O 1
ATOM 4356 N N . VAL A 1 566 ? 2.012 8.947 11.328 1.00 83.38 566 VAL A N 1
ATOM 4357 C CA . VAL A 1 566 ? 1.752 7.507 11.159 1.00 83.38 566 VAL A CA 1
ATOM 4358 C C . VAL A 1 566 ? 0.253 7.257 11.245 1.00 83.38 566 VAL A C 1
ATOM 4360 O O . VAL A 1 566 ? -0.466 8.059 11.850 1.00 83.38 566 VAL A O 1
ATOM 4363 N N . ALA A 1 567 ? -0.223 6.165 10.658 1.00 88.19 567 ALA A N 1
ATOM 4364 C CA . ALA A 1 567 ? -1.625 5.773 10.739 1.00 88.19 567 ALA A CA 1
ATOM 4365 C C . ALA A 1 567 ? -2.058 5.529 12.204 1.00 88.19 567 ALA A C 1
ATOM 4367 O O . ALA A 1 567 ? -1.317 4.959 13.003 1.00 88.19 567 ALA A O 1
ATOM 4368 N N . PHE A 1 568 ? -3.245 6.016 12.574 1.00 88.44 568 PHE A N 1
ATOM 4369 C CA . PHE A 1 568 ? -3.840 5.831 13.906 1.00 88.44 568 PHE A CA 1
ATOM 4370 C C . PHE A 1 568 ? -4.513 4.464 14.041 1.00 88.44 568 PHE A C 1
ATOM 4372 O O . PHE A 1 568 ? -4.338 3.763 15.031 1.00 88.44 568 PHE A O 1
ATOM 4379 N N . ASN A 1 569 ? -5.310 4.125 13.036 1.00 90.69 569 ASN A N 1
ATOM 4380 C CA . ASN A 1 569 ? -5.885 2.812 12.790 1.00 90.69 569 ASN A CA 1
ATOM 4381 C C . ASN A 1 569 ? -5.332 2.311 11.448 1.00 90.69 569 ASN A C 1
ATOM 4383 O O . ASN A 1 569 ? -4.864 3.154 10.678 1.00 90.69 569 ASN A O 1
ATOM 4387 N N . PRO A 1 570 ? -5.404 1.002 11.144 1.00 94.62 570 PRO A N 1
ATOM 4388 C CA . PRO A 1 570 ? -4.815 0.453 9.926 1.00 94.62 570 PRO A CA 1
ATOM 4389 C C . PRO A 1 570 ? -5.200 1.245 8.678 1.00 94.62 570 PRO A C 1
ATOM 4391 O O . PRO A 1 570 ? -6.388 1.448 8.411 1.00 94.62 570 PRO A O 1
ATOM 4394 N N . GLY A 1 571 ? -4.201 1.761 7.961 1.00 96.69 571 GLY A N 1
ATOM 4395 C CA . GLY A 1 571 ? -4.376 2.722 6.873 1.00 96.69 571 GLY A CA 1
ATOM 4396 C C . GLY A 1 571 ? -5.080 2.102 5.661 1.00 96.69 571 GLY A C 1
ATOM 4397 O O . GLY A 1 571 ? -4.444 1.377 4.903 1.00 96.69 571 GLY A O 1
ATOM 4398 N N . PRO A 1 572 ? -6.366 2.399 5.387 1.00 98.38 572 PRO A N 1
ATOM 4399 C CA . PRO A 1 572 ? -7.142 1.645 4.396 1.00 98.38 572 PRO A CA 1
ATOM 4400 C C . PRO A 1 572 ? -6.677 1.839 2.951 1.00 98.38 572 PRO A C 1
ATOM 4402 O O . PRO A 1 572 ? -7.041 1.044 2.090 1.00 98.38 572 PRO A O 1
ATOM 4405 N N . ALA A 1 573 ? -5.917 2.898 2.661 1.00 98.19 573 ALA A N 1
ATOM 4406 C CA . ALA A 1 573 ? -5.366 3.134 1.332 1.00 98.19 573 ALA A CA 1
ATOM 4407 C C . ALA A 1 573 ? -4.161 2.228 1.023 1.00 98.19 573 ALA A C 1
ATOM 4409 O O . ALA A 1 573 ? -3.944 1.926 -0.145 1.00 98.19 573 ALA A O 1
ATOM 4410 N N . ASN A 1 574 ? -3.462 1.715 2.043 1.00 98.56 574 ASN A N 1
ATOM 4411 C CA . ASN A 1 574 ? -2.362 0.754 1.915 1.00 98.56 574 ASN A CA 1
ATOM 4412 C C . ASN A 1 574 ? -2.914 -0.680 1.721 1.00 98.56 574 ASN A C 1
ATOM 4414 O O . ASN A 1 574 ? -2.592 -1.634 2.428 1.00 98.56 574 ASN A O 1
ATOM 4418 N N . LEU A 1 575 ? -3.853 -0.804 0.780 1.00 98.44 575 LEU A N 1
ATOM 4419 C CA . LEU A 1 575 ? -4.554 -2.033 0.417 1.00 98.44 575 LEU A CA 1
ATOM 4420 C C . LEU A 1 575 ? -3.829 -2.778 -0.705 1.00 98.44 575 LEU A C 1
ATOM 4422 O O . LEU A 1 575 ? -3.120 -2.175 -1.509 1.00 98.44 575 LEU A O 1
ATOM 4426 N N . GLN A 1 576 ? -4.085 -4.081 -0.833 1.00 98.44 576 GLN A N 1
ATOM 4427 C CA . GLN A 1 576 ? -3.561 -4.894 -1.930 1.00 98.44 576 GLN A CA 1
ATOM 4428 C C . GLN A 1 576 ? -4.668 -5.257 -2.938 1.00 98.44 576 GLN A C 1
ATOM 4430 O O . GLN A 1 576 ? -5.556 -6.058 -2.626 1.00 98.44 576 GLN A O 1
ATOM 4435 N N . PRO A 1 577 ? -4.629 -4.736 -4.181 1.00 97.75 577 PRO A N 1
ATOM 4436 C CA . PRO A 1 577 ? -5.557 -5.160 -5.228 1.00 97.75 577 PRO A CA 1
ATOM 4437 C C . PRO A 1 577 ? -5.150 -6.526 -5.782 1.00 97.75 577 PRO A C 1
ATOM 4439 O O . PRO A 1 577 ? -4.018 -6.694 -6.250 1.00 97.75 577 PRO A O 1
ATOM 4442 N N . LEU A 1 578 ? -6.068 -7.490 -5.772 1.00 97.81 578 LEU A N 1
ATOM 4443 C CA . LEU A 1 578 ? -5.842 -8.863 -6.226 1.00 97.81 578 LEU A CA 1
ATOM 4444 C C . LEU A 1 578 ? -6.966 -9.324 -7.155 1.00 97.81 578 LEU A C 1
ATOM 4446 O O . LEU A 1 578 ? -8.119 -8.920 -7.032 1.00 97.81 578 LEU A O 1
ATOM 4450 N N . THR A 1 579 ? -6.637 -10.213 -8.081 1.00 96.62 579 THR A N 1
ATOM 4451 C CA . THR A 1 579 ? -7.612 -10.922 -8.907 1.00 96.62 579 THR A CA 1
ATOM 4452 C C . THR A 1 579 ? -8.052 -12.183 -8.180 1.00 96.62 579 THR A C 1
ATOM 4454 O O . THR A 1 579 ? -7.230 -13.019 -7.817 1.00 96.62 579 THR A O 1
ATOM 4457 N N . VAL A 1 580 ? -9.356 -12.348 -8.013 1.00 96.44 580 VAL A N 1
ATOM 4458 C CA . VAL A 1 580 ? -9.994 -13.515 -7.410 1.00 96.44 580 VAL A CA 1
ATOM 4459 C C . VAL A 1 580 ? -10.810 -14.222 -8.494 1.00 96.44 580 VAL A C 1
ATOM 4461 O O . VAL A 1 580 ? -11.693 -13.595 -9.083 1.00 96.44 580 VAL A O 1
ATOM 4464 N N . PRO A 1 581 ? -10.572 -15.517 -8.779 1.00 93.44 581 PRO A N 1
ATOM 4465 C CA . PRO A 1 581 ? -11.200 -16.212 -9.907 1.00 93.44 581 PRO A CA 1
ATOM 4466 C C . PRO A 1 581 ? -12.731 -16.130 -9.962 1.00 93.44 581 PRO A C 1
ATOM 4468 O O . PRO A 1 581 ? -13.312 -16.154 -11.042 1.00 93.44 581 PRO A O 1
ATOM 4471 N N . THR A 1 582 ? -13.391 -16.038 -8.807 1.00 92.44 582 THR A N 1
ATOM 4472 C CA . THR A 1 582 ? -14.856 -16.046 -8.693 1.00 92.44 582 THR A CA 1
ATOM 4473 C C . THR A 1 582 ? -15.502 -14.669 -8.820 1.00 92.44 582 THR A C 1
ATOM 4475 O O . THR A 1 582 ? -16.687 -14.602 -9.138 1.00 92.44 582 THR A O 1
ATOM 4478 N N . VAL A 1 583 ? -14.761 -13.583 -8.572 1.00 93.88 583 VAL A N 1
ATOM 4479 C CA . VAL A 1 583 ? -15.318 -12.215 -8.510 1.00 93.88 583 VAL A CA 1
ATOM 4480 C C . VAL A 1 583 ? -14.547 -11.185 -9.342 1.00 93.88 583 VAL A C 1
ATOM 4482 O O . VAL A 1 583 ? -14.958 -10.032 -9.422 1.00 93.88 583 VAL A O 1
ATOM 4485 N N . GLY A 1 584 ? -13.456 -11.580 -10.002 1.00 93.19 584 GLY A N 1
ATOM 4486 C CA . GLY A 1 584 ? -12.601 -10.661 -10.750 1.00 93.19 584 GLY A CA 1
ATOM 4487 C C . GLY A 1 584 ? -11.717 -9.840 -9.814 1.00 93.19 584 GLY A C 1
ATOM 4488 O O . GLY A 1 584 ? -11.058 -10.398 -8.942 1.00 93.19 584 GLY A O 1
ATOM 4489 N N . ASN A 1 585 ? -11.659 -8.524 -9.999 1.00 92.00 585 ASN A N 1
ATOM 4490 C CA . ASN A 1 585 ? -10.822 -7.662 -9.163 1.00 92.00 585 ASN A CA 1
ATOM 4491 C C . ASN A 1 585 ? -11.440 -7.479 -7.767 1.00 92.00 585 ASN A C 1
ATOM 4493 O O . ASN A 1 585 ? -12.614 -7.134 -7.633 1.00 92.00 585 ASN A O 1
ATOM 4497 N N . ALA A 1 586 ? -10.626 -7.680 -6.735 1.00 97.25 586 ALA A N 1
ATOM 4498 C CA . ALA A 1 586 ? -10.983 -7.478 -5.341 1.00 97.25 586 ALA A CA 1
ATOM 4499 C C . ALA A 1 586 ? -9.908 -6.669 -4.608 1.00 97.25 586 ALA A C 1
ATOM 4501 O O . ALA A 1 586 ? -8.736 -6.664 -4.991 1.00 97.25 586 ALA A O 1
ATOM 4502 N N . LEU A 1 587 ? -10.315 -6.005 -3.531 1.00 98.50 587 LEU A N 1
ATOM 4503 C CA . LEU A 1 587 ? -9.448 -5.213 -2.668 1.00 98.50 587 LEU A CA 1
ATOM 4504 C C . LEU A 1 587 ? -9.279 -5.925 -1.329 1.00 98.50 587 LEU A C 1
ATOM 4506 O O . LEU A 1 587 ? -10.265 -6.210 -0.646 1.00 98.50 587 LEU A O 1
ATOM 4510 N N . PHE A 1 588 ? -8.029 -6.196 -0.967 1.00 98.69 588 PHE A N 1
ATOM 4511 C CA . PHE A 1 588 ? -7.645 -6.722 0.336 1.00 98.69 588 PHE A CA 1
ATOM 4512 C C . PHE A 1 588 ? -7.183 -5.541 1.185 1.00 98.69 588 PHE A C 1
ATOM 4514 O O . PHE A 1 588 ? -6.080 -5.030 1.009 1.00 98.69 588 PHE A O 1
ATOM 4521 N N . VAL A 1 589 ? -8.089 -5.045 2.021 1.00 98.81 589 VAL A N 1
ATOM 4522 C CA . VAL A 1 589 ? -7.955 -3.781 2.754 1.00 98.81 589 VAL A CA 1
ATOM 4523 C C . VAL A 1 589 ? -7.540 -4.077 4.196 1.00 98.81 589 VAL A C 1
ATOM 4525 O O . VAL A 1 589 ? -8.114 -4.992 4.786 1.00 98.81 589 VAL A O 1
ATOM 4528 N N . PRO A 1 590 ? -6.614 -3.319 4.802 1.00 98.56 590 PRO A N 1
ATOM 4529 C CA . PRO A 1 590 ? -6.311 -3.444 6.227 1.00 98.56 590 PRO A CA 1
ATOM 4530 C C . PRO A 1 590 ? -7.582 -3.360 7.077 1.00 98.56 590 PRO A C 1
ATOM 4532 O O . PRO A 1 590 ? -8.449 -2.505 6.853 1.00 98.56 590 PRO A O 1
ATOM 4535 N N . ARG A 1 591 ? -7.755 -4.274 8.029 1.00 97.12 591 ARG A N 1
ATOM 4536 C CA . ARG A 1 591 ? -8.938 -4.302 8.896 1.00 97.12 591 ARG A CA 1
ATOM 4537 C C . ARG A 1 591 ? -8.934 -3.089 9.822 1.00 97.12 591 ARG A C 1
ATOM 4539 O O . ARG A 1 591 ? -7.936 -2.800 10.459 1.00 97.12 591 ARG A O 1
ATOM 4546 N N . GLN A 1 592 ? -10.056 -2.380 9.937 1.00 96.31 592 GLN A N 1
ATOM 4547 C CA . GLN A 1 592 ? -10.033 -1.044 10.549 1.00 96.31 592 GLN A CA 1
ATOM 4548 C C . GLN A 1 592 ? -10.076 -1.059 12.077 1.00 96.31 592 GLN A C 1
ATOM 4550 O O . GLN A 1 592 ? -9.597 -0.115 12.706 1.00 96.31 592 GLN A O 1
ATOM 4555 N N . PHE A 1 593 ? -10.659 -2.106 12.673 1.00 93.50 593 PHE A N 1
ATOM 4556 C CA . PHE A 1 593 ? -10.933 -2.175 14.115 1.00 93.50 593 PHE A CA 1
ATOM 4557 C C . PHE A 1 593 ? -11.564 -0.876 14.641 1.00 93.50 593 PHE A C 1
ATOM 4559 O O . PHE A 1 593 ? -11.184 -0.343 15.685 1.00 93.50 593 PHE A O 1
ATOM 4566 N N . GLY A 1 594 ? -12.498 -0.329 13.873 1.00 94.75 594 GLY A N 1
ATOM 4567 C CA . GLY A 1 594 ? -13.180 0.913 14.158 1.00 94.75 594 GLY A CA 1
ATOM 4568 C C . GLY A 1 594 ? -14.378 0.732 15.093 1.00 94.75 594 GLY A C 1
ATOM 4569 O O . GLY A 1 594 ? -14.731 -0.374 15.517 1.00 94.75 594 GLY A O 1
ATOM 4570 N N . PRO A 1 595 ? -15.051 1.842 15.432 1.00 95.75 595 PRO A N 1
ATOM 4571 C CA . PRO A 1 595 ? -16.240 1.805 16.261 1.00 95.75 595 PRO A CA 1
ATOM 4572 C C . PRO A 1 595 ? -17.392 1.065 15.580 1.00 95.75 595 PRO A C 1
ATOM 4574 O O . PRO A 1 595 ? -17.776 1.363 14.452 1.00 95.75 595 PRO A O 1
ATOM 4577 N N . VAL A 1 596 ? -18.015 0.141 16.307 1.00 95.31 596 VAL A N 1
ATOM 4578 C CA . VAL A 1 596 ? -19.187 -0.592 15.820 1.00 95.31 596 VAL A CA 1
ATOM 4579 C C . VAL A 1 596 ? -20.475 0.150 16.184 1.00 95.31 596 VAL A C 1
ATOM 4581 O O . VAL A 1 596 ? -20.752 0.417 17.356 1.00 95.31 596 VAL A O 1
ATOM 4584 N N . ASN A 1 597 ? -21.295 0.496 15.190 1.00 93.25 597 ASN A N 1
ATOM 4585 C CA . ASN A 1 597 ? -22.562 1.202 15.399 1.00 93.25 597 ASN A CA 1
ATOM 4586 C C . ASN A 1 597 ? -23.617 0.320 16.106 1.00 93.25 597 ASN A C 1
ATOM 4588 O O . ASN A 1 597 ? -23.359 -0.807 16.525 1.00 93.25 597 ASN A O 1
ATOM 4592 N N . ASN A 1 598 ? -24.831 0.837 16.303 1.00 90.31 598 ASN A N 1
ATOM 4593 C CA . ASN A 1 598 ? -25.894 0.084 16.987 1.00 90.31 598 ASN A CA 1
ATOM 4594 C C . ASN A 1 598 ? -26.482 -1.069 16.154 1.00 90.31 598 ASN A C 1
ATOM 4596 O O . ASN A 1 598 ? -27.178 -1.910 16.714 1.00 90.31 598 ASN A O 1
ATOM 4600 N N . ALA A 1 599 ? -26.174 -1.136 14.857 1.00 91.06 599 ALA A N 1
ATOM 4601 C CA . ALA A 1 599 ? -26.528 -2.253 13.984 1.00 91.06 599 ALA A CA 1
ATOM 4602 C C . ALA A 1 599 ? -25.464 -3.369 13.975 1.00 91.06 599 ALA A C 1
ATOM 4604 O O . ALA A 1 599 ? -25.622 -4.346 13.249 1.00 91.06 599 ALA A O 1
ATOM 4605 N N . GLY A 1 600 ? -24.388 -3.241 14.761 1.00 91.44 600 GLY A N 1
ATOM 4606 C CA . GLY A 1 600 ? -23.319 -4.240 14.802 1.00 91.44 600 GLY A CA 1
ATOM 4607 C C . GLY A 1 600 ? -22.330 -4.140 13.638 1.00 91.44 600 GLY A C 1
ATOM 4608 O O . GLY A 1 600 ? -21.618 -5.101 13.373 1.00 91.44 600 GLY A O 1
ATOM 4609 N N . VAL A 1 601 ? -22.272 -2.994 12.950 1.00 93.06 601 VAL A N 1
ATOM 4610 C CA . VAL A 1 601 ? -21.384 -2.769 11.800 1.00 93.06 601 VAL A CA 1
ATOM 4611 C C . VAL A 1 601 ? -20.268 -1.785 12.158 1.00 93.06 601 VAL A C 1
ATOM 4613 O O . VAL A 1 601 ? -20.543 -0.716 12.710 1.00 93.06 601 VAL A O 1
ATOM 4616 N N . ASP A 1 602 ? -19.023 -2.126 11.819 1.00 97.06 602 ASP A N 1
ATOM 4617 C CA . ASP A 1 602 ? -17.881 -1.205 11.865 1.00 97.06 602 ASP A CA 1
ATOM 4618 C C . ASP A 1 602 ? -18.094 -0.052 10.872 1.00 97.06 602 ASP A C 1
ATOM 4620 O O . ASP A 1 602 ? -18.324 -0.254 9.675 1.00 97.06 602 ASP A O 1
ATOM 4624 N N . ILE A 1 603 ? -18.064 1.179 11.381 1.00 97.81 603 ILE A N 1
ATOM 4625 C CA . ILE A 1 603 ? -18.454 2.359 10.606 1.00 97.81 603 ILE A CA 1
ATOM 4626 C C . ILE A 1 603 ? -17.437 2.742 9.527 1.00 97.81 603 ILE A C 1
ATOM 4628 O O . ILE A 1 603 ? -17.828 3.350 8.527 1.00 97.81 603 ILE A O 1
ATOM 4632 N N . TYR A 1 604 ? -16.158 2.403 9.705 1.00 98.44 604 TYR A N 1
ATOM 4633 C CA . TYR A 1 604 ? -15.109 2.693 8.730 1.00 98.44 604 TYR A CA 1
ATOM 4634 C C . TYR A 1 604 ? -15.099 1.616 7.661 1.00 98.44 604 TYR A C 1
ATOM 4636 O O . TYR A 1 604 ? -15.147 1.944 6.479 1.00 98.44 604 TYR A O 1
ATOM 4644 N N . GLU A 1 605 ? -15.180 0.344 8.051 1.00 98.25 605 GLU A N 1
ATOM 4645 C CA . GLU A 1 605 ? -15.323 -0.760 7.100 1.00 98.25 605 GLU A CA 1
ATOM 4646 C C . GLU A 1 605 ? -16.578 -0.595 6.232 1.00 98.25 605 GLU A C 1
ATOM 4648 O O . GLU A 1 605 ? -16.531 -0.780 5.014 1.00 98.25 605 GLU A O 1
ATOM 4653 N N . SER A 1 606 ? -17.700 -0.174 6.827 1.00 97.69 606 SER A N 1
ATOM 4654 C CA . SER A 1 606 ? -18.924 0.130 6.080 1.00 97.69 606 SER A CA 1
ATOM 4655 C C . SER A 1 606 ? -18.748 1.296 5.110 1.00 97.69 606 SER A C 1
ATOM 4657 O O . SER A 1 606 ? -19.278 1.239 4.001 1.00 97.69 606 SER A O 1
ATOM 4659 N N . ALA A 1 607 ? -18.051 2.360 5.517 1.00 98.31 607 ALA A N 1
ATOM 4660 C CA . ALA A 1 607 ? -17.800 3.512 4.657 1.00 98.31 607 ALA A CA 1
ATOM 4661 C C . ALA A 1 607 ? -16.871 3.147 3.491 1.00 98.31 607 ALA A C 1
ATOM 4663 O O . ALA A 1 607 ? -17.148 3.534 2.360 1.00 98.31 607 ALA A O 1
ATOM 4664 N N . ILE A 1 608 ? -15.838 2.342 3.749 1.00 98.62 608 ILE A N 1
ATOM 4665 C CA . ILE A 1 608 ? -14.930 1.813 2.729 1.00 98.62 608 ILE A CA 1
ATOM 4666 C C . ILE A 1 608 ? -15.712 0.962 1.728 1.00 98.62 608 ILE A C 1
ATOM 4668 O O . ILE A 1 608 ? -15.696 1.272 0.542 1.00 98.62 608 ILE A O 1
ATOM 4672 N N . ARG A 1 609 ? -16.471 -0.050 2.183 1.00 97.94 609 ARG A N 1
ATOM 4673 C CA . ARG A 1 609 ? -17.288 -0.895 1.287 1.00 97.94 609 ARG A CA 1
ATOM 4674 C C . ARG A 1 609 ? -18.246 -0.074 0.420 1.00 97.94 609 ARG A C 1
ATOM 4676 O O . ARG A 1 609 ? -18.460 -0.415 -0.737 1.00 97.94 609 ARG A O 1
ATOM 4683 N N . ALA A 1 610 ? -18.829 0.992 0.969 1.00 97.56 610 ALA A N 1
ATOM 4684 C CA . ALA A 1 610 ? -19.705 1.878 0.208 1.00 97.56 610 ALA A CA 1
ATOM 4685 C C . ALA A 1 610 ? -18.937 2.694 -0.849 1.00 97.56 610 ALA A C 1
ATOM 4687 O O . ALA A 1 610 ? -19.417 2.835 -1.975 1.00 97.56 610 ALA A O 1
ATOM 4688 N N . ALA A 1 611 ? -17.752 3.206 -0.500 1.00 97.06 611 ALA A N 1
ATOM 4689 C CA . ALA A 1 611 ? -16.916 4.010 -1.388 1.00 97.06 611 ALA A CA 1
ATOM 4690 C C . ALA A 1 611 ? -16.407 3.201 -2.595 1.00 97.06 611 ALA A C 1
ATOM 4692 O O . ALA A 1 611 ? -16.478 3.680 -3.724 1.00 97.06 611 ALA A O 1
ATOM 4693 N N . VAL A 1 612 ? -15.982 1.954 -2.375 1.00 95.38 612 VAL A N 1
ATOM 4694 C CA . VAL A 1 612 ? -15.500 1.022 -3.417 1.00 95.38 612 VAL A CA 1
ATOM 4695 C C . VAL A 1 612 ? -16.544 -0.043 -3.769 1.00 95.38 612 VAL A C 1
ATOM 4697 O O . VAL A 1 612 ? -16.252 -1.228 -3.901 1.00 95.38 612 VAL A O 1
ATOM 4700 N N . SER A 1 613 ? -17.807 0.367 -3.902 1.00 94.12 613 SER A N 1
ATOM 4701 C CA . SER A 1 613 ? -18.934 -0.553 -4.142 1.00 94.12 613 SER A CA 1
ATOM 4702 C C . SER A 1 613 ? -18.878 -1.300 -5.483 1.00 94.12 613 SER A C 1
ATOM 4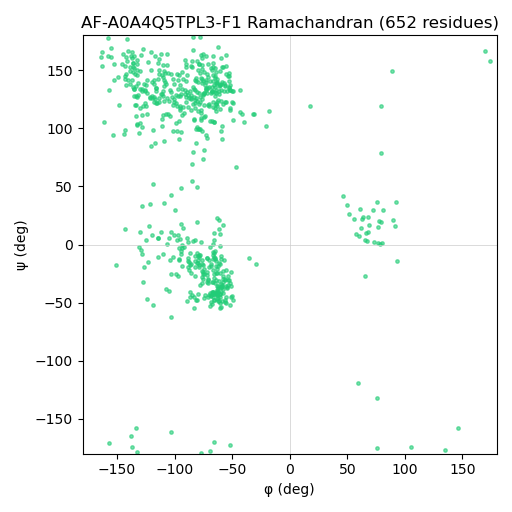704 O O . SER A 1 613 ? -19.623 -2.260 -5.682 1.00 94.12 613 SER A O 1
ATOM 4706 N N . SER A 1 614 ? -18.000 -0.884 -6.400 1.00 91.12 614 SER A N 1
ATOM 4707 C CA . SER A 1 614 ? -17.710 -1.593 -7.650 1.00 91.12 614 SER A CA 1
ATOM 4708 C C . SER A 1 614 ? -16.768 -2.790 -7.484 1.00 91.12 614 SER A C 1
ATOM 4710 O O . SER A 1 614 ? -16.602 -3.562 -8.427 1.00 91.12 614 SER A O 1
ATOM 4712 N N . GLU A 1 615 ? -16.148 -2.949 -6.316 1.00 93.19 615 GLU A N 1
ATOM 4713 C CA . GLU A 1 615 ? -15.170 -3.983 -6.014 1.00 93.19 615 GLU A CA 1
ATOM 4714 C C . GLU A 1 615 ? -15.696 -4.960 -4.964 1.00 93.19 615 GLU A C 1
ATOM 4716 O O . GLU A 1 615 ? -16.440 -4.608 -4.048 1.00 93.19 615 GLU A O 1
ATOM 4721 N N . SER A 1 616 ? -15.226 -6.206 -5.040 1.00 96.44 616 SER A N 1
ATOM 4722 C CA . SER A 1 616 ? -15.282 -7.082 -3.869 1.00 96.44 616 SER A CA 1
ATOM 4723 C C . SER A 1 616 ? -14.240 -6.625 -2.849 1.00 96.44 616 SER A C 1
ATOM 4725 O O . SER A 1 616 ? -13.093 -6.377 -3.213 1.00 96.44 616 SER A O 1
ATOM 4727 N N . VAL A 1 617 ? -14.622 -6.532 -1.576 1.00 98.12 617 VAL A N 1
ATOM 4728 C CA . VAL A 1 617 ? -13.744 -6.051 -0.497 1.00 98.12 617 VAL A CA 1
ATOM 4729 C C . VAL A 1 617 ? -13.603 -7.113 0.584 1.00 98.12 617 VAL A C 1
ATOM 4731 O O . VAL A 1 617 ? -14.607 -7.573 1.142 1.00 98.12 617 VAL A O 1
ATOM 4734 N N . TYR A 1 618 ? -12.359 -7.438 0.918 1.00 98.56 618 TYR A N 1
ATOM 4735 C CA . TYR A 1 618 ? -11.989 -8.326 2.013 1.00 98.56 618 TYR A CA 1
ATOM 4736 C C . TYR A 1 618 ? -11.097 -7.567 2.989 1.00 98.56 618 TYR A C 1
ATOM 4738 O O . TYR A 1 618 ? -10.097 -6.985 2.578 1.00 98.56 618 TYR A O 1
ATOM 4746 N N . PHE A 1 619 ? -11.463 -7.549 4.267 1.00 98.62 619 PHE A N 1
ATOM 4747 C CA . PHE A 1 619 ? -10.639 -6.929 5.299 1.00 98.62 619 PHE A CA 1
ATOM 4748 C C . PHE A 1 619 ? -9.640 -7.943 5.856 1.00 98.62 619 PHE A C 1
ATOM 4750 O O . PHE A 1 619 ? -10.032 -9.045 6.245 1.00 98.62 619 PHE A O 1
ATOM 4757 N N . VAL A 1 620 ? -8.368 -7.564 5.890 1.00 98.62 620 VAL A N 1
ATOM 4758 C CA . VAL A 1 620 ? -7.246 -8.410 6.302 1.00 98.62 620 VAL A CA 1
ATOM 4759 C C . VAL A 1 620 ? -6.767 -7.962 7.675 1.00 98.62 620 VAL A C 1
ATOM 4761 O O . VAL A 1 620 ? -6.473 -6.788 7.878 1.00 98.62 620 VAL A O 1
ATOM 4764 N N . ASP A 1 621 ? -6.693 -8.887 8.626 1.00 95.25 621 ASP A N 1
ATOM 4765 C CA . ASP A 1 621 ? -6.096 -8.624 9.936 1.00 95.25 621 ASP A CA 1
ATOM 4766 C C . ASP A 1 621 ? -4.560 -8.644 9.820 1.00 95.25 621 ASP A C 1
ATOM 4768 O O . ASP A 1 621 ? -3.942 -9.710 9.760 1.00 95.25 621 ASP A O 1
ATOM 4772 N N . ASP A 1 622 ? -3.961 -7.456 9.740 1.00 93.06 622 ASP A N 1
ATOM 4773 C CA . ASP A 1 622 ? -2.523 -7.198 9.598 1.00 93.06 622 ASP A CA 1
ATOM 4774 C C . ASP A 1 622 ? -1.902 -6.556 10.854 1.00 93.06 622 ASP A C 1
ATOM 4776 O O . ASP A 1 622 ? -0.739 -6.137 10.852 1.00 93.06 622 ASP A O 1
ATOM 4780 N N . TRP A 1 623 ? -2.665 -6.522 11.952 1.00 86.44 623 TRP A N 1
ATOM 4781 C CA . TRP A 1 623 ? -2.342 -5.731 13.132 1.00 86.44 623 TRP A CA 1
ATOM 4782 C C . TRP A 1 623 ? -0.995 -6.101 13.758 1.00 86.44 623 TRP A C 1
ATOM 4784 O O . TRP A 1 623 ? -0.159 -5.233 13.994 1.00 86.44 623 TRP A O 1
ATOM 4794 N N . GLU A 1 624 ? -0.795 -7.385 14.071 1.00 77.94 624 GLU A N 1
ATOM 4795 C CA . GLU A 1 624 ? 0.290 -7.845 14.943 1.00 77.94 624 GLU A CA 1
ATOM 4796 C C . GLU A 1 624 ? 1.689 -7.673 14.345 1.00 77.94 624 GLU A C 1
ATOM 4798 O O . GLU A 1 624 ? 2.645 -7.473 15.094 1.00 77.94 624 GLU A O 1
ATOM 4803 N N . LEU A 1 625 ? 1.822 -7.776 13.021 1.00 80.19 625 LEU A N 1
ATOM 4804 C CA . LEU A 1 625 ? 3.121 -7.737 12.349 1.00 80.19 625 LEU A CA 1
ATOM 4805 C C . LEU A 1 625 ? 3.350 -6.431 11.585 1.00 80.19 625 LEU A C 1
ATOM 4807 O O . LEU A 1 625 ? 4.474 -5.918 11.594 1.00 80.19 625 LEU A O 1
ATOM 4811 N N . TYR A 1 626 ? 2.307 -5.898 10.947 1.00 87.00 626 TYR A N 1
ATOM 4812 C CA . TYR A 1 626 ? 2.430 -4.790 10.007 1.00 87.00 626 TYR A CA 1
ATOM 4813 C C . TYR A 1 626 ? 1.993 -3.473 10.638 1.00 87.00 626 TYR A C 1
ATOM 4815 O O . TYR A 1 626 ? 2.862 -2.621 10.833 1.00 87.00 626 TYR A O 1
ATOM 4823 N N . HIS A 1 627 ? 0.724 -3.330 11.046 1.00 87.69 627 HIS A N 1
ATOM 4824 C CA . HIS A 1 627 ? 0.189 -2.040 11.509 1.00 87.69 627 HIS A CA 1
ATOM 4825 C C . HIS A 1 627 ? 1.016 -1.447 12.657 1.00 87.69 627 HIS A C 1
ATOM 4827 O O . HIS A 1 627 ? 1.492 -0.311 12.601 1.00 87.69 627 HIS A O 1
ATOM 4833 N N . VAL A 1 628 ? 1.284 -2.258 13.689 1.00 76.31 628 VAL A N 1
ATOM 4834 C CA . VAL A 1 628 ? 2.108 -1.849 14.843 1.00 76.31 628 VAL A CA 1
ATOM 4835 C C . VAL A 1 628 ? 3.562 -1.545 14.458 1.00 76.31 628 VAL A C 1
ATOM 4837 O O . VAL A 1 628 ? 4.281 -0.868 15.185 1.00 76.31 628 VAL A O 1
ATOM 4840 N N . SER A 1 629 ? 4.020 -2.010 13.302 1.00 75.56 629 SER A N 1
ATOM 4841 C CA . SER A 1 629 ? 5.362 -1.737 12.792 1.00 75.56 629 SER A CA 1
ATOM 4842 C C . SER A 1 629 ? 5.394 -0.585 11.775 1.00 75.56 629 SER A C 1
ATOM 4844 O O . SER A 1 629 ? 6.472 -0.282 11.270 1.00 75.56 629 SER A O 1
ATOM 4846 N N . GLY A 1 630 ? 4.263 0.089 11.523 1.00 77.75 630 GLY A N 1
ATOM 4847 C CA . GLY A 1 630 ? 4.176 1.284 10.678 1.00 77.75 630 GLY A CA 1
ATOM 4848 C C . GLY A 1 630 ? 3.871 1.031 9.200 1.00 77.75 630 GLY A C 1
ATOM 4849 O O . GLY A 1 630 ? 4.085 1.933 8.402 1.00 77.75 630 GLY A O 1
ATOM 4850 N N . GLY A 1 631 ? 3.387 -0.153 8.829 1.00 87.69 631 GLY A N 1
ATOM 4851 C CA . GLY A 1 631 ? 2.938 -0.455 7.464 1.00 87.69 631 GLY A CA 1
ATOM 4852 C C . GLY A 1 631 ? 1.692 -1.330 7.488 1.00 87.69 631 GLY A C 1
ATOM 4853 O O . GLY A 1 631 ? 1.267 -1.737 8.558 1.00 87.69 631 GLY A O 1
ATOM 4854 N N . GLU A 1 632 ? 1.108 -1.644 6.339 1.00 96.56 632 GLU A N 1
ATOM 4855 C CA . GLU A 1 632 ? -0.141 -2.418 6.288 1.00 96.56 632 GLU A CA 1
ATOM 4856 C C . GLU A 1 632 ? -0.052 -3.536 5.235 1.00 96.56 632 GLU A C 1
ATOM 4858 O O . GLU A 1 632 ? 1.042 -3.978 4.858 1.00 96.56 632 GLU A O 1
ATOM 4863 N N . VAL A 1 633 ? -1.203 -4.018 4.759 1.00 98.38 633 VAL A N 1
ATOM 4864 C CA . VAL A 1 633 ? -1.305 -5.107 3.781 1.00 98.38 633 VAL A CA 1
ATOM 4865 C C . VAL A 1 633 ? -0.423 -4.926 2.549 1.00 98.38 633 VAL A C 1
ATOM 4867 O O . VAL A 1 633 ? 0.222 -5.893 2.128 1.00 98.38 633 VAL A O 1
ATOM 4870 N N . HIS A 1 634 ? -0.388 -3.725 1.969 1.00 98.50 634 HIS A N 1
ATOM 4871 C CA . HIS A 1 634 ? 0.435 -3.461 0.794 1.00 98.50 634 HIS A CA 1
ATOM 4872 C C . HIS A 1 634 ? 1.924 -3.540 1.142 1.00 98.50 634 HIS A C 1
ATOM 4874 O O . HIS A 1 634 ? 2.629 -4.352 0.555 1.00 98.50 634 HIS A O 1
ATOM 4880 N N . CYS A 1 635 ? 2.386 -2.834 2.182 1.00 97.12 635 CYS A N 1
ATOM 4881 C CA . CYS A 1 635 ? 3.786 -2.885 2.632 1.00 97.12 635 CYS A CA 1
ATOM 4882 C C . CYS A 1 635 ? 4.270 -4.321 2.916 1.00 97.12 635 CYS A C 1
ATOM 4884 O O . CYS A 1 635 ? 5.430 -4.683 2.685 1.00 97.12 635 CYS A O 1
ATOM 4886 N N . GLY A 1 636 ? 3.374 -5.145 3.463 1.00 95.56 636 GLY A N 1
ATOM 4887 C CA . GLY A 1 636 ? 3.652 -6.511 3.881 1.00 95.56 636 GLY A CA 1
ATOM 4888 C C . GLY A 1 636 ? 3.707 -7.555 2.769 1.00 95.56 636 GLY A C 1
ATOM 4889 O O . GLY A 1 636 ? 4.096 -8.699 3.039 1.00 95.56 636 GLY A O 1
ATOM 4890 N N . SER A 1 637 ? 3.326 -7.196 1.541 1.00 97.69 637 SER A N 1
ATOM 4891 C CA . SER A 1 637 ? 3.266 -8.122 0.413 1.00 97.69 637 SER A CA 1
ATOM 4892 C C . SER A 1 637 ? 3.821 -7.516 -0.879 1.00 97.69 637 SER A C 1
ATOM 4894 O O . SER A 1 637 ? 4.099 -6.334 -0.954 1.00 97.69 637 SER A O 1
ATOM 4896 N N . ILE A 1 638 ? 4.080 -8.347 -1.888 1.00 96.81 638 ILE A N 1
ATOM 4897 C CA . ILE A 1 638 ? 4.381 -7.894 -3.256 1.00 96.81 638 ILE A CA 1
ATOM 4898 C C . ILE A 1 638 ? 3.755 -8.871 -4.245 1.00 96.81 638 ILE A C 1
ATOM 4900 O O . ILE A 1 638 ? 3.733 -10.087 -4.022 1.00 96.81 638 ILE A O 1
ATOM 4904 N N . VAL A 1 639 ? 3.232 -8.354 -5.354 1.00 97.94 639 VAL A N 1
ATOM 4905 C CA . VAL A 1 639 ? 2.440 -9.143 -6.302 1.00 97.94 639 VAL A CA 1
ATOM 4906 C C . VAL A 1 639 ? 3.113 -9.189 -7.663 1.00 97.94 639 VAL A C 1
ATOM 4908 O O . VAL A 1 639 ? 3.300 -8.173 -8.326 1.00 97.94 639 VAL A O 1
ATOM 4911 N N . LYS A 1 640 ? 3.399 -10.399 -8.146 1.00 97.62 640 LYS A N 1
ATOM 4912 C CA . LYS A 1 640 ? 3.737 -10.614 -9.554 1.00 97.62 640 LYS A CA 1
ATOM 4913 C C . LYS A 1 640 ? 2.443 -10.670 -10.358 1.00 97.62 640 LYS A C 1
ATOM 4915 O O . LYS A 1 640 ? 1.566 -11.490 -10.076 1.00 97.62 640 LYS A O 1
ATOM 4920 N N . ARG A 1 641 ? 2.330 -9.802 -11.361 1.00 97.50 641 ARG A N 1
ATOM 4921 C CA . ARG A 1 641 ? 1.119 -9.616 -12.172 1.00 97.50 641 ARG A CA 1
ATOM 4922 C C . ARG A 1 641 ? 1.309 -10.093 -13.605 1.00 97.50 641 ARG A C 1
ATOM 4924 O O . ARG A 1 641 ? 2.434 -10.295 -14.062 1.00 97.50 641 ARG A O 1
ATOM 4931 N N . ALA A 1 642 ? 0.204 -10.271 -14.315 1.00 96.31 642 ALA A N 1
ATOM 4932 C CA . ALA A 1 642 ? 0.193 -10.482 -15.749 1.00 96.31 642 ALA A CA 1
ATOM 4933 C C . ALA A 1 642 ? 0.936 -9.341 -16.455 1.00 96.31 642 ALA A C 1
ATOM 4935 O O . ALA A 1 642 ? 0.966 -8.200 -15.999 1.00 96.31 642 ALA A O 1
ATOM 4936 N N . LEU A 1 643 ? 1.587 -9.681 -17.562 1.00 94.88 643 LEU A N 1
ATOM 4937 C CA . LEU A 1 643 ? 2.341 -8.712 -18.336 1.00 94.88 643 LEU A CA 1
ATOM 4938 C C . LEU A 1 643 ? 1.364 -7.921 -19.226 1.00 94.88 643 LEU A C 1
ATOM 4940 O O . LEU A 1 643 ? 0.582 -8.566 -19.931 1.00 94.88 643 LEU A O 1
ATOM 4944 N N . PRO A 1 644 ? 1.426 -6.574 -19.255 1.00 91.31 644 PRO A N 1
ATOM 4945 C CA . PRO A 1 644 ? 0.517 -5.759 -20.062 1.00 91.31 644 PRO A CA 1
ATOM 4946 C C . PRO A 1 644 ? 0.534 -6.151 -21.542 1.00 91.31 644 PRO A C 1
ATOM 4948 O O . PRO A 1 644 ? 1.557 -6.608 -22.052 1.00 91.31 644 PRO A O 1
ATOM 4951 N N . ALA A 1 645 ? -0.553 -5.919 -22.279 1.00 87.38 645 ALA A N 1
ATOM 4952 C CA . ALA A 1 645 ? -0.620 -6.260 -23.707 1.00 87.38 645 ALA A CA 1
ATOM 4953 C C . ALA A 1 645 ? 0.165 -5.290 -24.613 1.00 87.38 645 ALA A C 1
ATOM 4955 O O . ALA A 1 645 ? 0.665 -5.696 -25.657 1.00 87.38 645 ALA A O 1
ATOM 4956 N N . THR A 1 646 ? 0.300 -4.020 -24.221 1.00 86.69 646 THR A N 1
ATOM 4957 C CA . THR A 1 646 ? 0.888 -2.967 -25.065 1.00 86.69 646 THR A CA 1
ATOM 4958 C C . THR A 1 646 ? 2.386 -3.185 -25.303 1.00 86.69 646 THR A C 1
ATOM 4960 O O . THR A 1 646 ? 3.153 -3.388 -24.358 1.00 86.69 646 THR A O 1
ATOM 4963 N N . ASP A 1 647 ? 2.810 -3.090 -26.562 1.00 89.12 647 ASP A N 1
ATOM 4964 C CA . ASP A 1 647 ? 4.218 -3.082 -26.963 1.00 89.12 647 ASP A CA 1
ATOM 4965 C C . ASP A 1 647 ? 4.779 -1.655 -26.892 1.00 89.12 647 ASP A C 1
ATOM 4967 O O . ASP A 1 647 ? 4.249 -0.738 -27.527 1.00 89.12 647 ASP A O 1
ATOM 4971 N N . TRP A 1 648 ? 5.881 -1.460 -26.167 1.00 88.56 648 TRP A N 1
ATOM 4972 C CA . TRP A 1 648 ? 6.442 -0.127 -25.894 1.00 88.56 648 TRP A CA 1
ATOM 4973 C C . TRP A 1 648 ? 6.926 0.633 -27.132 1.00 88.56 648 TRP A C 1
ATOM 4975 O O . TRP A 1 648 ? 6.955 1.858 -27.136 1.00 88.56 648 TRP A O 1
ATOM 4985 N N . TRP A 1 649 ? 7.279 -0.073 -28.208 1.00 87.44 649 TRP A N 1
ATOM 4986 C CA . TRP A 1 649 ? 7.750 0.540 -29.454 1.00 87.44 649 TRP A CA 1
ATOM 4987 C C . TRP A 1 649 ? 6.619 0.930 -30.416 1.00 87.44 649 TRP A C 1
ATOM 4989 O O . TRP A 1 649 ? 6.888 1.529 -31.454 1.00 87.44 649 TRP A O 1
ATOM 4999 N N . THR A 1 650 ? 5.366 0.566 -30.124 1.00 77.88 650 THR A N 1
ATOM 5000 C CA . THR A 1 650 ? 4.237 0.786 -31.051 1.00 77.88 650 THR A CA 1
ATOM 5001 C C . THR A 1 650 ? 3.559 2.140 -30.890 1.00 77.88 650 THR A C 1
ATOM 5003 O O . THR A 1 650 ? 2.772 2.533 -31.751 1.00 77.88 650 THR A O 1
ATOM 5006 N N . LYS A 1 651 ? 3.859 2.874 -29.814 1.00 61.81 651 LYS A N 1
ATOM 5007 C CA . LYS A 1 651 ? 3.290 4.196 -29.557 1.00 61.81 651 LYS A CA 1
ATOM 5008 C C . LYS A 1 651 ? 4.393 5.226 -29.352 1.00 61.81 651 LYS A C 1
ATOM 5010 O O . LYS A 1 651 ? 5.416 4.954 -28.730 1.00 61.81 651 LYS A O 1
ATOM 5015 N N . ILE A 1 652 ? 4.193 6.391 -29.966 1.00 53.06 652 ILE A N 1
ATOM 5016 C CA . ILE A 1 652 ? 5.134 7.513 -29.939 1.00 53.06 652 ILE A CA 1
ATOM 5017 C C . ILE A 1 652 ? 5.259 7.985 -28.486 1.00 53.06 652 ILE A C 1
ATOM 5019 O O . ILE A 1 652 ? 4.259 8.008 -27.768 1.00 53.06 652 ILE A O 1
ATOM 5023 N N . LYS A 1 653 ? 6.485 8.320 -28.061 1.00 53.09 653 LYS A N 1
ATOM 5024 C CA . LYS A 1 653 ? 6.742 8.937 -26.751 1.00 53.09 653 LYS A CA 1
ATOM 5025 C C . LYS A 1 653 ? 5.783 10.129 -26.556 1.00 53.09 653 LYS A C 1
ATOM 5027 O O . LYS A 1 653 ? 5.670 10.899 -27.514 1.00 53.09 653 LYS A O 1
ATOM 5032 N N . PRO A 1 654 ? 5.109 10.249 -25.398 1.00 47.25 654 PRO A N 1
ATOM 5033 C CA . PRO A 1 654 ? 4.277 11.408 -25.081 1.00 47.25 654 PRO A CA 1
ATOM 5034 C C . PRO A 1 654 ? 5.010 12.735 -25.279 1.00 47.25 654 PRO A C 1
ATOM 5036 O O . PRO A 1 654 ? 6.229 12.785 -24.971 1.00 47.25 654 PRO A O 1
#

Sequence (654 aa):
AIWGGGLSALHPVPWQDGDANVNDIEVTKYLNVNSSGYVETRAQTTDDYYTFGIEGLLLRGMKCPNGTLTGSSGFFSGEITLKLEIRNAASATVCSDEIRLRVAPWLGISHAEASQEIWAIDWPTFNQRFLNEPLNNGYAGLSYSGQQLRVEPYGTGTTTSGSQWFQDHVEIGYSQRPGGPKMHVVFRVPYDPYQTQPLWPKTRLLSKNVGIFQIGLIKQIRGTLGGDYGGNYGGNLEFLPPSQVHPHGVMLMGDLVEAEVKTFLMAQEFQYIDQKSFSPPSKWLKVGHVDEYSSFLSGSRVVFADSRMGIEKLEDTAIIPAADRGKKVFFATSGVTQAGTVVSGTPFVDSALTPYIDESRRIYLGTANAQADMDKFNYIRFYQGPAQGWVAKIKTGTVTGNNYADVVLEKGNSNNTIVPCIWFTGKSMAGNSAIGDKGYMFYMDPGGYPPPNGANVPNAPSAPSLWPNMPAPNAGNKYVLVEGTKGGYPHSEYSPIPAFITVHEILMDAEFVDFNKNYSYKSLLDSENAIRAAAGAESLNFTFVPALFFGTKDSNTLSAAPRLSVAFNPGPANLQPLTVPTVGNALFVPRQFGPVNNAGVDIYESAIRAAVSSESVYFVDDWELYHVSGGEVHCGSIVKRALPATDWWTKIKP

Solvent-accessible surface area (backbone atoms only — not comparable to full-atom values): 35828 Å² total; per-residue (Å²): 85,40,36,67,60,42,64,96,55,93,75,75,77,62,60,62,60,69,68,85,59,63,85,64,74,45,54,59,52,34,69,35,85,89,34,98,58,45,55,87,18,46,43,98,88,47,91,86,48,80,40,71,46,81,47,87,80,67,52,32,43,31,65,48,95,74,66,59,53,82,60,102,74,43,46,36,83,25,67,47,76,53,72,49,72,46,57,48,97,84,67,48,75,75,51,70,54,74,49,81,44,69,58,54,44,70,41,72,63,30,54,52,39,49,48,52,35,39,33,34,51,39,37,86,90,58,35,47,47,34,43,62,29,67,82,51,98,50,30,28,8,63,48,72,34,71,44,49,72,44,68,46,64,59,83,47,90,84,38,90,41,62,62,54,49,38,17,43,51,38,44,63,21,29,36,52,53,91,99,51,74,75,27,46,30,31,38,38,45,46,41,32,81,89,56,75,76,55,44,55,57,69,75,68,58,47,48,95,71,29,47,73,52,64,82,53,67,41,75,54,40,50,32,96,68,68,35,40,73,40,9,45,23,25,46,15,53,46,38,44,33,60,43,95,86,36,68,62,9,36,57,40,37,16,59,32,40,45,70,69,59,51,50,29,59,56,50,37,58,63,36,54,56,89,89,49,88,38,49,28,69,7,42,43,30,29,59,17,33,45,30,63,40,31,33,49,34,60,86,42,28,30,39,28,46,26,24,36,53,33,54,51,58,67,66,32,51,90,61,39,43,76,89,48,24,68,48,26,28,31,26,30,73,79,43,54,56,49,65,52,46,31,63,45,48,59,63,71,73,90,77,71,102,61,99,58,88,68,84,67,50,40,39,32,51,67,45,98,53,33,65,66,47,35,70,52,29,38,30,40,35,41,50,64,62,90,32,26,31,38,39,32,34,39,47,68,83,65,71,87,60,96,29,44,46,43,54,42,70,47,69,43,67,101,80,74,50,72,48,69,38,63,31,55,38,51,70,40,75,52,32,40,77,88,46,98,55,48,25,39,14,68,50,71,73,96,68,94,70,74,60,84,77,76,56,73,68,74,66,76,70,73,74,68,91,66,75,87,73,68,78,58,64,47,54,69,30,42,35,31,34,30,44,39,60,46,61,31,52,36,51,99,85,53,52,21,37,44,48,54,50,36,48,41,37,54,71,59,18,61,63,51,46,46,40,20,55,49,53,54,28,46,53,44,50,53,22,51,53,34,49,49,60,52,46,59,92,49,78,71,47,77,35,66,31,56,25,45,62,42,42,51,35,96,52,106,62,94,61,97,63,81,37,38,23,48,67,65,42,44,34,50,18,16,31,37,66,37,38,23,91,91,72,42,59,29,38,37,24,25,40,48,41,35,38,30,34,93,86,75,43,39,53,50,57,53,48,38,51,61,58,48,62,93,43,50,66,29,30,18,56,38,54,82,62,26,38,29,63,69,39,30,45,28,39,35,24,39,65,46,50,53,78,78,89,70,61,82,87,79,56,80,78,119